Protein AF-0000000080379490 (afdb_homodimer)

Structure (mmCIF, N/CA/C/O backbone):
data_AF-0000000080379490-model_v1
#
loop_
_entity.id
_entity.type
_entity.pdbx_description
1 polymer 'DUF1995 domain-containing protein'
#
loop_
_atom_site.group_PDB
_atom_site.id
_atom_site.type_symbol
_atom_site.label_atom_id
_atom_site.label_alt_id
_atom_site.label_comp_id
_atom_site.label_asym_id
_atom_site.label_entity_id
_atom_site.label_seq_id
_atom_site.pdbx_PDB_ins_code
_atom_site.Cartn_x
_atom_site.Cartn_y
_atom_site.Cartn_z
_atom_site.occupancy
_atom_site.B_iso_or_equiv
_atom_site.auth_seq_id
_atom_site.auth_comp_id
_atom_site.auth_asym_id
_atom_site.auth_atom_id
_atom_site.pdbx_PDB_model_num
ATOM 1 N N . MET A 1 1 ? 10.672 -29.094 -17.359 1 42.31 1 MET A N 1
ATOM 2 C CA . MET A 1 1 ? 10.57 -29.109 -15.906 1 42.31 1 MET A CA 1
ATOM 3 C C . MET A 1 1 ? 9.766 -27.922 -15.398 1 42.31 1 MET A C 1
ATOM 5 O O . MET A 1 1 ? 9.883 -26.812 -15.938 1 42.31 1 MET A O 1
ATOM 9 N N . GLY A 1 2 ? 8.578 -28.203 -14.836 1 62.47 2 GLY A N 1
ATOM 10 C CA . GLY A 1 2 ? 7.551 -27.219 -14.523 1 62.47 2 GLY A CA 1
ATOM 11 C C . GLY A 1 2 ? 8.047 -26.109 -13.617 1 62.47 2 GLY A C 1
ATOM 12 O O . GLY A 1 2 ? 9 -26.297 -12.859 1 62.47 2 GLY A O 1
ATOM 13 N N . THR A 1 3 ? 7.832 -24.875 -13.883 1 82.88 3 THR A N 1
ATOM 14 C CA . THR A 1 3 ? 8.281 -23.703 -13.141 1 82.88 3 THR A CA 1
ATOM 15 C C . THR A 1 3 ? 7.898 -23.828 -11.664 1 82.88 3 THR A C 1
ATOM 17 O O . THR A 1 3 ? 6.746 -24.125 -11.336 1 82.88 3 THR A O 1
ATOM 20 N N . LEU A 1 4 ? 8.953 -23.812 -10.836 1 93.19 4 LEU A N 1
ATOM 21 C CA . LEU A 1 4 ? 8.766 -23.984 -9.398 1 93.19 4 LEU A CA 1
ATOM 22 C C . LEU A 1 4 ? 8.133 -22.75 -8.781 1 93.19 4 LEU A C 1
ATOM 24 O O . LEU A 1 4 ? 7.414 -22.844 -7.781 1 93.19 4 LEU A O 1
ATOM 28 N N . LEU A 1 5 ? 8.398 -21.641 -9.352 1 97.38 5 LEU A N 1
ATOM 29 C CA . LEU A 1 5 ? 7.883 -20.359 -8.891 1 97.38 5 LEU A CA 1
ATOM 30 C C . LEU A 1 5 ? 7.09 -19.672 -9.992 1 97.38 5 LEU A C 1
ATOM 32 O O . LEU A 1 5 ? 7.629 -19.375 -11.055 1 97.38 5 LEU A O 1
ATOM 36 N N . GLN A 1 6 ? 5.75 -19.484 -9.688 1 97.88 6 GLN A N 1
ATOM 37 C CA . GLN A 1 6 ? 4.855 -18.984 -10.734 1 97.88 6 GLN A CA 1
ATOM 38 C C . GLN A 1 6 ? 4.109 -17.734 -10.273 1 97.88 6 GLN A C 1
ATOM 40 O O . GLN A 1 6 ? 3.785 -17.594 -9.086 1 97.88 6 GLN A O 1
ATOM 45 N N . GLU A 1 7 ? 3.822 -16.859 -11.258 1 98 7 GLU A N 1
ATOM 46 C CA . GLU A 1 7 ? 3.029 -15.656 -11.039 1 98 7 GLU A CA 1
ATOM 47 C C . GLU A 1 7 ? 1.723 -15.703 -11.82 1 98 7 GLU A C 1
ATOM 49 O O . GLU A 1 7 ? 1.722 -16.016 -13.016 1 98 7 GLU A O 1
ATOM 54 N N . ILE A 1 8 ? 0.663 -15.484 -11.148 1 96.75 8 ILE A N 1
ATOM 55 C CA . ILE A 1 8 ? -0.643 -15.234 -11.758 1 96.75 8 ILE A CA 1
ATOM 56 C C . ILE A 1 8 ? -1.163 -13.867 -11.328 1 96.75 8 ILE A C 1
ATOM 58 O O . ILE A 1 8 ? -1.336 -13.609 -10.133 1 96.75 8 ILE A O 1
ATOM 62 N N . GLU A 1 9 ? -1.367 -12.969 -12.297 1 95.06 9 GLU A N 1
ATOM 63 C CA . GLU A 1 9 ? -1.812 -11.594 -12.055 1 95.06 9 GLU A CA 1
ATOM 64 C C . GLU A 1 9 ? -3.016 -11.25 -12.922 1 95.06 9 GLU A C 1
ATOM 66 O O . GLU A 1 9 ? -2.967 -11.383 -14.148 1 95.06 9 GLU A O 1
ATOM 71 N N . PHE A 1 10 ? -4.105 -10.867 -12.258 1 89.5 10 PHE A N 1
ATOM 72 C CA . PHE A 1 10 ? -5.32 -10.531 -12.992 1 89.5 10 PHE A CA 1
ATOM 73 C C . PHE A 1 10 ? -6.098 -9.43 -12.273 1 89.5 10 PHE A C 1
ATOM 75 O O . PHE A 1 10 ? -6.004 -9.297 -11.047 1 89.5 10 PHE A O 1
ATOM 82 N N . PRO A 1 11 ? -6.871 -8.648 -13.023 1 85.44 11 PRO A N 1
ATOM 83 C CA . PRO A 1 11 ? -7.711 -7.633 -12.375 1 85.44 11 PRO A CA 1
ATOM 84 C C . PRO A 1 11 ? -8.859 -8.242 -11.578 1 85.44 11 PRO A C 1
ATOM 86 O O . PRO A 1 11 ? -9.484 -9.211 -12.031 1 85.44 11 PRO A O 1
ATOM 89 N N . THR A 1 12 ? -9.094 -7.75 -10.391 1 79.25 12 THR A N 1
ATOM 90 C CA . THR A 1 12 ? -10.102 -8.359 -9.523 1 79.25 12 THR A CA 1
ATOM 91 C C . THR A 1 12 ? -11.422 -7.605 -9.625 1 79.25 12 THR A C 1
ATOM 93 O O . THR A 1 12 ? -12.484 -8.156 -9.312 1 79.25 12 THR A O 1
ATOM 96 N N . SE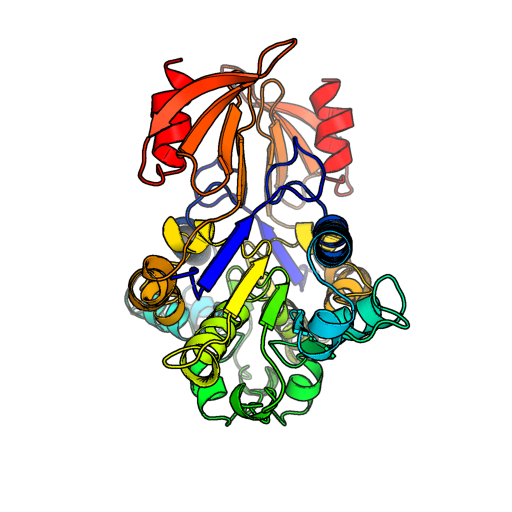R A 1 13 ? -11.453 -6.262 -9.914 1 68.44 13 SER A N 1
ATOM 97 C CA . SER A 1 13 ? -12.688 -5.492 -9.969 1 68.44 13 SER A CA 1
ATOM 98 C C . SER A 1 13 ? -13.266 -5.469 -11.383 1 68.44 13 SER A C 1
ATOM 100 O O . SER A 1 13 ? -13.984 -4.539 -11.75 1 68.44 13 SER A O 1
ATOM 102 N N . GLY A 1 14 ? -12.969 -6.438 -12.148 1 61.41 14 GLY A N 1
ATOM 103 C CA . GLY A 1 14 ? -13.43 -6.488 -13.523 1 61.41 14 GLY A CA 1
ATOM 104 C C . GLY A 1 14 ? -12.297 -6.371 -14.531 1 61.41 14 GLY A C 1
ATOM 105 O O . GLY A 1 14 ? -11.234 -5.828 -14.219 1 61.41 14 GLY A O 1
ATOM 106 N N . LEU A 1 15 ? -12.578 -6.914 -15.609 1 52.5 15 LEU A N 1
ATOM 107 C CA . LEU A 1 15 ? -11.547 -7.047 -16.641 1 52.5 15 LEU A CA 1
ATOM 108 C C . LEU A 1 15 ? -11.008 -5.684 -17.062 1 52.5 15 LEU A C 1
ATOM 110 O O . LEU A 1 15 ? -9.891 -5.574 -17.562 1 52.5 15 LEU A O 1
ATOM 114 N N . ALA A 1 16 ? -11.789 -4.703 -16.703 1 50.06 16 ALA A N 1
ATOM 115 C CA . ALA A 1 16 ? -11.391 -3.373 -17.156 1 50.06 16 ALA A CA 1
ATOM 116 C C . ALA A 1 16 ? -10.789 -2.561 -16.016 1 50.06 16 ALA A C 1
ATOM 118 O O . ALA A 1 16 ? -10.305 -1.446 -16.219 1 50.06 16 ALA A O 1
ATOM 119 N N . SER A 1 17 ? -10.727 -3.277 -14.898 1 53.53 17 SER A N 1
ATOM 120 C CA . SER A 1 17 ? -10.266 -2.516 -13.742 1 53.53 17 SER A CA 1
ATOM 121 C C . SER A 1 17 ? -8.742 -2.439 -13.711 1 53.53 17 SER A C 1
ATOM 123 O O . SER A 1 17 ? -8.062 -3.283 -14.297 1 53.53 17 SER A O 1
ATOM 125 N N . VAL A 1 18 ? -8.227 -1.237 -13.289 1 46.66 18 VAL A N 1
ATOM 126 C CA . VAL A 1 18 ? -6.801 -1.045 -13.055 1 46.66 18 VAL A CA 1
ATOM 127 C C . VAL A 1 18 ? -6.5 -1.184 -11.57 1 46.66 18 VAL A C 1
ATOM 129 O O . VAL A 1 18 ? -7.309 -0.791 -10.727 1 46.66 18 VAL A O 1
ATOM 132 N N . PRO A 1 19 ? -5.457 -1.927 -11.312 1 46.41 19 PRO A N 1
ATOM 133 C CA . PRO A 1 19 ? -5.078 -2.018 -9.898 1 46.41 19 PRO A CA 1
ATOM 134 C C . PRO A 1 19 ? -5.105 -0.665 -9.195 1 46.41 19 PRO A C 1
ATOM 136 O O . PRO A 1 19 ? -4.66 0.339 -9.75 1 46.41 19 PRO A O 1
ATOM 139 N N . GLY A 1 20 ? -5.789 -0.586 -8.031 1 51.28 20 GLY A N 1
ATOM 140 C CA . GLY A 1 20 ? -5.844 0.633 -7.242 1 51.28 20 GLY A CA 1
ATOM 141 C C . GLY A 1 20 ? -7.156 1.379 -7.383 1 51.28 20 GLY A C 1
ATOM 142 O O . GLY A 1 20 ? -7.465 2.262 -6.578 1 51.28 20 GLY A O 1
ATOM 143 N N . ASP A 1 21 ? -7.875 1.078 -8.484 1 52.72 21 ASP A N 1
ATOM 144 C CA . ASP A 1 21 ? -9.148 1.765 -8.688 1 52.72 21 ASP A CA 1
ATOM 145 C C . ASP A 1 21 ? -10.211 1.252 -7.715 1 52.72 21 ASP A C 1
ATOM 147 O O . ASP A 1 21 ? -11.172 1.961 -7.406 1 52.72 21 ASP A O 1
ATOM 151 N N . GLY A 1 22 ? -9.984 0.023 -7.375 1 52.75 22 GLY A N 1
ATOM 152 C CA . GLY A 1 22 ? -11.031 -0.579 -6.574 1 52.75 22 GLY A CA 1
ATOM 153 C C . GLY A 1 22 ? -10.844 -0.368 -5.086 1 52.75 22 GLY A C 1
ATOM 154 O O . GLY A 1 22 ? -9.75 -0.03 -4.633 1 52.75 22 GLY A O 1
ATOM 155 N N . GLU A 1 23 ? -11.914 -0.356 -4.414 1 60.16 23 GLU A N 1
ATOM 156 C CA . GLU A 1 23 ? -11.883 -0.454 -2.959 1 60.16 23 GLU A CA 1
ATOM 157 C C . GLU A 1 23 ? -11.18 -1.735 -2.51 1 60.16 23 GLU A C 1
ATOM 159 O O . GLU A 1 23 ? -11.352 -2.789 -3.129 1 60.16 23 GLU A O 1
ATOM 164 N N . GLY A 1 24 ? -10.164 -1.659 -1.685 1 60.81 24 GLY A N 1
ATOM 165 C CA . GLY A 1 24 ? -9.375 -2.768 -1.164 1 60.81 24 GLY A CA 1
ATOM 166 C C . GLY A 1 24 ? -10.219 -3.984 -0.821 1 60.81 24 GLY A C 1
ATOM 167 O O . GLY A 1 24 ? -9.82 -5.117 -1.107 1 60.81 24 GLY A O 1
ATOM 168 N N . ALA A 1 25 ? -11.398 -3.758 -0.335 1 63.78 25 ALA A N 1
ATOM 169 C CA . ALA A 1 25 ? -12.258 -4.875 0.054 1 63.78 25 ALA A CA 1
ATOM 170 C C . ALA A 1 25 ? -12.672 -5.695 -1.161 1 63.78 25 ALA A C 1
ATOM 172 O O . ALA A 1 25 ? -12.68 -6.93 -1.112 1 63.78 25 ALA A O 1
ATOM 173 N N . THR A 1 26 ? -12.961 -5.031 -2.211 1 75.5 26 THR A N 1
ATOM 174 C CA . THR A 1 26 ? -13.383 -5.695 -3.438 1 75.5 26 THR A CA 1
ATOM 175 C C . THR A 1 26 ? -12.219 -6.461 -4.066 1 75.5 26 THR A C 1
ATOM 177 O O . THR A 1 26 ? -12.398 -7.578 -4.555 1 75.5 26 THR A O 1
ATOM 180 N N . GLU A 1 27 ? -11.078 -5.934 -3.854 1 79.44 27 GLU A N 1
ATOM 181 C CA . GLU A 1 27 ? -9.891 -6.57 -4.418 1 79.44 27 GLU A CA 1
ATOM 182 C C . GLU A 1 27 ? -9.531 -7.84 -3.656 1 79.44 27 GLU A C 1
ATOM 184 O O . GLU A 1 27 ? -9.242 -8.875 -4.262 1 79.44 27 GLU A O 1
ATOM 189 N N . MET A 1 28 ? -9.648 -7.797 -2.344 1 87.31 28 MET A N 1
ATOM 190 C CA . MET A 1 28 ? -9.289 -8.945 -1.52 1 87.31 28 MET A CA 1
ATOM 191 C C . MET A 1 28 ? -10.297 -10.078 -1.691 1 87.31 28 MET A C 1
ATOM 193 O O . MET A 1 28 ? -9.914 -11.219 -1.97 1 87.31 28 MET A O 1
ATOM 197 N N . THR A 1 29 ? -11.578 -9.742 -1.62 1 88.12 29 THR A N 1
ATOM 198 C CA . THR A 1 29 ? -12.633 -10.75 -1.784 1 88.12 29 THR A CA 1
ATOM 199 C C . THR A 1 29 ? -12.609 -11.328 -3.195 1 88.12 29 THR A C 1
ATOM 201 O O . THR A 1 29 ? -12.781 -12.531 -3.377 1 88.12 29 THR A O 1
ATOM 204 N N . GLY A 1 30 ? -12.422 -10.414 -4.141 1 88.81 30 GLY A N 1
ATOM 205 C CA . GLY A 1 30 ? -12.305 -10.875 -5.512 1 88.81 30 GLY A CA 1
ATOM 206 C C . GLY A 1 30 ? -11.156 -11.844 -5.723 1 88.81 30 GLY A C 1
ATOM 207 O O . GLY A 1 30 ? -11.305 -12.859 -6.398 1 88.81 30 GLY A O 1
ATOM 208 N N . SER A 1 31 ? -10.062 -11.539 -5.133 1 91.5 31 SER A N 1
ATOM 209 C CA . SER A 1 31 ? -8.898 -12.406 -5.25 1 91.5 31 SER A CA 1
ATOM 210 C C . SER A 1 31 ? -9.148 -13.766 -4.602 1 91.5 31 SER A C 1
ATOM 212 O O . SER A 1 31 ? -8.828 -14.805 -5.18 1 91.5 31 SER A O 1
ATOM 214 N N . ILE A 1 32 ? -9.742 -13.758 -3.426 1 94.19 32 ILE A N 1
ATOM 215 C CA . ILE A 1 32 ? -10.016 -14.992 -2.703 1 94.19 32 ILE A CA 1
ATOM 216 C C . ILE A 1 32 ? -10.945 -15.883 -3.531 1 94.19 32 ILE A C 1
ATOM 218 O O . ILE A 1 32 ? -10.695 -17.078 -3.691 1 94.19 32 ILE A O 1
ATOM 222 N N . ASN A 1 33 ? -11.945 -15.266 -4.129 1 93.88 33 ASN A N 1
ATOM 223 C CA . ASN A 1 33 ? -12.898 -16.016 -4.938 1 93.88 33 ASN A CA 1
ATOM 224 C C . ASN A 1 33 ? -12.25 -16.578 -6.195 1 93.88 33 ASN A C 1
ATOM 226 O O . ASN A 1 33 ? -12.531 -17.703 -6.598 1 93.88 33 ASN A O 1
ATOM 230 N N . MET A 1 34 ? -11.43 -15.82 -6.73 1 93.31 34 MET A N 1
ATOM 231 C CA . MET A 1 34 ? -10.773 -16.266 -7.953 1 93.31 34 MET A CA 1
ATOM 232 C C . MET A 1 34 ? -9.773 -17.391 -7.656 1 93.31 34 MET A C 1
ATOM 234 O O . MET A 1 34 ? -9.617 -18.312 -8.461 1 93.31 34 MET A O 1
ATOM 238 N N . ILE A 1 35 ? -9.117 -17.312 -6.555 1 95.88 35 ILE A N 1
ATOM 239 C CA . ILE A 1 35 ? -8.195 -18.375 -6.148 1 95.88 35 ILE A CA 1
ATOM 240 C C . ILE A 1 35 ? -8.977 -19.672 -5.934 1 95.88 35 ILE A C 1
ATOM 242 O O . ILE A 1 35 ? -8.547 -20.75 -6.371 1 95.88 35 ILE A O 1
ATOM 246 N N . ARG A 1 36 ? -10.117 -19.547 -5.352 1 96.56 36 ARG A N 1
ATOM 247 C CA . ARG A 1 36 ? -10.969 -20.719 -5.156 1 96.56 36 ARG A CA 1
ATOM 248 C C . ARG A 1 36 ? -11.383 -21.312 -6.496 1 96.56 36 ARG A C 1
ATOM 250 O O . ARG A 1 36 ? -11.344 -22.531 -6.668 1 96.56 36 ARG A O 1
ATOM 257 N N . GLU A 1 37 ? -11.75 -20.453 -7.375 1 94.56 37 GLU A N 1
ATOM 258 C CA . GLU A 1 37 ? -12.148 -20.922 -8.695 1 94.56 37 GLU A CA 1
ATOM 259 C C . GLU A 1 37 ? -10.984 -21.609 -9.406 1 94.56 37 GLU A C 1
ATOM 261 O O . GLU A 1 37 ? -11.172 -22.656 -10.047 1 94.56 37 GLU A O 1
ATOM 266 N N . PHE A 1 38 ? -9.891 -21.062 -9.266 1 95 38 PHE A N 1
ATOM 267 C CA . PHE A 1 38 ? -8.68 -21.688 -9.812 1 95 38 PHE A CA 1
ATOM 268 C C . PHE A 1 38 ? -8.484 -23.078 -9.242 1 95 38 PHE A C 1
ATOM 270 O O . PHE A 1 38 ? -8.242 -24.031 -9.992 1 95 38 PHE A O 1
ATOM 277 N N . CYS A 1 39 ? -8.539 -23.188 -7.945 1 95.56 39 CYS A N 1
ATOM 278 C CA . CYS A 1 39 ? -8.336 -24.469 -7.273 1 95.56 39 CYS A CA 1
ATOM 279 C C . CYS A 1 39 ? -9.367 -25.5 -7.73 1 95.56 39 CYS A C 1
ATOM 281 O O . CYS A 1 39 ? -9.023 -26.641 -7.996 1 95.56 39 CYS A O 1
ATOM 283 N N . ASP A 1 40 ? -10.586 -25.047 -7.91 1 94.94 40 ASP A N 1
ATOM 284 C CA . ASP A 1 40 ? -11.664 -25.953 -8.312 1 94.94 40 ASP A CA 1
ATOM 285 C C . ASP A 1 40 ? -11.438 -26.484 -9.719 1 94.94 40 ASP A C 1
ATOM 287 O O . ASP A 1 40 ? -11.75 -27.656 -10 1 94.94 40 ASP A O 1
ATOM 291 N N . ARG A 1 41 ? -10.867 -25.688 -10.469 1 93.44 41 ARG A N 1
ATOM 292 C CA . ARG A 1 41 ? -10.734 -26.031 -11.875 1 93.44 41 ARG A CA 1
ATOM 293 C C . ARG A 1 41 ? -9.469 -26.844 -12.117 1 93.44 41 ARG A C 1
ATOM 295 O O . ARG A 1 41 ? -9.438 -27.734 -12.977 1 93.44 41 ARG A O 1
ATOM 302 N N . LEU A 1 42 ? -8.469 -26.594 -11.297 1 93 42 LEU A N 1
ATOM 303 C CA . LEU A 1 42 ? -7.176 -27.125 -11.727 1 93 42 LEU A CA 1
ATOM 304 C C . LEU A 1 42 ? -6.641 -28.141 -10.734 1 93 42 LEU A C 1
ATOM 306 O O . LEU A 1 42 ? -5.715 -28.891 -11.047 1 93 42 LEU A O 1
ATOM 310 N N . LEU A 1 43 ? -7.234 -28.219 -9.562 1 94 43 LEU A N 1
ATOM 311 C CA . LEU A 1 43 ? -6.672 -29.109 -8.562 1 94 43 LEU A CA 1
ATOM 312 C C . LEU A 1 43 ? -7.648 -30.234 -8.227 1 94 43 LEU A C 1
ATOM 314 O O . LEU A 1 43 ? -8.844 -30 -8.055 1 94 43 LEU A O 1
ATOM 318 N N . SER A 1 44 ? -7.133 -31.453 -8.156 1 94.19 44 SER A N 1
ATOM 319 C CA . SER A 1 44 ? -7.906 -32.594 -7.691 1 94.19 44 SER A CA 1
ATOM 320 C C . SER A 1 44 ? -8.086 -32.562 -6.176 1 94.19 44 SER A C 1
ATOM 322 O O . SER A 1 44 ? -7.348 -31.891 -5.469 1 94.19 44 SER A O 1
ATOM 324 N N . PRO A 1 45 ? -9.039 -33.312 -5.711 1 91.88 45 PRO A N 1
ATOM 325 C CA . PRO A 1 45 ? -9.211 -33.406 -4.258 1 91.88 45 PRO A CA 1
ATOM 326 C C . PRO A 1 45 ? -7.961 -33.906 -3.545 1 91.88 45 PRO A C 1
ATOM 328 O O . PRO A 1 45 ? -7.652 -33.438 -2.439 1 91.88 45 PRO A O 1
ATOM 331 N N . GLU A 1 46 ? -7.301 -34.812 -4.168 1 93.94 46 GLU A N 1
ATOM 332 C CA . GLU A 1 46 ? -6.066 -35.312 -3.588 1 93.94 46 GLU A CA 1
ATOM 333 C C . GLU A 1 46 ? -5.008 -34.219 -3.477 1 93.94 46 GLU A C 1
ATOM 335 O O . GLU A 1 46 ? -4.312 -34.125 -2.463 1 93.94 46 GLU A O 1
ATOM 340 N N . LYS A 1 47 ? -4.949 -33.406 -4.492 1 96.12 47 LYS A N 1
ATOM 341 C CA . LYS A 1 47 ? -3.979 -32.312 -4.492 1 96.12 47 LYS A CA 1
ATOM 342 C C . LYS A 1 47 ? -4.355 -31.25 -3.475 1 96.12 47 LYS A C 1
ATOM 344 O O . LYS A 1 47 ? -3.482 -30.609 -2.885 1 96.12 47 LYS A O 1
ATOM 349 N N . ALA A 1 48 ? -5.625 -31.125 -3.277 1 96.75 48 ALA A N 1
ATOM 350 C CA . ALA A 1 48 ? -6.098 -30.156 -2.293 1 96.75 48 ALA A CA 1
ATOM 351 C C . ALA A 1 48 ? -5.535 -30.469 -0.909 1 96.75 48 ALA A C 1
ATOM 353 O O . ALA A 1 48 ? -5.152 -29.547 -0.175 1 96.75 48 ALA A O 1
ATOM 354 N N . ARG A 1 49 ? -5.371 -31.688 -0.61 1 96.31 49 ARG A N 1
ATOM 355 C CA . ARG A 1 49 ? -4.922 -32.125 0.71 1 96.31 49 ARG A CA 1
ATOM 356 C C . ARG A 1 49 ? -3.449 -31.781 0.923 1 96.31 49 ARG A C 1
ATOM 358 O O . ARG A 1 49 ? -2.988 -31.672 2.062 1 96.31 49 ARG A O 1
ATOM 365 N N . THR A 1 50 ? -2.742 -31.594 -0.181 1 97.56 50 THR A N 1
ATOM 366 C CA . THR A 1 50 ? -1.314 -31.297 -0.083 1 97.56 50 THR A CA 1
ATOM 367 C C . THR A 1 50 ? -1.018 -29.875 -0.53 1 97.56 50 THR A C 1
ATOM 369 O O . THR A 1 50 ? 0.131 -29.531 -0.827 1 97.56 50 THR A O 1
ATOM 372 N N . THR A 1 51 ? -2.113 -29.062 -0.622 1 98.06 51 THR A N 1
ATOM 373 C CA . THR A 1 51 ? -1.979 -27.656 -1.001 1 98.06 51 THR A CA 1
ATOM 374 C C . THR A 1 51 ? -2.191 -26.75 0.206 1 98.06 51 THR A C 1
ATOM 376 O O . THR A 1 51 ? -3.195 -26.859 0.911 1 98.06 51 THR A O 1
ATOM 379 N N . ARG A 1 52 ? -1.209 -25.906 0.47 1 97.81 52 ARG A N 1
ATOM 380 C CA . ARG A 1 52 ? -1.328 -24.891 1.52 1 97.81 52 ARG A CA 1
ATOM 381 C C . ARG A 1 52 ? -1.44 -23.5 0.924 1 97.81 52 ARG A C 1
ATOM 383 O O . ARG A 1 52 ? -0.629 -23.109 0.081 1 97.81 52 ARG A O 1
ATOM 390 N N . ILE A 1 53 ? -2.471 -22.797 1.382 1 97.88 53 ILE A N 1
ATOM 391 C CA . ILE A 1 53 ? -2.738 -21.453 0.896 1 97.88 53 ILE A CA 1
ATOM 392 C C . ILE A 1 53 ? -2.381 -20.422 1.976 1 97.88 53 ILE A C 1
ATOM 394 O O . ILE A 1 53 ? -2.885 -20.5 3.1 1 97.88 53 ILE A O 1
ATOM 398 N N . PHE A 1 54 ? -1.502 -19.5 1.566 1 95.88 54 PHE A N 1
ATOM 399 C CA . PHE A 1 54 ? -1.081 -18.453 2.482 1 95.88 54 PHE A CA 1
ATOM 400 C C . PHE A 1 54 ? -1.789 -17.141 2.16 1 95.88 54 PHE A C 1
ATOM 402 O O . PHE A 1 54 ? -1.62 -16.578 1.071 1 95.88 54 PHE A O 1
ATOM 409 N N . PHE A 1 55 ? -2.543 -16.672 3.166 1 94.62 55 PHE A N 1
ATOM 410 C CA . PHE A 1 55 ? -3.145 -15.352 3.096 1 94.62 55 PHE A CA 1
ATOM 411 C C . PHE A 1 55 ? -2.27 -14.32 3.803 1 94.62 55 PHE A C 1
ATOM 413 O O . PHE A 1 55 ? -1.345 -14.688 4.535 1 94.62 55 PHE A O 1
ATOM 420 N N . PRO A 1 56 ? -2.512 -13.062 3.545 1 90.25 56 PRO A N 1
ATOM 421 C CA . PRO A 1 56 ? -1.655 -12.031 4.141 1 90.25 56 PRO A CA 1
ATOM 422 C C . PRO A 1 56 ? -1.633 -12.094 5.664 1 90.25 56 PRO A C 1
ATOM 424 O O . PRO A 1 56 ? -0.558 -12.094 6.27 1 90.25 56 PRO A O 1
ATOM 427 N N . GLU A 1 57 ? -2.77 -12.141 6.262 1 86 57 GLU A N 1
ATOM 428 C CA . GLU A 1 57 ? -2.873 -12.141 7.715 1 86 57 GLU A CA 1
ATOM 429 C C . GLU A 1 57 ? -3.953 -13.109 8.195 1 86 57 GLU A C 1
ATOM 431 O O . GLU A 1 57 ? -4.648 -13.719 7.379 1 86 57 GLU A O 1
ATOM 436 N N . ALA A 1 58 ? -4.066 -13.25 9.516 1 87.25 58 ALA A N 1
ATOM 437 C CA . ALA A 1 58 ? -4.953 -14.227 10.148 1 87.25 58 ALA A CA 1
ATOM 438 C C . ALA A 1 58 ? -6.418 -13.914 9.836 1 87.25 58 ALA A C 1
ATOM 440 O O . ALA A 1 58 ? -7.227 -14.828 9.664 1 87.25 58 ALA A O 1
ATOM 441 N N . ASN A 1 59 ? -6.75 -12.672 9.711 1 87.44 59 ASN A N 1
ATOM 442 C CA . ASN A 1 59 ? -8.133 -12.297 9.461 1 87.44 59 ASN A CA 1
ATOM 443 C C . ASN A 1 59 ? -8.617 -12.797 8.102 1 87.44 59 ASN A C 1
ATOM 445 O O . ASN A 1 59 ? -9.773 -13.188 7.953 1 87.44 59 ASN A O 1
ATOM 449 N N . GLU A 1 60 ? -7.75 -12.742 7.18 1 90.94 60 GLU A N 1
ATOM 450 C CA . GLU A 1 60 ? -8.117 -13.242 5.859 1 90.94 60 GLU A CA 1
ATOM 451 C C . GLU A 1 60 ? -8.312 -14.758 5.879 1 90.94 60 GLU A C 1
ATOM 453 O O . GLU A 1 60 ? -9.164 -15.289 5.16 1 90.94 60 GLU A O 1
ATOM 458 N N . VAL A 1 61 ? -7.504 -15.422 6.668 1 93.06 61 VAL A N 1
ATOM 459 C CA . VAL A 1 61 ? -7.652 -16.859 6.816 1 93.06 61 VAL A CA 1
ATOM 460 C C . VAL A 1 61 ? -9.031 -17.188 7.391 1 93.06 61 VAL A C 1
ATOM 462 O O . VAL A 1 61 ? -9.742 -18.047 6.871 1 93.06 61 VAL A O 1
ATOM 465 N N . LYS A 1 62 ? -9.383 -16.469 8.414 1 92 62 LYS A N 1
ATOM 466 C CA . LYS A 1 62 ? -10.68 -16.688 9.055 1 92 62 LYS A CA 1
ATOM 467 C C . LYS A 1 62 ? -11.82 -16.438 8.07 1 92 62 LYS A C 1
ATOM 469 O O . LYS A 1 62 ? -12.773 -17.219 8.008 1 92 62 LYS A O 1
ATOM 474 N N . TYR A 1 63 ? -11.688 -15.461 7.344 1 93.12 63 TYR A N 1
ATOM 475 C CA . TYR A 1 63 ? -12.703 -15.125 6.355 1 93.12 63 TYR A CA 1
ATOM 476 C C . TYR A 1 63 ? -12.836 -16.234 5.312 1 93.12 63 TYR A C 1
ATOM 478 O O . TYR A 1 63 ? -13.945 -16.656 4.988 1 93.12 63 TYR A O 1
ATOM 486 N N . ALA A 1 64 ? -11.695 -16.609 4.762 1 95.75 64 ALA A N 1
ATOM 487 C CA . ALA A 1 64 ? -11.688 -17.656 3.734 1 95.75 64 ALA A CA 1
ATOM 488 C C . ALA A 1 64 ? -12.289 -18.953 4.262 1 95.75 64 ALA A C 1
ATOM 490 O O . ALA A 1 64 ? -13.047 -19.625 3.559 1 95.75 64 ALA A O 1
ATOM 491 N N . GLN A 1 65 ? -11.945 -19.25 5.512 1 96.38 65 GLN A N 1
ATOM 492 C CA . GLN A 1 65 ? -12.438 -20.469 6.137 1 96.38 65 GLN A CA 1
ATOM 493 C C . GLN A 1 65 ? -13.953 -20.406 6.32 1 96.38 65 GLN A C 1
ATOM 495 O O . GLN A 1 65 ? -14.633 -21.438 6.188 1 96.38 65 GLN A O 1
ATOM 500 N N . LYS A 1 66 ? -14.484 -19.281 6.586 1 95.31 66 LYS A N 1
ATOM 501 C CA . LYS A 1 66 ? -15.914 -19.109 6.844 1 95.31 66 LYS A CA 1
ATOM 502 C C . LYS A 1 66 ? -16.703 -19 5.535 1 95.31 66 LYS A C 1
ATOM 504 O O . LYS A 1 66 ? -17.922 -19.109 5.531 1 95.31 66 LYS A O 1
ATOM 509 N N . THR A 1 67 ? -16.031 -18.781 4.488 1 95.38 67 THR A N 1
ATOM 510 C CA . THR A 1 67 ? -16.719 -18.547 3.221 1 95.38 67 THR A CA 1
ATOM 511 C C . THR A 1 67 ? -16.344 -19.625 2.199 1 95.38 67 THR A C 1
ATOM 513 O O . THR A 1 67 ? -16.781 -20.766 2.312 1 95.38 67 THR A O 1
ATOM 516 N N . VAL A 1 68 ? -15.43 -19.281 1.255 1 96.25 68 VAL A N 1
ATOM 517 C CA . VAL A 1 68 ? -15.32 -20.078 0.038 1 96.25 68 VAL A CA 1
ATOM 518 C C . VAL A 1 68 ? -14.43 -21.297 0.292 1 96.25 68 VAL A C 1
ATOM 520 O O . VAL A 1 68 ? -14.461 -22.266 -0.475 1 96.25 68 VAL A O 1
ATOM 523 N N . PHE A 1 69 ? -13.711 -21.281 1.331 1 97.12 69 PHE A N 1
ATOM 524 C CA . PHE A 1 69 ? -12.82 -22.406 1.567 1 97.12 69 PHE A CA 1
ATOM 525 C C . PHE A 1 69 ? -13.328 -23.266 2.715 1 97.12 69 PHE A C 1
ATOM 527 O O . PHE A 1 69 ? -12.648 -24.203 3.145 1 97.12 69 PHE A O 1
ATOM 534 N N . GLY A 1 70 ? -14.492 -22.938 3.227 1 95.25 70 GLY A N 1
ATOM 535 C CA . GLY A 1 70 ? -15.102 -23.781 4.246 1 95.25 70 GLY A CA 1
ATOM 536 C C . GLY A 1 70 ? -15.359 -25.203 3.779 1 95.25 70 GLY A C 1
ATOM 537 O O . GLY A 1 70 ? -15.859 -25.406 2.67 1 95.25 70 GLY A O 1
ATOM 538 N N . GLY A 1 71 ? -14.945 -26.156 4.617 1 93.31 71 GLY A N 1
ATOM 539 C CA . GLY A 1 71 ? -15.258 -27.547 4.309 1 93.31 71 GLY A CA 1
ATOM 540 C C . GLY A 1 71 ? -14.328 -28.156 3.273 1 93.31 71 GLY A C 1
ATOM 541 O O . GLY A 1 71 ? -14.594 -29.234 2.754 1 93.31 71 GLY A O 1
ATOM 542 N N . THR A 1 72 ? -13.367 -27.438 2.893 1 95.19 72 THR A N 1
ATOM 543 C CA . THR A 1 72 ? -12.43 -27.969 1.909 1 95.19 72 THR A CA 1
ATOM 544 C C . THR A 1 72 ? -11.258 -28.656 2.6 1 95.19 72 THR A C 1
ATOM 546 O O . THR A 1 72 ? -11.133 -28.609 3.824 1 95.19 72 THR A O 1
ATOM 549 N N . TYR A 1 73 ? -10.43 -29.312 1.788 1 95.25 73 TYR A N 1
ATOM 550 C CA . TYR A 1 73 ? -9.273 -30.047 2.314 1 95.25 73 TYR A CA 1
ATOM 551 C C . TYR A 1 73 ? -8.023 -29.188 2.268 1 95.25 73 TYR A C 1
ATOM 553 O O . TYR A 1 73 ? -6.957 -29.609 2.73 1 95.25 73 TYR A O 1
ATOM 561 N N . PHE A 1 74 ? -8.141 -27.969 1.772 1 97.75 74 PHE A N 1
ATOM 562 C CA . PHE A 1 74 ? -6.988 -27.078 1.681 1 97.75 74 PHE A CA 1
ATOM 563 C C . PHE A 1 74 ? -6.492 -26.688 3.068 1 97.75 74 PHE A C 1
ATOM 565 O O . PHE A 1 74 ? -7.289 -26.531 3.994 1 97.75 74 PHE A O 1
ATOM 572 N N . LYS A 1 75 ? -5.176 -26.547 3.172 1 96.56 75 LYS A N 1
ATOM 573 C CA . LYS A 1 75 ? -4.586 -25.969 4.375 1 96.56 75 LYS A CA 1
ATOM 574 C C . LYS A 1 75 ? -4.469 -24.453 4.25 1 96.56 75 LYS A C 1
ATOM 576 O O . LYS A 1 75 ? -3.947 -23.953 3.252 1 96.56 75 LYS A O 1
ATOM 581 N N . LEU A 1 76 ? -5.062 -23.797 5.199 1 96.5 76 LEU A N 1
ATOM 582 C CA . LEU A 1 76 ? -5.027 -22.344 5.164 1 96.5 76 LEU A CA 1
ATOM 583 C C . LEU A 1 76 ? -4.078 -21.797 6.227 1 96.5 76 LEU A C 1
ATOM 585 O O . LEU A 1 76 ? -4.062 -22.281 7.359 1 96.5 76 LEU A O 1
ATOM 589 N N . ASP A 1 77 ? -3.258 -20.828 5.785 1 93.94 77 ASP A N 1
ATOM 590 C CA . ASP A 1 77 ? -2.287 -20.203 6.672 1 93.94 77 ASP A CA 1
ATOM 591 C C . ASP A 1 77 ? -2.066 -18.734 6.293 1 93.94 77 ASP A C 1
ATOM 593 O O . ASP A 1 77 ? -2.762 -18.203 5.426 1 93.94 77 ASP A O 1
ATOM 597 N N . TYR A 1 78 ? -1.23 -18.047 7.059 1 91.5 78 TYR A N 1
ATOM 598 C CA . TYR A 1 78 ? -1.023 -16.625 6.793 1 91.5 78 TYR A CA 1
ATOM 599 C C . TYR A 1 78 ? 0.462 -16.281 6.746 1 91.5 78 TYR A C 1
ATOM 601 O O . TYR A 1 78 ? 1.288 -17.016 7.297 1 91.5 78 TYR A O 1
ATOM 609 N N . LEU A 1 79 ? 0.788 -15.211 6.07 1 89.38 79 LEU A N 1
ATOM 610 C CA . LEU A 1 79 ? 2.174 -14.805 5.867 1 89.38 79 LEU A CA 1
ATOM 611 C C . LEU A 1 79 ? 2.699 -14.039 7.078 1 89.38 79 LEU A C 1
ATOM 613 O O . LEU A 1 79 ? 3.779 -14.352 7.59 1 89.38 79 LEU A O 1
ATOM 617 N N . THR A 1 80 ? 1.888 -12.977 7.418 1 79.38 80 THR A N 1
ATOM 618 C CA . THR A 1 80 ? 2.389 -12.094 8.469 1 79.38 80 THR A CA 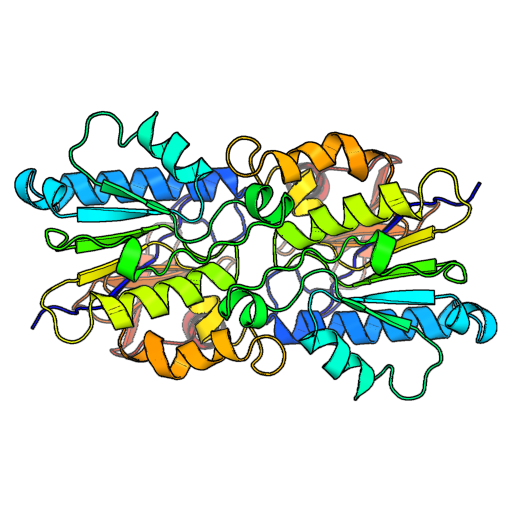1
ATOM 619 C C . THR A 1 80 ? 1.425 -12.055 9.648 1 79.38 80 THR A C 1
ATOM 621 O O . THR A 1 80 ? 0.208 -12.148 9.469 1 79.38 80 THR A O 1
ATOM 624 N N . LYS A 1 81 ? 1.896 -12.367 10.844 1 62.38 81 LYS A N 1
ATOM 625 C CA . LYS A 1 81 ? 1.053 -12.328 12.039 1 62.38 81 LYS A CA 1
ATOM 626 C C . LYS A 1 81 ? 0.433 -10.945 12.227 1 62.38 81 LYS A C 1
ATOM 628 O O . LYS A 1 81 ? 1.057 -9.93 11.906 1 62.38 81 LYS A O 1
ATOM 633 N N . PRO A 1 82 ? -0.933 -11.055 12.602 1 52.88 82 PRO A N 1
ATOM 634 C CA . PRO A 1 82 ? -1.611 -9.781 12.867 1 52.88 82 PRO A CA 1
ATOM 635 C C . PRO A 1 82 ? -0.843 -8.898 13.844 1 52.88 82 PRO A C 1
ATOM 637 O O . PRO A 1 82 ? -0.116 -9.406 14.703 1 52.88 82 PRO A O 1
ATOM 640 N N . SER A 1 83 ? -0.901 -7.613 13.57 1 47.75 83 SER A N 1
ATOM 641 C CA . SER A 1 83 ? -0.295 -6.547 14.359 1 47.75 83 SER A CA 1
ATOM 642 C C . SER A 1 83 ? -0.611 -6.707 15.844 1 47.75 83 SER A C 1
ATOM 644 O O . SER A 1 83 ? 0.174 -6.297 16.703 1 47.75 83 SER A O 1
ATOM 646 N N . LEU A 1 84 ? -1.847 -7.207 16.156 1 41.94 84 LEU A N 1
ATOM 647 C CA . LEU A 1 84 ? -2.215 -7.211 17.578 1 41.94 84 LEU A CA 1
ATOM 648 C C . LEU A 1 84 ? -1.156 -7.922 18.406 1 41.94 84 LEU A C 1
ATOM 650 O O . LEU A 1 84 ? -0.83 -7.48 19.516 1 41.94 84 LEU A O 1
ATOM 654 N N . PHE A 1 85 ? -0.913 -8.992 17.969 1 40.88 85 PHE A N 1
ATOM 655 C CA . PHE A 1 85 ? 0.083 -9.711 18.75 1 40.88 85 PHE A CA 1
ATOM 656 C C . PHE A 1 85 ? 1.429 -9 18.703 1 40.88 85 PHE A C 1
ATOM 658 O O . PHE A 1 85 ? 2.229 -9.109 19.625 1 40.88 85 PHE A O 1
ATOM 665 N N . GLU A 1 86 ? 1.62 -8.352 17.672 1 42.12 86 GLU A N 1
ATOM 666 C CA . GLU A 1 86 ? 2.684 -7.352 17.609 1 42.12 86 GLU A CA 1
ATOM 667 C C . GLU A 1 86 ? 2.441 -6.227 18.609 1 42.12 86 GLU A C 1
ATOM 669 O O . GLU A 1 86 ? 3.391 -5.645 19.141 1 42.12 86 GLU A O 1
ATOM 674 N N . ASP A 1 87 ? 1.215 -5.918 18.75 1 37.78 87 ASP A N 1
ATOM 675 C CA . ASP A 1 87 ? 0.765 -4.941 19.734 1 37.78 87 ASP A CA 1
ATOM 676 C C . ASP A 1 87 ? 1.224 -5.324 21.141 1 37.78 87 ASP A C 1
ATOM 678 O O . ASP A 1 87 ? 1.445 -4.457 21.984 1 37.78 87 ASP A O 1
ATOM 682 N N . PHE A 1 88 ? 1.021 -6.586 21.484 1 36.66 88 PHE A N 1
ATOM 683 C CA . PHE A 1 88 ? 1.407 -6.984 22.828 1 36.66 88 PHE A CA 1
ATOM 684 C C . PHE A 1 88 ? 2.898 -7.293 22.906 1 36.66 88 PHE A C 1
ATOM 686 O O . PHE A 1 88 ? 3.365 -7.91 23.859 1 36.66 88 PHE A O 1
ATOM 693 N N . GLY A 1 89 ? 3.617 -6.93 22.047 1 34.88 89 GLY A N 1
ATOM 694 C CA . GLY A 1 89 ? 5.066 -7.043 22.141 1 34.88 89 GLY A CA 1
ATOM 695 C C . GLY A 1 89 ? 5.582 -8.414 21.75 1 34.88 89 GLY A C 1
ATOM 696 O O . GLY A 1 89 ? 6.762 -8.711 21.938 1 34.88 89 GLY A O 1
ATOM 697 N N . PHE A 1 90 ? 4.801 -9.359 21.719 1 33.44 90 PHE A N 1
ATOM 698 C CA . PHE A 1 90 ? 5.336 -10.703 21.516 1 33.44 90 PHE A CA 1
ATOM 699 C C . PHE A 1 90 ? 5.461 -11.023 20.031 1 33.44 90 PHE A C 1
ATOM 701 O O . PHE A 1 90 ? 4.48 -10.938 19.297 1 33.44 90 PHE A O 1
ATOM 708 N N . PHE A 1 91 ? 6.375 -10.547 19.297 1 40.47 91 PHE A N 1
ATOM 709 C CA . PHE A 1 91 ? 6.621 -10.836 17.891 1 40.47 91 PHE A CA 1
ATOM 710 C C . PHE A 1 91 ? 7.25 -12.219 17.734 1 40.47 91 PHE A C 1
ATOM 712 O O . PHE A 1 91 ? 8.422 -12.414 18.062 1 40.47 91 PHE A O 1
ATOM 719 N N . GLU A 1 92 ? 6.73 -13.328 18.172 1 41.47 92 GLU A N 1
ATOM 720 C CA . GLU A 1 92 ? 7.438 -14.547 17.797 1 41.47 92 GLU A CA 1
ATOM 721 C C . GLU A 1 92 ? 7.426 -14.742 16.281 1 41.47 92 GLU A C 1
ATOM 723 O O . GLU A 1 92 ? 6.367 -14.734 15.656 1 41.47 92 GLU A O 1
ATOM 728 N N . ARG A 1 93 ? 8.562 -14.336 15.562 1 46.88 93 ARG A N 1
ATOM 729 C CA . ARG A 1 93 ? 8.734 -14.672 14.156 1 46.88 93 ARG A CA 1
ATOM 730 C C . ARG A 1 93 ? 8.305 -16.109 13.883 1 46.88 93 ARG A C 1
ATOM 732 O O . ARG A 1 93 ? 8.742 -17.031 14.578 1 46.88 93 ARG A O 1
ATOM 739 N N . VAL A 1 94 ? 7.258 -16.312 13.328 1 53 94 VAL A N 1
ATOM 740 C CA . VAL A 1 94 ? 6.988 -17.672 12.859 1 53 94 VAL A CA 1
ATOM 741 C C . VAL A 1 94 ? 7.785 -17.953 11.586 1 53 94 VAL A C 1
ATOM 743 O O . VAL A 1 94 ? 7.629 -17.25 10.586 1 53 94 VAL A O 1
ATOM 746 N N . LYS A 1 95 ? 9.016 -18.625 11.727 1 64.12 95 LYS A N 1
ATOM 747 C CA . LYS A 1 95 ? 9.727 -19.109 10.547 1 64.12 95 LYS A CA 1
ATOM 748 C C . LYS A 1 95 ? 8.797 -19.891 9.625 1 64.12 95 LYS A C 1
ATOM 750 O O . LYS A 1 95 ? 7.996 -20.703 10.094 1 64.12 95 LYS A O 1
ATOM 755 N N . MET A 1 96 ? 8.852 -19.469 8.359 1 74.5 96 MET A N 1
ATOM 756 C CA . MET A 1 96 ? 8.008 -20.156 7.387 1 74.5 96 MET A CA 1
ATOM 757 C C . MET A 1 96 ? 8.25 -21.656 7.414 1 74.5 96 MET A C 1
ATOM 759 O O . MET A 1 96 ? 7.32 -22.438 7.234 1 74.5 96 MET A O 1
ATOM 763 N N . ALA A 1 97 ? 9.508 -21.938 7.711 1 72.38 97 ALA A N 1
ATOM 764 C CA . ALA A 1 97 ? 9.844 -23.359 7.805 1 72.38 97 ALA A CA 1
ATOM 765 C C . ALA A 1 97 ? 9.008 -24.047 8.883 1 72.38 97 ALA A C 1
ATOM 767 O O . ALA A 1 97 ? 8.727 -25.25 8.789 1 72.38 97 ALA A O 1
ATOM 768 N N . ASP A 1 98 ? 8.594 -23.188 9.828 1 77.81 98 ASP A N 1
ATOM 769 C CA . ASP A 1 98 ? 7.805 -23.75 10.914 1 77.81 98 ASP A CA 1
ATOM 770 C C . ASP A 1 98 ? 6.336 -23.875 10.523 1 77.81 98 ASP A C 1
ATOM 772 O O . ASP A 1 98 ? 5.59 -24.641 11.133 1 77.81 98 ASP A O 1
ATOM 776 N N . ARG A 1 99 ? 6 -23.203 9.523 1 81 99 ARG A N 1
ATOM 777 C CA . ARG A 1 99 ? 4.609 -23.219 9.086 1 81 99 ARG A CA 1
ATOM 778 C C . ARG A 1 99 ? 4.371 -24.312 8.047 1 81 99 ARG A C 1
ATOM 780 O O . ARG A 1 99 ? 3.293 -24.906 7.996 1 81 99 ARG A O 1
ATOM 787 N N . VAL A 1 100 ? 5.332 -24.562 7.32 1 91 100 VAL A N 1
ATOM 788 C CA . VAL A 1 100 ? 5.258 -25.547 6.246 1 91 100 VAL A CA 1
ATOM 789 C C . VAL A 1 100 ? 5.332 -26.953 6.832 1 91 100 VAL A C 1
ATOM 791 O O . VAL A 1 100 ? 6.09 -27.203 7.77 1 91 100 VAL A O 1
ATOM 794 N N . LYS A 1 101 ? 4.559 -27.859 6.281 1 91.88 101 LYS A N 1
ATOM 795 C CA . LYS A 1 101 ? 4.555 -29.25 6.691 1 91.88 101 LYS A CA 1
ATOM 796 C C . LYS A 1 101 ? 5.195 -30.141 5.625 1 91.88 101 LYS A C 1
ATOM 798 O O . LYS A 1 101 ? 5.23 -29.781 4.445 1 91.88 101 LYS A O 1
ATOM 803 N N . THR A 1 102 ? 5.582 -31.344 6.016 1 92.5 102 THR A N 1
ATOM 804 C CA . THR A 1 102 ? 6.277 -32.281 5.129 1 92.5 102 THR A CA 1
ATOM 805 C C . THR A 1 102 ? 5.363 -32.719 3.988 1 92.5 102 THR A C 1
ATOM 807 O O . THR A 1 102 ? 5.836 -32.969 2.879 1 92.5 102 THR A O 1
ATOM 810 N N . GLU A 1 103 ? 4.082 -32.719 4.215 1 94.5 103 GLU A N 1
ATOM 811 C CA . GLU A 1 103 ? 3.141 -33.25 3.227 1 94.5 103 GLU A CA 1
ATOM 812 C C . GLU A 1 103 ? 2.7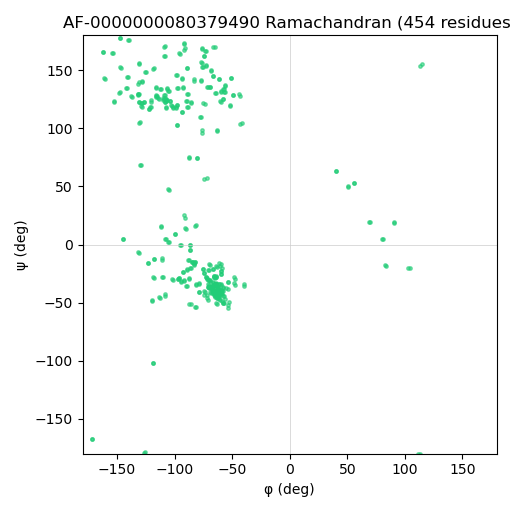93 -32.188 2.188 1 94.5 103 GLU A C 1
ATOM 814 O O . GLU A 1 103 ? 2.203 -32.469 1.15 1 94.5 103 GLU A O 1
ATOM 819 N N . ASP A 1 104 ? 3.109 -30.938 2.471 1 96.75 104 ASP A N 1
ATOM 820 C CA . ASP A 1 104 ? 2.768 -29.859 1.55 1 96.75 104 ASP A CA 1
ATOM 821 C C . ASP A 1 104 ? 3.518 -30.016 0.227 1 96.75 104 ASP A C 1
ATOM 823 O O . ASP A 1 104 ? 4.746 -30.141 0.213 1 96.75 104 ASP A O 1
ATOM 827 N N . GLU A 1 105 ? 2.766 -29.922 -0.89 1 96.75 105 GLU A N 1
ATOM 828 C CA . GLU A 1 105 ? 3.381 -30.062 -2.205 1 96.75 105 GLU A CA 1
ATOM 829 C C . GLU A 1 105 ? 3.211 -28.781 -3.035 1 96.75 105 GLU A C 1
ATOM 831 O O . GLU A 1 105 ? 4.008 -28.516 -3.934 1 96.75 105 GLU A O 1
ATOM 836 N N . LEU A 1 106 ? 2.16 -28.094 -2.738 1 97.69 106 LEU A N 1
ATOM 837 C CA . LEU A 1 106 ? 1.847 -26.875 -3.477 1 97.69 106 LEU A CA 1
ATOM 838 C C . LEU A 1 106 ? 1.526 -25.734 -2.523 1 97.69 106 LEU A C 1
ATOM 840 O O . LEU A 1 106 ? 0.731 -25.891 -1.596 1 97.69 106 LEU A O 1
ATOM 844 N N . PHE A 1 107 ? 2.227 -24.625 -2.773 1 97.81 107 PHE A N 1
ATOM 845 C CA . PHE A 1 107 ? 1.962 -23.406 -2.018 1 97.81 107 PHE A CA 1
ATOM 846 C C . PHE A 1 107 ? 1.297 -22.359 -2.898 1 97.81 107 PHE A C 1
ATOM 848 O O . PHE A 1 107 ? 1.798 -22.047 -3.98 1 97.81 107 PHE A O 1
ATOM 855 N N . LEU A 1 108 ? 0.168 -21.875 -2.455 1 98.25 108 LEU A N 1
ATOM 856 C CA . LEU A 1 108 ? -0.482 -20.734 -3.072 1 98.25 108 LEU A CA 1
ATOM 857 C C . LEU A 1 108 ? -0.404 -19.516 -2.162 1 98.25 108 LEU A C 1
ATOM 859 O O . LEU A 1 108 ? -0.766 -19.578 -0.985 1 98.25 108 LEU A O 1
ATOM 863 N N . VAL A 1 109 ? 0.119 -18.406 -2.719 1 97.94 109 VAL A N 1
ATOM 864 C CA . VAL A 1 109 ? 0.191 -17.172 -1.961 1 97.94 109 VAL A CA 1
ATOM 865 C C . VAL A 1 109 ? -0.832 -16.172 -2.504 1 97.94 109 VAL A C 1
ATOM 867 O O . VAL A 1 109 ? -0.791 -15.812 -3.682 1 97.94 109 VAL A O 1
ATOM 870 N N . ALA A 1 110 ? -1.673 -15.773 -1.568 1 97 110 ALA A N 1
ATOM 871 C CA . ALA A 1 110 ? -2.775 -14.906 -1.977 1 97 110 ALA A CA 1
ATOM 872 C C . ALA A 1 110 ? -2.412 -13.438 -1.799 1 97 110 ALA A C 1
ATOM 874 O O . ALA A 1 110 ? -2.246 -12.961 -0.672 1 97 110 ALA A O 1
ATOM 875 N N . TYR A 1 111 ? -2.291 -12.664 -2.754 1 94.12 111 TYR A N 1
ATOM 876 C CA . TYR A 1 111 ? -2.199 -11.227 -2.957 1 94.12 111 TYR A CA 1
ATOM 877 C C . TYR A 1 111 ? -1.335 -10.578 -1.881 1 94.12 111 TYR A C 1
ATOM 879 O O . TYR A 1 111 ? -1.783 -9.664 -1.181 1 94.12 111 TYR A O 1
ATOM 887 N N . PRO A 1 112 ? -0.075 -10.938 -1.841 1 93.75 112 PRO A N 1
ATOM 888 C CA . PRO A 1 112 ? 0.858 -10.422 -0.834 1 93.75 112 PRO A CA 1
ATOM 889 C C . PRO A 1 112 ? 1.389 -9.031 -1.174 1 93.75 112 PRO A C 1
ATOM 891 O O . PRO A 1 112 ? 2.59 -8.867 -1.396 1 93.75 112 PRO A O 1
ATOM 894 N N . TYR A 1 113 ? 0.494 -7.984 -0.987 1 89.12 113 TYR A N 1
ATOM 895 C CA . TYR A 1 113 ? 1.035 -6.699 -1.418 1 89.12 113 TYR A CA 1
ATOM 896 C C . TYR A 1 113 ? 0.551 -5.57 -0.513 1 89.12 113 TYR A C 1
ATOM 898 O O . TYR A 1 113 ? 0.942 -4.414 -0.688 1 89.12 113 TYR A O 1
ATOM 906 N N . PHE A 1 114 ? -0.141 -5.82 0.509 1 81.12 114 PHE A N 1
ATOM 907 C CA . PHE A 1 114 ? -0.681 -4.766 1.358 1 81.12 114 PHE A CA 1
ATOM 908 C C . PHE A 1 114 ? 0.34 -4.336 2.406 1 81.12 114 PHE A C 1
ATOM 910 O O . PHE A 1 114 ? 0.204 -3.271 3.012 1 81.12 114 PHE A O 1
ATOM 917 N N . ASN A 1 115 ? 1.25 -5.168 2.633 1 81 115 ASN A N 1
ATOM 918 C CA . ASN A 1 115 ? 2.391 -4.922 3.508 1 81 115 ASN A CA 1
ATOM 919 C C . ASN A 1 115 ? 3.705 -5.316 2.842 1 81 115 ASN A C 1
ATOM 921 O O . ASN A 1 115 ? 3.842 -6.438 2.344 1 81 115 ASN A O 1
ATOM 925 N N . VAL A 1 116 ? 4.629 -4.418 2.871 1 80.5 116 VAL A N 1
ATOM 926 C CA . VAL A 1 116 ? 5.887 -4.641 2.17 1 80.5 116 VAL A CA 1
ATOM 927 C C . VAL A 1 116 ? 6.566 -5.895 2.717 1 80.5 116 VAL A C 1
ATOM 929 O O . VAL A 1 116 ? 7.32 -6.559 2.002 1 80.5 116 VAL A O 1
ATOM 932 N N . ASN A 1 117 ? 6.246 -6.297 3.914 1 82.81 117 ASN A N 1
ATOM 933 C CA . ASN A 1 117 ? 6.875 -7.457 4.535 1 82.81 117 ASN A CA 1
ATOM 934 C C . ASN A 1 117 ? 6.34 -8.766 3.951 1 82.81 117 ASN A C 1
ATOM 936 O O . ASN A 1 117 ? 6.996 -9.805 4.047 1 82.81 117 ASN A O 1
ATOM 940 N N . GLU A 1 118 ? 5.215 -8.703 3.369 1 88.31 118 GLU A N 1
ATOM 941 C CA . GLU A 1 118 ? 4.574 -9.922 2.887 1 88.31 118 GLU A CA 1
ATOM 942 C C . GLU A 1 118 ? 5.414 -10.594 1.804 1 88.31 118 GLU A C 1
ATOM 944 O O . GLU A 1 118 ? 5.66 -11.797 1.862 1 88.31 118 GLU A O 1
ATOM 949 N N . MET A 1 119 ? 5.953 -9.797 0.927 1 92.12 119 MET A N 1
ATOM 950 C CA . MET A 1 119 ? 6.723 -10.375 -0.171 1 92.12 119 MET A CA 1
ATOM 951 C C . MET A 1 119 ? 8.078 -10.875 0.318 1 92.12 119 MET A C 1
ATOM 953 O O . MET A 1 119 ? 8.656 -11.797 -0.264 1 92.12 119 MET A O 1
ATOM 957 N N . LEU A 1 120 ? 8.562 -10.305 1.407 1 89.38 120 LEU A N 1
ATOM 958 C CA . LEU A 1 120 ? 9.805 -10.797 1.987 1 89.38 120 LEU A CA 1
ATOM 959 C C . LEU A 1 120 ? 9.617 -12.18 2.592 1 89.38 120 LEU A C 1
ATOM 961 O O . LEU A 1 120 ? 10.492 -13.039 2.465 1 89.38 120 LEU A O 1
ATOM 965 N N . VAL A 1 121 ? 8.484 -12.344 3.146 1 90.25 121 VAL A N 1
ATOM 966 C CA . VAL A 1 121 ? 8.164 -13.641 3.732 1 90.25 121 VAL A CA 1
ATOM 967 C C . VAL A 1 121 ? 7.957 -14.672 2.625 1 90.25 121 VAL A C 1
ATOM 969 O O . VAL A 1 121 ? 8.312 -15.844 2.779 1 90.25 121 VAL A O 1
ATOM 972 N N . VAL A 1 122 ? 7.426 -14.258 1.528 1 94.19 122 VAL A N 1
ATOM 973 C CA . VAL A 1 122 ? 7.25 -15.141 0.383 1 94.19 122 VAL A CA 1
ATOM 974 C C . VAL A 1 122 ? 8.609 -15.625 -0.114 1 94.19 122 VAL A C 1
ATOM 976 O O . VAL A 1 122 ? 8.781 -16.797 -0.431 1 94.19 122 VAL A O 1
ATOM 979 N N . GLU A 1 123 ? 9.523 -14.688 -0.186 1 95 123 GLU A N 1
ATOM 980 C CA . GLU A 1 123 ? 10.867 -15.086 -0.59 1 95 123 GLU A CA 1
ATOM 981 C C . GLU A 1 123 ? 11.461 -16.109 0.377 1 95 123 GLU A C 1
ATOM 983 O O . GLU A 1 123 ? 12.102 -17.062 -0.045 1 95 123 GLU A O 1
ATOM 988 N N . GLU A 1 124 ? 11.234 -15.922 1.623 1 91.5 124 GLU A N 1
ATOM 989 C CA . GLU A 1 124 ? 11.695 -16.875 2.627 1 91.5 124 GLU A CA 1
ATOM 990 C C . GLU A 1 124 ? 11.062 -18.25 2.414 1 91.5 124 GLU A C 1
ATOM 992 O O . GLU A 1 124 ? 11.75 -19.266 2.482 1 91.5 124 GLU A O 1
ATOM 997 N N . LEU A 1 125 ? 9.82 -18.234 2.174 1 94.25 125 LEU A N 1
ATOM 998 C CA . LEU A 1 125 ? 9.109 -19.469 1.897 1 94.25 125 LEU A CA 1
ATOM 999 C C . LEU A 1 125 ? 9.711 -20.188 0.698 1 94.25 125 LEU A C 1
ATOM 1001 O O . LEU A 1 125 ? 9.953 -21.406 0.75 1 94.25 125 LEU A O 1
ATOM 1005 N N . TYR A 1 126 ? 10 -19.484 -0.322 1 96.06 126 TYR A N 1
ATOM 1006 C CA . TYR A 1 126 ? 10.578 -20.047 -1.53 1 96.06 126 TYR A CA 1
ATOM 1007 C C . TYR A 1 126 ? 11.945 -20.672 -1.241 1 96.06 126 TYR A C 1
ATOM 1009 O O . TYR A 1 126 ? 12.203 -21.812 -1.605 1 96.06 126 TYR A O 1
ATOM 1017 N N . LYS A 1 127 ? 12.711 -19.938 -0.511 1 93.38 127 LYS A N 1
ATOM 1018 C CA . LYS A 1 127 ? 14.078 -20.375 -0.232 1 93.38 127 LYS A CA 1
ATOM 1019 C C . LYS A 1 127 ? 14.086 -21.578 0.696 1 93.38 127 LYS A C 1
ATOM 1021 O O . LYS A 1 127 ? 14.859 -22.516 0.494 1 93.38 127 LYS A O 1
ATOM 1026 N N . GLU A 1 128 ? 13.219 -21.562 1.578 1 91.81 128 GLU A N 1
ATOM 1027 C CA . GLU A 1 128 ? 13.297 -22.562 2.643 1 91.81 128 GLU A CA 1
ATOM 1028 C C . GLU A 1 128 ? 12.469 -23.797 2.305 1 91.81 128 GLU A C 1
ATOM 1030 O O . GLU A 1 128 ? 12.789 -24.906 2.746 1 91.81 128 GLU A O 1
ATOM 1035 N N . ALA A 1 129 ? 11.492 -23.594 1.447 1 94.06 129 ALA A N 1
ATOM 1036 C CA . ALA A 1 129 ? 10.555 -24.703 1.33 1 94.06 129 ALA A CA 1
ATOM 1037 C C . ALA A 1 129 ? 10.453 -25.188 -0.115 1 94.06 129 ALA A C 1
ATOM 1039 O O . ALA A 1 129 ? 9.93 -26.266 -0.377 1 94.06 129 ALA A O 1
ATOM 1040 N N . VAL A 1 130 ? 10.891 -24.438 -1.009 1 95.69 130 VAL A N 1
ATOM 1041 C CA . VAL A 1 130 ? 10.648 -24.781 -2.404 1 95.69 130 VAL A CA 1
ATOM 1042 C C . VAL A 1 130 ? 11.969 -25.141 -3.082 1 95.69 130 VAL A C 1
ATOM 1044 O O . VAL A 1 130 ? 12.062 -26.156 -3.781 1 95.69 130 VAL A O 1
ATOM 1047 N N . VAL A 1 131 ? 12.953 -24.297 -2.826 1 94.88 131 VAL A N 1
ATOM 1048 C CA . VAL A 1 131 ? 14.242 -24.531 -3.465 1 94.88 131 VAL A CA 1
ATOM 1049 C C . VAL A 1 131 ? 14.758 -25.922 -3.123 1 94.88 131 VAL A C 1
ATOM 1051 O O . VAL A 1 131 ? 14.672 -26.359 -1.972 1 94.88 131 VAL A O 1
ATOM 1054 N N . ASN A 1 132 ? 15.234 -26.641 -4.176 1 93.94 132 ASN A N 1
ATOM 1055 C CA . ASN A 1 132 ? 15.812 -27.969 -4.062 1 93.94 132 ASN A CA 1
ATOM 1056 C C . ASN A 1 132 ? 14.766 -29.016 -3.695 1 93.94 132 ASN A C 1
ATOM 1058 O O . ASN A 1 132 ? 15.078 -30.031 -3.066 1 93.94 132 ASN A O 1
ATOM 1062 N N . THR A 1 133 ? 13.555 -28.703 -3.918 1 94.56 133 THR A N 1
ATOM 1063 C CA . THR A 1 133 ? 12.461 -29.656 -3.779 1 94.56 133 THR A CA 1
ATOM 1064 C C . THR A 1 133 ? 11.633 -29.719 -5.062 1 94.56 133 THR A C 1
ATOM 1066 O O . THR A 1 133 ? 12 -29.109 -6.074 1 94.56 133 THR A O 1
ATOM 1069 N N . ASP A 1 134 ? 10.578 -30.562 -4.98 1 94.81 134 ASP A N 1
ATOM 1070 C CA . ASP A 1 134 ? 9.648 -30.641 -6.105 1 94.81 134 ASP A CA 1
ATOM 1071 C C . ASP A 1 134 ? 8.398 -29.812 -5.84 1 94.81 134 ASP A C 1
ATOM 1073 O O . ASP A 1 134 ? 7.441 -29.859 -6.617 1 94.81 134 ASP A O 1
ATOM 1077 N N . ARG A 1 135 ? 8.453 -29.062 -4.789 1 96.31 135 ARG A N 1
ATOM 1078 C CA . ARG A 1 135 ? 7.297 -28.25 -4.422 1 96.31 135 ARG A CA 1
ATOM 1079 C C . ARG A 1 135 ? 7.18 -27.031 -5.32 1 96.31 135 ARG A C 1
ATOM 1081 O O . ARG A 1 135 ? 8.18 -26.547 -5.848 1 96.31 135 ARG A O 1
ATOM 1088 N N . LYS A 1 136 ? 5.969 -26.609 -5.449 1 97.06 136 LYS A N 1
ATOM 1089 C CA . LYS A 1 136 ? 5.711 -25.422 -6.277 1 97.06 136 LYS A CA 1
ATOM 1090 C C . LYS A 1 136 ? 5.109 -24.297 -5.449 1 97.06 136 LYS A C 1
ATOM 1092 O O . LYS A 1 136 ? 4.43 -24.547 -4.453 1 97.06 136 LYS A O 1
ATOM 1097 N N . LEU A 1 137 ? 5.383 -23.109 -5.898 1 98.06 137 LEU A N 1
ATOM 1098 C CA . LEU A 1 137 ? 4.852 -21.906 -5.277 1 98.06 137 LEU A CA 1
ATOM 1099 C C . LEU A 1 137 ? 4.242 -20.984 -6.328 1 98.06 137 LEU A C 1
ATOM 1101 O O . LEU A 1 137 ? 4.906 -20.609 -7.301 1 98.06 137 LEU A O 1
ATOM 1105 N N . ILE A 1 138 ? 2.949 -20.672 -6.125 1 98.12 138 ILE A N 1
ATOM 1106 C CA . ILE A 1 138 ? 2.24 -19.781 -7.035 1 98.12 138 ILE A CA 1
ATOM 1107 C C . ILE A 1 138 ? 1.823 -18.516 -6.289 1 98.12 138 ILE A C 1
ATOM 1109 O O . ILE A 1 138 ? 1.174 -18.578 -5.246 1 98.12 138 ILE A O 1
ATOM 1113 N N . ILE A 1 139 ? 2.166 -17.375 -6.824 1 98.19 139 ILE A N 1
ATOM 1114 C CA . ILE A 1 139 ? 1.765 -16.078 -6.266 1 98.19 139 ILE A CA 1
ATOM 1115 C C . ILE A 1 139 ? 0.601 -15.508 -7.07 1 98.19 139 ILE A C 1
ATOM 1117 O O . ILE A 1 139 ? 0.726 -15.273 -8.273 1 98.19 139 ILE A O 1
ATOM 1121 N N . PHE A 1 140 ? -0.502 -15.352 -6.371 1 97.31 140 PHE A N 1
ATOM 1122 C CA . PHE A 1 140 ? -1.674 -14.75 -7 1 97.31 140 PHE A CA 1
ATOM 1123 C C . PHE A 1 140 ? -1.765 -13.266 -6.664 1 97.31 140 PHE A C 1
ATOM 1125 O O . PHE A 1 140 ? -1.835 -12.891 -5.492 1 97.31 140 PHE A O 1
ATOM 1132 N N . ASN A 1 141 ? -1.737 -12.398 -7.656 1 93.88 141 ASN A N 1
ATOM 1133 C CA . ASN A 1 141 ? -2.006 -10.977 -7.523 1 93.88 141 ASN A CA 1
ATOM 1134 C C . ASN A 1 141 ? -1.099 -10.328 -6.48 1 93.88 141 ASN A C 1
ATOM 1136 O O . ASN A 1 141 ? -1.575 -9.633 -5.582 1 93.88 141 ASN A O 1
ATOM 1140 N N . GLY A 1 142 ? 0.155 -10.57 -6.699 1 94.94 142 GLY A N 1
ATOM 1141 C CA . GLY A 1 142 ? 1.146 -10.039 -5.777 1 94.94 142 GLY A CA 1
ATOM 1142 C C . GLY A 1 142 ? 1.576 -8.625 -6.121 1 94.94 142 GLY A C 1
ATOM 1143 O O . GLY A 1 142 ? 2.416 -8.039 -5.434 1 94.94 142 GLY A O 1
ATOM 1144 N N . GLU A 1 143 ? 1.067 -8.062 -7.129 1 90.94 143 GLU A N 1
ATOM 1145 C CA . GLU A 1 143 ? 1.449 -6.738 -7.609 1 90.94 143 GLU A CA 1
ATOM 1146 C C . GLU A 1 143 ? 2.963 -6.621 -7.762 1 90.94 143 GLU A C 1
ATOM 1148 O O . GLU A 1 143 ? 3.566 -5.656 -7.289 1 90.94 143 GLU A O 1
ATOM 1153 N N . LEU A 1 144 ? 3.512 -7.539 -8.398 1 94.5 144 LEU A N 1
ATOM 1154 C CA . LEU A 1 144 ? 4.965 -7.633 -8.508 1 94.5 144 LEU A CA 1
ATOM 1155 C C . LEU A 1 144 ? 5.52 -6.512 -9.383 1 94.5 144 LEU A C 1
ATOM 1157 O O . LEU A 1 144 ? 6.711 -6.203 -9.312 1 94.5 144 LEU A O 1
ATOM 1161 N N . ASP A 1 145 ? 4.68 -5.895 -10.148 1 90.38 145 ASP A N 1
ATOM 1162 C CA . ASP A 1 145 ? 5.105 -4.785 -11 1 90.38 145 ASP A CA 1
ATOM 1163 C C . ASP A 1 145 ? 5.59 -3.605 -10.156 1 90.38 145 ASP A C 1
ATOM 1165 O O . ASP A 1 145 ? 6.441 -2.828 -10.602 1 90.38 145 ASP A O 1
ATOM 1169 N N . ARG A 1 146 ? 5.078 -3.5 -9.008 1 87.44 146 ARG A N 1
ATOM 1170 C CA . ARG A 1 146 ? 5.555 -2.455 -8.109 1 87.44 146 ARG A CA 1
ATOM 1171 C C . ARG A 1 146 ? 7.031 -2.65 -7.777 1 87.44 146 ARG A C 1
ATOM 1173 O O . ARG A 1 146 ? 7.777 -1.679 -7.652 1 87.44 146 ARG A O 1
ATOM 1180 N N . ILE A 1 147 ? 7.34 -3.83 -7.656 1 91 147 ILE A N 1
ATOM 1181 C CA . ILE A 1 147 ? 8.727 -4.145 -7.34 1 91 147 ILE A CA 1
ATOM 1182 C C . ILE A 1 147 ? 9.578 -4.047 -8.609 1 91 147 ILE A C 1
ATOM 1184 O O . ILE A 1 147 ? 10.625 -3.396 -8.609 1 91 147 ILE A O 1
ATOM 1188 N N . ARG A 1 148 ? 9.062 -4.539 -9.75 1 89.94 148 ARG A N 1
ATOM 1189 C CA . ARG A 1 148 ? 9.781 -4.57 -11.023 1 89.94 148 ARG A CA 1
ATOM 1190 C C . ARG A 1 148 ? 10.062 -3.158 -11.531 1 89.94 148 ARG A C 1
ATOM 1192 O O . ARG A 1 148 ? 11.102 -2.908 -12.141 1 89.94 148 ARG A O 1
ATOM 1199 N N . SER A 1 149 ? 9.203 -2.344 -11.273 1 84.62 149 SER A N 1
ATOM 1200 C CA . SER A 1 149 ? 9.273 -1.013 -11.867 1 84.62 149 SER A CA 1
ATOM 1201 C C . SER A 1 149 ? 10.125 -0.072 -11.016 1 84.62 149 SER A C 1
ATOM 1203 O O . SER A 1 149 ? 10.422 1.047 -11.438 1 84.62 149 SER A O 1
ATOM 1205 N N . GLY A 1 150 ? 10.43 -0.463 -9.797 1 83.38 150 GLY A N 1
ATOM 1206 C CA . GLY A 1 150 ? 11.203 0.403 -8.914 1 83.38 150 GLY A CA 1
ATOM 1207 C C . GLY A 1 150 ? 10.336 1.313 -8.07 1 83.38 150 GLY A C 1
ATOM 1208 O O . GLY A 1 150 ? 10.812 2.322 -7.543 1 83.38 150 GLY A O 1
ATOM 1209 N N . TYR A 1 151 ? 9.102 0.955 -7.961 1 83 151 TYR A N 1
ATOM 1210 C CA . TYR A 1 151 ? 8.203 1.687 -7.07 1 83 151 TYR A CA 1
ATOM 1211 C C . TYR A 1 151 ? 8.781 1.766 -5.66 1 83 151 TYR A C 1
ATOM 1213 O O . TYR A 1 151 ? 8.617 2.775 -4.973 1 83 151 TYR A O 1
ATOM 1221 N N . TYR A 1 152 ? 9.391 0.714 -5.227 1 84.44 152 TYR A N 1
ATOM 1222 C CA . TYR A 1 152 ? 10.086 0.667 -3.945 1 84.44 152 TYR A CA 1
ATOM 1223 C C . TYR A 1 152 ? 11.586 0.893 -4.125 1 84.44 152 TYR A C 1
ATOM 1225 O O . TYR A 1 152 ? 12.32 -0.036 -4.461 1 84.44 152 TYR A O 1
ATOM 1233 N N . PRO A 1 153 ? 12.016 2.111 -3.799 1 82.19 153 PRO A N 1
ATOM 1234 C CA . PRO A 1 153 ? 13.422 2.42 -4.043 1 82.19 153 PRO A CA 1
ATOM 1235 C C . PRO A 1 153 ? 14.367 1.645 -3.123 1 82.19 153 PRO A C 1
ATOM 1237 O O . PRO A 1 153 ? 14.062 1.456 -1.941 1 82.19 153 PRO A O 1
ATOM 1240 N N . LYS A 1 154 ? 15.516 1.41 -3.684 1 86.62 154 LYS A N 1
ATOM 1241 C CA . LYS A 1 154 ? 16.516 0.606 -2.982 1 86.62 154 LYS A CA 1
ATOM 1242 C C . LYS A 1 154 ? 16.938 1.272 -1.678 1 86.62 154 LYS A C 1
ATOM 1244 O O . LYS A 1 154 ? 17.156 0.594 -0.671 1 86.62 154 LYS A O 1
ATOM 1249 N N . PHE A 1 155 ? 16.969 2.5 -1.667 1 83.38 155 PHE A N 1
ATOM 1250 C CA . PHE A 1 155 ? 17.453 3.199 -0.485 1 83.38 155 PHE A CA 1
ATOM 1251 C C . PHE A 1 155 ? 16.469 3.072 0.667 1 83.38 155 PHE A C 1
ATOM 1253 O O . PHE A 1 155 ? 16.859 2.945 1.826 1 83.38 155 PHE A O 1
ATOM 1260 N N . PHE A 1 156 ? 15.203 3.09 0.368 1 83.44 156 PHE A N 1
ATOM 1261 C CA . PHE A 1 156 ? 14.18 3.027 1.408 1 83.44 156 PHE A CA 1
ATOM 1262 C C . PHE A 1 156 ? 13.805 1.583 1.71 1 83.44 156 PHE A C 1
ATOM 1264 O O . PHE A 1 156 ? 13.516 1.238 2.857 1 83.44 156 PHE A O 1
ATOM 1271 N N . TYR A 1 157 ? 13.812 0.813 0.646 1 86.12 157 TYR A N 1
ATOM 1272 C CA . TYR A 1 157 ? 13.375 -0.572 0.772 1 86.12 157 TYR A CA 1
ATOM 1273 C C . TYR A 1 157 ? 14.398 -1.524 0.164 1 86.12 157 TYR A C 1
ATOM 1275 O O . TYR A 1 157 ? 14.102 -2.229 -0.804 1 86.12 157 TYR A O 1
ATOM 1283 N N . PRO A 1 158 ? 15.555 -1.637 0.78 1 88.75 158 PRO A N 1
ATOM 1284 C CA . PRO A 1 158 ? 16.641 -2.42 0.178 1 88.75 158 PRO A CA 1
ATOM 1285 C C . PRO A 1 158 ? 16.281 -3.9 0.04 1 88.75 158 PRO A C 1
ATOM 1287 O O . PRO A 1 158 ? 16.625 -4.527 -0.968 1 88.75 158 PRO A O 1
ATOM 1290 N N . LYS A 1 159 ? 15.625 -4.43 1.004 1 88.31 159 LYS A N 1
ATOM 1291 C CA . LYS A 1 159 ? 15.289 -5.852 0.956 1 88.31 159 LYS A CA 1
ATOM 1292 C C . LYS A 1 159 ? 14.273 -6.145 -0.142 1 88.31 159 LYS A C 1
ATOM 1294 O O . LYS A 1 159 ? 14.383 -7.148 -0.849 1 88.31 159 LYS A O 1
ATOM 1299 N N . LEU A 1 160 ? 13.336 -5.289 -0.244 1 90.25 160 LEU A N 1
ATOM 1300 C CA . LEU A 1 160 ? 12.328 -5.457 -1.286 1 90.25 160 LEU A CA 1
ATOM 1301 C C . LEU A 1 160 ? 12.945 -5.289 -2.67 1 90.25 160 LEU A C 1
ATOM 1303 O O . LEU A 1 160 ? 12.648 -6.062 -3.584 1 90.25 160 LEU A O 1
ATOM 1307 N N . ALA A 1 161 ? 13.805 -4.305 -2.734 1 90.56 161 ALA A N 1
ATOM 1308 C CA . ALA A 1 161 ? 14.484 -4.055 -4.004 1 90.56 161 ALA A CA 1
ATOM 1309 C C . ALA A 1 161 ? 15.367 -5.234 -4.395 1 90.56 161 ALA A C 1
ATOM 1311 O O . ALA A 1 161 ? 15.516 -5.543 -5.578 1 90.56 161 ALA A O 1
ATOM 1312 N N . ALA A 1 162 ? 15.93 -5.875 -3.443 1 94.12 162 ALA A N 1
ATOM 1313 C CA . ALA A 1 162 ? 16.812 -7.008 -3.684 1 94.12 162 ALA A CA 1
ATOM 1314 C C . ALA A 1 162 ? 16.078 -8.164 -4.336 1 94.12 162 ALA A C 1
ATOM 1316 O O . ALA A 1 162 ? 16.688 -9.016 -4.988 1 94.12 162 ALA A O 1
ATOM 1317 N N . LEU A 1 163 ? 14.742 -8.148 -4.223 1 95.81 163 LEU A N 1
ATOM 1318 C CA . LEU A 1 163 ? 13.945 -9.227 -4.809 1 95.81 163 LEU A CA 1
ATOM 1319 C C . LEU A 1 163 ? 14.055 -9.219 -6.328 1 95.81 163 LEU A C 1
ATOM 1321 O O . LEU A 1 163 ? 13.852 -10.25 -6.973 1 95.81 163 LEU A O 1
ATOM 1325 N N . THR A 1 164 ? 14.312 -8.07 -6.93 1 94.88 164 THR A N 1
ATOM 1326 C CA . THR A 1 164 ? 14.477 -7.961 -8.375 1 94.88 164 THR A CA 1
ATOM 1327 C C . THR A 1 164 ? 15.625 -8.844 -8.859 1 94.88 164 THR A C 1
ATOM 1329 O O . THR A 1 164 ? 15.656 -9.25 -10.016 1 94.88 164 THR A O 1
ATOM 1332 N N . GLU A 1 165 ? 16.469 -9.172 -7.902 1 95.19 165 GLU A N 1
ATOM 1333 C CA . GLU A 1 165 ? 17.641 -9.969 -8.258 1 95.19 165 GLU A CA 1
ATOM 1334 C C . GLU A 1 165 ? 17.531 -11.383 -7.699 1 95.19 165 GLU A C 1
ATOM 1336 O O . GLU A 1 165 ? 18.047 -12.328 -8.289 1 95.19 165 GLU A O 1
ATOM 1341 N N . THR A 1 166 ? 16.844 -11.492 -6.645 1 95.5 166 THR A N 1
ATOM 1342 C CA . THR A 1 166 ? 16.938 -12.758 -5.922 1 95.5 166 THR A CA 1
ATOM 1343 C C . THR A 1 166 ? 15.727 -13.633 -6.191 1 95.5 166 THR A C 1
ATOM 1345 O O . THR A 1 166 ? 15.812 -14.859 -6.141 1 95.5 166 THR A O 1
ATOM 1348 N N . LEU A 1 167 ? 14.594 -13.039 -6.449 1 96.81 167 LEU A N 1
ATOM 1349 C CA . LEU A 1 167 ? 13.359 -13.812 -6.539 1 96.81 167 LEU A CA 1
ATOM 1350 C C . LEU A 1 167 ? 12.734 -13.68 -7.922 1 96.81 167 LEU A C 1
ATOM 1352 O O . LEU A 1 167 ? 12.438 -14.68 -8.578 1 96.81 167 LEU A O 1
ATOM 1356 N N . LEU A 1 168 ? 12.609 -12.492 -8.414 1 96.19 168 LEU A N 1
ATOM 1357 C CA . LEU A 1 168 ? 11.805 -12.195 -9.586 1 96.19 168 LEU A CA 1
ATOM 1358 C C . LEU A 1 168 ? 12.375 -12.875 -10.828 1 96.19 168 LEU A C 1
ATOM 1360 O O . LEU A 1 168 ? 11.625 -13.375 -11.672 1 96.19 168 LEU A O 1
ATOM 1364 N N . PRO A 1 169 ? 13.719 -12.977 -10.891 1 95.06 169 PRO A N 1
ATOM 1365 C CA . PRO A 1 169 ? 14.266 -13.648 -12.07 1 95.06 169 PRO A CA 1
ATOM 1366 C C . PRO A 1 169 ? 13.914 -15.141 -12.117 1 95.06 169 PRO A C 1
ATOM 1368 O O . PRO A 1 169 ? 13.984 -15.758 -13.188 1 95.06 169 PRO A O 1
ATOM 1371 N N . LYS A 1 170 ? 13.586 -15.703 -11.008 1 95.56 170 LYS A N 1
ATOM 1372 C CA . LYS A 1 170 ? 13.25 -17.125 -10.938 1 95.56 170 LYS A CA 1
ATOM 1373 C C . LYS A 1 170 ? 11.773 -17.344 -11.234 1 95.56 170 LYS A C 1
ATOM 1375 O O . LYS A 1 170 ? 11.336 -18.5 -11.391 1 95.56 170 LYS A O 1
ATOM 1380 N N . MET A 1 171 ? 11.047 -16.328 -11.406 1 95.75 171 MET A N 1
ATOM 1381 C CA . MET A 1 171 ? 9.594 -16.375 -11.516 1 95.75 171 MET A CA 1
ATOM 1382 C C . MET A 1 171 ? 9.164 -16.562 -12.961 1 95.75 171 MET A C 1
ATOM 1384 O O . MET A 1 171 ? 9.672 -15.906 -13.867 1 95.75 171 MET A O 1
ATOM 1388 N N . GLU A 1 172 ? 8.305 -17.531 -13.172 1 96.5 172 GLU A N 1
ATOM 1389 C CA . GLU A 1 172 ? 7.621 -17.641 -14.453 1 96.5 172 GLU A CA 1
ATOM 1390 C C . GLU A 1 172 ? 6.223 -17.047 -14.391 1 96.5 172 GLU A C 1
ATOM 1392 O O . GLU A 1 172 ? 5.383 -17.484 -13.602 1 96.5 172 GLU A O 1
ATOM 1397 N N . THR A 1 173 ? 6.008 -16 -15.188 1 96.81 173 THR A N 1
ATOM 1398 C CA . THR A 1 173 ? 4.664 -15.453 -15.273 1 96.81 173 THR A CA 1
ATOM 1399 C C . THR A 1 173 ? 3.768 -16.328 -16.141 1 96.81 173 THR A C 1
ATOM 1401 O O . THR A 1 173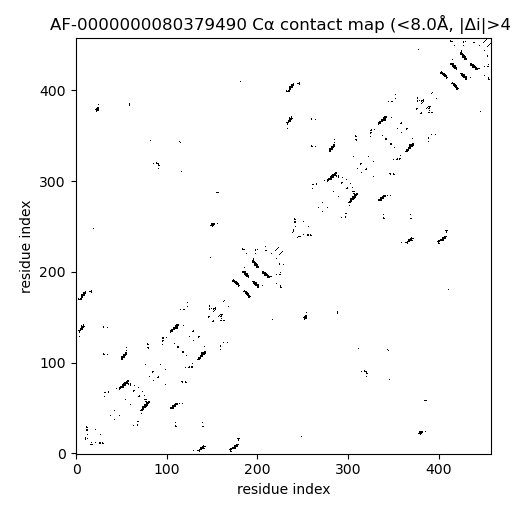 ? 3.898 -16.328 -17.375 1 96.81 173 THR A O 1
ATOM 1404 N N . VAL A 1 174 ? 2.854 -16.984 -15.516 1 96.44 174 VAL A N 1
ATOM 1405 C CA . VAL A 1 174 ? 2.084 -18 -16.234 1 96.44 174 VAL A CA 1
ATOM 1406 C C . VAL A 1 174 ? 0.787 -17.375 -16.766 1 96.44 174 VAL A C 1
ATOM 1408 O O . VAL A 1 174 ? 0.263 -17.812 -17.797 1 96.44 174 VAL A O 1
ATOM 1411 N N . TYR A 1 175 ? 0.295 -16.469 -16.078 1 96.38 175 TYR A N 1
ATOM 1412 C CA . TYR A 1 175 ? -0.911 -15.75 -16.484 1 96.38 175 TYR A CA 1
ATOM 1413 C C . TYR A 1 175 ? -0.861 -14.305 -16 1 96.38 175 TYR A C 1
ATOM 1415 O O . TYR A 1 175 ? -0.555 -14.031 -14.844 1 96.38 175 TYR A O 1
ATOM 1423 N N . TYR A 1 176 ? -1.145 -13.359 -16.922 1 96.12 176 TYR A N 1
ATOM 1424 C CA . TYR A 1 176 ? -0.948 -11.945 -16.609 1 96.12 176 TYR A CA 1
ATOM 1425 C C . TYR A 1 176 ? -1.894 -11.07 -17.422 1 96.12 176 TYR A C 1
ATOM 1427 O O . TYR A 1 176 ? -1.963 -11.188 -18.656 1 96.12 176 TYR A O 1
ATOM 1435 N N . ILE A 1 177 ? -2.666 -10.297 -16.703 1 93.31 177 ILE A N 1
ATOM 1436 C CA . ILE A 1 177 ? -3.504 -9.281 -17.328 1 93.31 177 ILE A CA 1
ATOM 1437 C C . ILE A 1 177 ? -3.275 -7.93 -16.672 1 93.31 177 ILE A C 1
ATOM 1439 O O . ILE A 1 177 ? -3.467 -7.789 -15.453 1 93.31 177 ILE A O 1
ATOM 1443 N N . HIS A 1 178 ? -2.838 -7.035 -17.406 1 91.69 178 HIS A N 1
ATOM 1444 C CA . HIS A 1 178 ? -2.713 -5.656 -16.953 1 91.69 178 HIS A CA 1
ATOM 1445 C C . HIS A 1 178 ? -3.414 -4.695 -17.906 1 91.69 178 HIS A C 1
ATOM 1447 O O . HIS A 1 178 ? -3.066 -4.621 -19.094 1 91.69 178 HIS A O 1
ATOM 1453 N N . ASN A 1 179 ? -4.355 -3.934 -17.344 1 87.88 179 ASN A N 1
ATOM 1454 C CA . ASN A 1 179 ? -5.145 -3.016 -18.156 1 87.88 179 ASN A CA 1
ATOM 1455 C C . ASN A 1 179 ? -4.539 -1.615 -18.172 1 87.88 179 ASN A C 1
ATOM 1457 O O . ASN A 1 179 ? -4.012 -1.155 -17.156 1 87.88 179 ASN A O 1
ATOM 1461 N N . PHE A 1 180 ? -4.633 -1.03 -19.266 1 83.5 180 PHE A N 1
ATOM 1462 C CA . PHE A 1 180 ? -4.289 0.377 -19.438 1 83.5 180 PHE A CA 1
ATOM 1463 C C . PHE A 1 180 ? -5.527 1.196 -19.781 1 83.5 180 PHE A C 1
ATOM 1465 O O . PHE A 1 180 ? -6.254 0.871 -20.734 1 83.5 180 PHE A O 1
ATOM 1472 N N . LYS A 1 181 ? -5.75 2.217 -19.016 1 73.19 181 LYS A N 1
ATOM 1473 C CA . LYS A 1 181 ? -6.938 3.045 -19.203 1 73.19 181 LYS A CA 1
ATOM 1474 C C . LYS A 1 181 ? -6.645 4.215 -20.141 1 73.19 181 LYS A C 1
ATOM 1476 O O . LYS A 1 181 ? -5.48 4.512 -20.422 1 73.19 181 LYS A O 1
ATOM 1481 N N . GLY A 1 182 ? -7.773 4.871 -20.578 1 70.75 182 GLY A N 1
ATOM 1482 C CA . GLY A 1 182 ? -7.637 6.055 -21.406 1 70.75 182 GLY A CA 1
ATOM 1483 C C . GLY A 1 182 ? -8.141 5.852 -22.828 1 70.75 182 GLY A C 1
ATOM 1484 O O . GLY A 1 182 ? -8.656 4.785 -23.156 1 70.75 182 GLY A O 1
ATOM 1485 N N . GLN A 1 183 ? -8.039 6.883 -23.609 1 70 183 GLN A N 1
ATOM 1486 C CA . GLN A 1 183 ? -8.523 6.859 -24.984 1 70 183 GLN A CA 1
ATOM 1487 C C . GLN A 1 183 ? -7.805 5.793 -25.812 1 70 183 GLN A C 1
ATOM 1489 O O . GLN A 1 183 ? -8.422 5.117 -26.625 1 70 183 GLN A O 1
ATOM 1494 N N . LYS A 1 184 ? -6.578 5.656 -25.609 1 76.88 184 LYS A N 1
ATOM 1495 C CA . LYS A 1 184 ? -5.785 4.625 -26.281 1 76.88 184 LYS A CA 1
ATOM 1496 C C . LYS A 1 184 ? -5.457 3.48 -25.328 1 76.88 184 LYS A C 1
ATOM 1498 O O . LYS A 1 184 ? -4.32 3.012 -25.266 1 76.88 184 LYS A O 1
ATOM 1503 N N . GLY A 1 185 ? -6.441 3.086 -24.672 1 81.19 185 GLY A N 1
ATOM 1504 C CA . GLY A 1 185 ? -6.258 2.041 -23.672 1 81.19 185 GLY A CA 1
ATOM 1505 C C . GLY A 1 185 ? -6.031 0.671 -24.281 1 81.19 185 GLY A C 1
ATOM 1506 O O . GLY A 1 185 ? -6.176 0.492 -25.5 1 81.19 185 GLY A O 1
ATOM 1507 N N . GLY A 1 186 ? -5.562 -0.29 -23.422 1 90.12 186 GLY A N 1
ATOM 1508 C CA . GLY A 1 186 ? -5.266 -1.645 -23.859 1 90.12 186 GLY A CA 1
ATOM 1509 C C . GLY A 1 186 ? -4.957 -2.588 -22.719 1 90.12 186 GLY A C 1
ATOM 1510 O O . GLY A 1 186 ? -5.359 -2.34 -21.578 1 90.12 186 GLY A O 1
ATOM 1511 N N . VAL A 1 187 ? -4.438 -3.717 -23.203 1 92.19 187 VAL A N 1
ATOM 1512 C CA . VAL A 1 187 ? -4.164 -4.754 -22.219 1 92.19 187 VAL A CA 1
ATOM 1513 C C . VAL A 1 187 ? -2.811 -5.402 -22.5 1 92.19 187 VAL A C 1
ATOM 1515 O O . VAL A 1 187 ? -2.49 -5.691 -23.656 1 92.19 187 VAL A O 1
ATOM 1518 N N . LEU A 1 188 ? -1.974 -5.461 -21.547 1 94.94 188 LEU A N 1
ATOM 1519 C CA . LEU A 1 188 ? -0.849 -6.391 -21.594 1 94.94 188 LEU A CA 1
ATOM 1520 C C . LEU A 1 188 ? -1.258 -7.766 -21.078 1 94.94 188 LEU A C 1
ATOM 1522 O O . LEU A 1 188 ? -1.742 -7.895 -19.953 1 94.94 188 LEU A O 1
ATOM 1526 N N . PHE A 1 189 ? -1.076 -8.781 -21.984 1 95.88 189 PHE A N 1
ATOM 1527 C CA . PHE A 1 189 ? -1.641 -10.094 -21.703 1 95.88 189 PHE A CA 1
ATOM 1528 C C . PHE A 1 189 ? -0.599 -11.188 -21.906 1 95.88 189 PHE A C 1
ATOM 1530 O O . PHE A 1 189 ? 0.194 -11.125 -22.859 1 95.88 189 PHE A O 1
ATOM 1537 N N . ARG A 1 190 ? -0.62 -12.148 -21 1 97.31 190 ARG A N 1
ATOM 1538 C CA . ARG A 1 190 ? 0.211 -13.344 -21.156 1 97.31 190 ARG A CA 1
ATOM 1539 C C . ARG A 1 190 ? -0.52 -14.586 -20.672 1 97.31 190 ARG A C 1
ATOM 1541 O O . ARG A 1 190 ? -1.161 -14.57 -19.625 1 97.31 190 ARG A O 1
ATOM 1548 N N . CYS A 1 191 ? -0.43 -15.602 -21.453 1 95.88 191 CYS A N 1
ATOM 1549 C CA . CYS A 1 191 ? -0.777 -16.969 -21.062 1 95.88 191 CYS A CA 1
ATOM 1550 C C . CYS A 1 191 ? 0.333 -17.938 -21.438 1 95.88 191 CYS A C 1
ATOM 1552 O O . CYS A 1 191 ? 0.518 -18.25 -22.609 1 95.88 191 CYS A O 1
ATOM 1554 N N . TYR A 1 192 ? 1.031 -18.328 -20.453 1 95.31 192 TYR A N 1
ATOM 1555 C CA . TYR A 1 192 ? 2.17 -19.203 -20.672 1 95.31 192 TYR A CA 1
ATOM 1556 C C . TYR A 1 192 ? 1.726 -20.531 -21.297 1 95.31 192 TYR A C 1
ATOM 1558 O O . TYR A 1 192 ? 0.691 -21.078 -20.922 1 95.31 192 TYR A O 1
ATOM 1566 N N . PRO A 1 193 ? 2.438 -21.094 -22.172 1 95.44 193 PRO A N 1
ATOM 1567 C CA . PRO A 1 193 ? 3.783 -20.703 -22.594 1 95.44 193 PRO A CA 1
ATOM 1568 C C . PRO A 1 193 ? 3.768 -19.734 -23.766 1 95.44 193 PRO A C 1
ATOM 1570 O O . PRO A 1 193 ? 4.801 -19.5 -24.406 1 95.44 193 PRO A O 1
ATOM 1573 N N . GLY A 1 194 ? 2.625 -19.125 -24.109 1 95.81 194 GLY A N 1
ATOM 1574 C CA . GLY A 1 194 ? 2.539 -18.156 -25.188 1 95.81 194 GLY A CA 1
ATOM 1575 C C . GLY A 1 194 ? 3.324 -16.891 -24.922 1 95.81 194 GLY A C 1
ATOM 1576 O O . GLY A 1 194 ? 3.783 -16.672 -23.797 1 95.81 194 GLY A O 1
ATOM 1577 N N . PRO A 1 195 ? 3.449 -16.094 -25.922 1 97.75 195 PRO A N 1
ATOM 1578 C CA . PRO A 1 195 ? 4.207 -14.852 -25.781 1 97.75 195 PRO A CA 1
ATOM 1579 C C . PRO A 1 195 ? 3.434 -13.766 -25.031 1 97.75 195 PRO A C 1
ATOM 1581 O O . PRO A 1 195 ? 2.236 -13.922 -24.766 1 97.75 195 PRO A O 1
ATOM 1584 N N . TRP A 1 196 ? 4.133 -12.742 -24.672 1 97.94 196 TRP A N 1
ATOM 1585 C CA . TRP A 1 196 ? 3.49 -11.516 -24.203 1 97.94 196 TRP A CA 1
ATOM 1586 C C . TRP A 1 196 ? 2.793 -10.789 -25.344 1 97.94 196 TRP A C 1
ATOM 1588 O O . TRP A 1 196 ? 3.342 -10.672 -26.438 1 97.94 196 TRP A O 1
ATOM 1598 N N . GLN A 1 197 ? 1.573 -10.352 -25.031 1 97.88 197 GLN A N 1
ATOM 1599 C CA . GLN A 1 197 ? 0.778 -9.68 -26.047 1 97.88 197 GLN A CA 1
ATOM 1600 C C . GLN A 1 197 ? 0.259 -8.336 -25.547 1 97.88 197 GLN A C 1
ATOM 1602 O O . GLN A 1 197 ? -0.122 -8.203 -24.391 1 97.88 197 GLN A O 1
ATOM 1607 N N . VAL A 1 198 ? 0.293 -7.387 -26.453 1 96.88 198 VAL A N 1
ATOM 1608 C CA . VAL A 1 198 ? -0.39 -6.121 -26.203 1 96.88 198 VAL A CA 1
ATOM 1609 C C . VAL A 1 198 ? -1.645 -6.035 -27.078 1 96.88 198 VAL A C 1
ATOM 1611 O O . VAL A 1 198 ? -1.565 -6.109 -28.297 1 96.88 198 VAL A O 1
ATOM 1614 N N . LEU A 1 199 ? -2.781 -5.949 -26.328 1 95.25 199 LEU A N 1
ATOM 1615 C CA . LEU A 1 199 ? -4.066 -5.879 -27.016 1 95.25 199 LEU A CA 1
ATOM 1616 C C . LEU A 1 199 ? -4.641 -4.469 -26.953 1 95.25 199 LEU A C 1
ATOM 1618 O O . LEU A 1 199 ? -4.652 -3.842 -25.891 1 95.25 199 LEU A O 1
ATOM 1622 N N . ARG A 1 200 ? -5.082 -3.965 -28.047 1 92.44 200 ARG A N 1
ATOM 1623 C CA . ARG A 1 200 ? -5.805 -2.699 -28.094 1 92.44 200 ARG A CA 1
ATOM 1624 C C . ARG A 1 200 ? -7.309 -2.924 -28 1 92.44 200 ARG A C 1
ATOM 1626 O O . ARG A 1 200 ? -7.852 -3.828 -28.641 1 92.44 200 ARG A O 1
ATOM 1633 N N . ARG A 1 201 ? -7.852 -2.08 -27.141 1 85.19 201 ARG A N 1
ATOM 1634 C CA . ARG A 1 201 ? -9.297 -2.168 -27 1 85.19 201 ARG A CA 1
ATOM 1635 C C . ARG A 1 201 ? -10.008 -1.273 -28 1 85.19 201 ARG A C 1
ATOM 1637 O O . ARG A 1 201 ? -9.742 -0.073 -28.078 1 85.19 201 ARG A O 1
ATOM 1644 N N . THR A 1 202 ? -10.75 -1.899 -28.812 1 78.62 202 THR A N 1
ATOM 1645 C CA . THR A 1 202 ? -11.617 -1.172 -29.719 1 78.62 202 THR A CA 1
ATOM 1646 C C . THR A 1 202 ? -13.078 -1.321 -29.312 1 78.62 202 THR A C 1
ATOM 1648 O O . THR A 1 202 ? -13.383 -1.989 -28.328 1 78.62 202 THR A O 1
ATOM 1651 N N . ARG A 1 203 ? -13.922 -0.498 -30 1 73.06 203 ARG A N 1
ATOM 1652 C CA . ARG A 1 203 ? -15.336 -0.467 -29.656 1 73.06 203 ARG A CA 1
ATOM 1653 C C . ARG A 1 203 ? -15.914 -1.877 -29.562 1 73.06 203 ARG A C 1
ATOM 1655 O O . ARG A 1 203 ? -16.734 -2.168 -28.688 1 73.06 203 ARG A O 1
ATOM 1662 N N . ASN A 1 204 ? -15.367 -2.668 -30.234 1 73.12 204 ASN A N 1
ATOM 1663 C CA . ASN A 1 204 ? -16.078 -3.943 -30.281 1 73.12 204 ASN A CA 1
ATOM 1664 C C . ASN A 1 204 ? -15.125 -5.117 -30.031 1 73.12 204 ASN A C 1
ATOM 1666 O O . ASN A 1 204 ? -15.57 -6.266 -29.953 1 73.12 204 ASN A O 1
ATOM 1670 N N . ARG A 1 205 ? -13.891 -4.816 -29.953 1 78.5 205 ARG A N 1
ATOM 1671 C CA . ARG A 1 205 ? -13.008 -5.977 -29.844 1 78.5 205 ARG A CA 1
ATOM 1672 C C . ARG A 1 205 ? -11.633 -5.566 -29.328 1 78.5 205 ARG A C 1
ATOM 1674 O O . ARG A 1 205 ? -11.359 -4.379 -29.156 1 78.5 205 ARG A O 1
ATOM 1681 N N . CYS A 1 206 ? -10.875 -6.684 -28.906 1 86.12 206 CYS A N 1
ATOM 1682 C CA . CYS A 1 206 ? -9.469 -6.523 -28.594 1 86.12 206 CYS A CA 1
ATOM 1683 C C . CYS A 1 206 ? -8.586 -7.059 -29.703 1 86.12 206 CYS A C 1
ATOM 1685 O O . CYS A 1 206 ? -8.789 -8.18 -30.172 1 86.12 206 CYS A O 1
ATOM 1687 N N . ILE A 1 207 ? -7.699 -6.172 -30.219 1 91.94 207 ILE A N 1
ATOM 1688 C CA . ILE A 1 207 ? -6.797 -6.555 -31.312 1 91.94 207 ILE A CA 1
ATOM 1689 C C . ILE A 1 207 ? -5.359 -6.566 -30.797 1 91.94 207 ILE A C 1
ATOM 1691 O O . ILE A 1 207 ? -4.918 -5.625 -30.141 1 91.94 207 ILE A O 1
ATOM 1695 N N . CYS A 1 208 ? -4.668 -7.68 -31.172 1 95.06 208 CYS A N 1
ATOM 1696 C CA . CYS A 1 208 ? -3.264 -7.762 -30.781 1 95.06 208 CYS A CA 1
ATOM 1697 C C . CYS A 1 208 ? -2.41 -6.844 -31.656 1 95.06 208 CYS A C 1
ATOM 1699 O O . CYS A 1 208 ? -2.332 -7.023 -32.875 1 95.06 208 CYS A O 1
ATOM 1701 N N . VAL A 1 209 ? -1.713 -5.934 -31.078 1 95.75 209 VAL A N 1
ATOM 1702 C CA . VAL A 1 209 ? -0.969 -4.949 -31.859 1 95.75 209 VAL A CA 1
ATOM 1703 C C . VAL A 1 209 ? 0.531 -5.195 -31.703 1 95.75 209 VAL A C 1
ATOM 1705 O O . VAL A 1 209 ? 1.338 -4.621 -32.438 1 95.75 209 VAL A O 1
ATOM 1708 N N . HIS A 1 210 ? 0.93 -6.02 -30.781 1 96.94 210 HIS A N 1
ATOM 1709 C CA . HIS A 1 210 ? 2.338 -6.305 -30.531 1 96.94 210 HIS A CA 1
ATOM 1710 C C . HIS A 1 210 ? 2.51 -7.609 -29.75 1 96.94 210 HIS A C 1
ATOM 1712 O O . HIS A 1 210 ? 1.674 -7.949 -28.906 1 96.94 210 HIS A O 1
ATOM 1718 N N . GLN A 1 211 ? 3.512 -8.367 -30.031 1 97.5 211 GLN A N 1
ATOM 1719 C CA . GLN A 1 211 ? 3.871 -9.555 -29.25 1 97.5 211 GLN A CA 1
ATOM 1720 C C . GLN A 1 211 ? 5.387 -9.688 -29.125 1 97.5 211 GLN A C 1
ATOM 1722 O O . GLN A 1 211 ? 6.129 -9.305 -30.031 1 97.5 211 GLN A O 1
ATOM 1727 N N . GLN A 1 212 ? 5.812 -10.172 -27.969 1 97.75 212 GLN A N 1
ATOM 1728 C CA . GLN A 1 212 ? 7.23 -10.445 -27.75 1 97.75 212 GLN A CA 1
ATOM 1729 C C . GLN A 1 212 ? 7.434 -11.539 -26.703 1 97.75 212 GLN A C 1
ATOM 1731 O O . GLN A 1 212 ? 6.52 -11.852 -25.938 1 97.75 212 GLN A O 1
ATOM 1736 N N . GLU A 1 213 ? 8.648 -12.086 -26.656 1 96.19 213 GLU A N 1
ATOM 1737 C CA . GLU A 1 213 ? 8.93 -13.211 -25.766 1 96.19 213 GLU A CA 1
ATOM 1738 C C . GLU A 1 213 ? 9.203 -12.734 -24.328 1 96.19 213 GLU A C 1
ATOM 1740 O O . GLU A 1 213 ? 8.805 -13.383 -23.375 1 96.19 213 GLU A O 1
ATOM 1745 N N . THR A 1 214 ? 9.82 -11.602 -24.219 1 95.62 214 THR A N 1
ATOM 1746 C CA . THR A 1 214 ? 10.18 -11.078 -22.906 1 95.62 214 THR A CA 1
ATOM 1747 C C . THR A 1 214 ? 9.156 -10.055 -22.422 1 95.62 214 THR A C 1
ATOM 1749 O O . THR A 1 214 ? 8.547 -9.352 -23.25 1 95.62 214 THR A O 1
ATOM 1752 N N . MET A 1 215 ? 8.961 -10.055 -21.172 1 95.19 215 MET A N 1
ATOM 1753 C CA . MET A 1 215 ? 7.992 -9.117 -20.609 1 95.19 215 MET A CA 1
ATOM 1754 C C . MET A 1 215 ? 8.398 -7.676 -20.906 1 95.19 215 MET A C 1
ATOM 1756 O O . MET A 1 215 ? 9.484 -7.238 -20.531 1 95.19 215 MET A O 1
ATOM 1760 N N . PRO A 1 216 ? 7.492 -6.945 -21.547 1 94.88 216 PRO A N 1
ATOM 1761 C CA . PRO A 1 216 ? 7.77 -5.516 -21.703 1 94.88 216 PRO A CA 1
ATOM 1762 C C . PRO A 1 216 ? 7.52 -4.734 -20.406 1 94.88 216 PRO A C 1
ATOM 1764 O O . PRO A 1 216 ? 6.758 -5.184 -19.547 1 94.88 216 PRO A O 1
ATOM 1767 N N . SER A 1 217 ? 8.18 -3.586 -20.328 1 90 217 SER A N 1
ATOM 1768 C CA . SER A 1 217 ? 7.832 -2.715 -19.203 1 90 217 SER A CA 1
ATOM 1769 C C . SER A 1 217 ? 6.469 -2.068 -19.406 1 90 217 SER A C 1
ATOM 1771 O O . SER A 1 217 ? 6.043 -1.847 -20.547 1 90 217 SER A O 1
ATOM 1773 N N . LEU A 1 218 ? 5.895 -1.753 -18.359 1 88.12 218 LEU A N 1
ATOM 1774 C CA . LEU A 1 218 ? 4.59 -1.102 -18.453 1 88.12 218 LEU A CA 1
ATOM 1775 C C . LEU A 1 218 ? 4.711 0.261 -19.125 1 88.12 218 LEU A C 1
ATOM 1777 O O . LEU A 1 218 ? 3.816 0.675 -19.859 1 88.12 218 LEU A O 1
ATOM 1781 N N . LYS A 1 219 ? 5.797 0.892 -18.859 1 84.25 219 LYS A N 1
ATOM 1782 C CA . LYS A 1 219 ? 6.055 2.189 -19.469 1 84.25 219 LYS A CA 1
ATOM 1783 C C . LYS A 1 219 ? 6.172 2.062 -20.984 1 84.25 219 LYS A C 1
ATOM 1785 O O . LYS A 1 219 ? 5.598 2.861 -21.734 1 84.25 219 LYS A O 1
ATOM 1790 N N . GLU A 1 220 ? 6.883 1.113 -21.438 1 90.25 220 GLU A N 1
ATOM 1791 C CA . GLU A 1 220 ? 7.031 0.853 -22.875 1 90.25 220 GLU A CA 1
ATOM 1792 C C . GLU A 1 220 ? 5.684 0.56 -23.516 1 90.25 220 GLU A C 1
ATOM 1794 O O . GLU A 1 220 ? 5.398 1.054 -24.609 1 90.25 220 GLU A O 1
ATOM 1799 N N . VAL A 1 221 ? 4.887 -0.197 -22.812 1 92.19 221 VAL A N 1
ATOM 1800 C CA . VAL A 1 221 ? 3.582 -0.566 -23.344 1 92.19 221 VAL A CA 1
ATOM 1801 C C . VAL A 1 221 ? 2.705 0.676 -23.484 1 92.19 221 VAL A C 1
ATOM 1803 O O . VAL A 1 221 ? 2.117 0.923 -24.531 1 92.19 221 VAL A O 1
ATOM 1806 N N . ALA A 1 222 ? 2.703 1.452 -22.516 1 86.19 222 ALA A N 1
ATOM 1807 C CA . ALA A 1 222 ? 1.824 2.617 -22.469 1 86.19 222 ALA A CA 1
ATOM 1808 C C . ALA A 1 222 ? 2.291 3.697 -23.438 1 86.19 222 ALA A C 1
ATOM 1810 O O . ALA A 1 222 ? 1.484 4.262 -24.188 1 86.19 222 ALA A O 1
ATOM 1811 N N . LEU A 1 223 ? 3.584 3.961 -23.484 1 86.19 223 LEU A N 1
ATOM 1812 C CA . LEU A 1 223 ? 4.086 5.152 -24.172 1 86.19 223 LEU A CA 1
ATOM 1813 C C . LEU A 1 223 ? 4.52 4.824 -25.594 1 86.19 223 LEU A C 1
ATOM 1815 O O . LEU A 1 223 ? 4.484 5.688 -26.469 1 86.19 223 LEU A O 1
ATOM 1819 N N . ASN A 1 224 ? 4.926 3.631 -25.797 1 89.94 224 ASN A N 1
ATOM 1820 C CA . ASN A 1 224 ? 5.492 3.312 -27.109 1 89.94 224 ASN A CA 1
ATOM 1821 C C . ASN A 1 224 ? 4.559 2.422 -27.922 1 89.94 224 ASN A C 1
ATOM 1823 O O . ASN A 1 224 ? 4.32 2.682 -29.094 1 89.94 224 ASN A O 1
ATOM 1827 N N . ILE A 1 225 ? 4.004 1.465 -27.281 1 92.25 225 ILE A N 1
ATOM 1828 C CA . ILE A 1 225 ? 3.27 0.463 -28.047 1 92.25 225 ILE A CA 1
ATOM 1829 C C . ILE A 1 225 ? 1.829 0.924 -28.25 1 92.25 225 ILE A C 1
ATOM 1831 O O . ILE A 1 225 ? 1.371 1.062 -29.375 1 92.25 225 ILE A O 1
ATOM 1835 N N . LEU A 1 226 ? 1.165 1.297 -27.203 1 89.31 226 LEU A N 1
ATOM 1836 C CA . LEU A 1 226 ? -0.241 1.676 -27.297 1 89.31 226 LEU A CA 1
ATOM 1837 C C . LEU A 1 226 ? -0.387 3.088 -27.844 1 89.31 226 LEU A C 1
ATOM 1839 O O . LEU A 1 226 ? -1.367 3.391 -28.531 1 89.31 226 LEU A O 1
ATOM 1843 N N . ALA A 1 227 ? 0.538 3.943 -27.547 1 81.56 227 ALA A N 1
ATOM 1844 C CA . ALA A 1 227 ? 0.478 5.312 -28.047 1 81.56 227 ALA A CA 1
ATOM 1845 C C . ALA A 1 227 ? 0.651 5.352 -29.562 1 81.56 227 ALA A C 1
ATOM 1847 O O . ALA A 1 227 ? 0.107 6.23 -30.234 1 81.56 227 ALA A O 1
ATOM 1848 N N . SER A 1 228 ? 1.431 4.488 -30.031 1 75.81 228 SER A N 1
ATOM 1849 C CA . SER A 1 228 ? 1.763 4.473 -31.453 1 75.81 228 SER A CA 1
ATOM 1850 C C . SER A 1 228 ? 0.779 3.615 -32.219 1 75.81 228 SER A C 1
ATOM 1852 O O . SER A 1 228 ? 0.689 3.73 -33.469 1 75.81 228 SER A O 1
ATOM 1854 N N . ALA A 1 229 ? 0.148 2.779 -31.625 1 65.56 229 ALA A N 1
ATOM 1855 C CA . ALA A 1 229 ? -0.706 1.848 -32.344 1 65.56 229 ALA A CA 1
ATOM 1856 C C . ALA A 1 229 ? -2.021 2.508 -32.75 1 65.56 229 ALA A C 1
ATOM 1858 O O . ALA A 1 229 ? -2.529 3.377 -32.031 1 65.56 229 ALA A O 1
ATOM 1859 N N . MET B 1 1 ? -9.641 27.922 18.812 1 42.03 1 MET B N 1
ATOM 1860 C CA . MET B 1 1 ? -8.633 27.016 19.328 1 42.03 1 MET B CA 1
ATOM 1861 C C . MET B 1 1 ? -8.094 26.109 18.234 1 42.03 1 MET B C 1
ATOM 1863 O O . MET B 1 1 ? -8.836 25.672 17.359 1 42.03 1 MET B O 1
ATOM 1867 N N . GLY B 1 2 ? -6.789 26.281 17.891 1 62.56 2 GLY B N 1
ATOM 1868 C CA . GLY B 1 2 ? -6.145 25.719 16.703 1 62.56 2 GLY B CA 1
ATOM 1869 C C . GLY B 1 2 ? -6.254 24.203 16.641 1 62.56 2 GLY B C 1
ATOM 1870 O O . GLY B 1 2 ? -6.398 23.547 17.672 1 62.56 2 GLY B O 1
ATOM 1871 N N . THR B 1 3 ? -6.637 23.609 15.57 1 83.25 3 THR B N 1
ATOM 1872 C CA . THR B 1 3 ? -6.828 22.172 15.375 1 83.25 3 THR B CA 1
ATOM 1873 C C . THR B 1 3 ? -5.59 21.406 15.805 1 83.25 3 THR B C 1
ATOM 1875 O O . THR B 1 3 ? -4.469 21.75 15.422 1 83.25 3 THR B O 1
ATOM 1878 N N . LEU B 1 4 ? -5.812 20.531 16.797 1 93.31 4 LEU B N 1
ATOM 1879 C CA . LEU B 1 4 ? -4.715 19.75 17.375 1 93.31 4 LEU B CA 1
ATOM 1880 C C . LEU B 1 4 ? -4.246 18.672 16.406 1 93.31 4 LEU B C 1
ATOM 1882 O O . LEU B 1 4 ? -3.076 18.281 16.422 1 93.31 4 LEU B O 1
ATOM 1886 N N . LEU B 1 5 ? -5.125 18.234 15.609 1 97.44 5 LEU B N 1
ATOM 1887 C CA . LEU B 1 5 ? -4.844 17.203 14.617 1 97.44 5 LEU B CA 1
ATOM 1888 C C . LEU B 1 5 ? -5.164 17.688 13.211 1 97.44 5 LEU B C 1
ATOM 1890 O O . LEU B 1 5 ? -6.309 18.047 12.914 1 97.44 5 LEU B O 1
ATOM 1894 N N . GLN B 1 6 ? -4.07 17.766 12.359 1 97.88 6 GLN B N 1
ATOM 1895 C CA . GLN B 1 6 ? -4.219 18.391 11.047 1 97.88 6 GLN B CA 1
ATOM 1896 C C . GLN B 1 6 ? -3.764 17.438 9.938 1 97.88 6 GLN B C 1
ATOM 1898 O O . GLN B 1 6 ? -2.826 16.672 10.125 1 97.88 6 GLN B O 1
ATOM 1903 N N . GLU B 1 7 ? -4.434 17.594 8.781 1 97.94 7 GLU B N 1
ATOM 1904 C CA . GLU B 1 7 ? -4.082 16.859 7.57 1 97.94 7 GLU B CA 1
ATOM 1905 C C . GLU B 1 7 ? -3.617 17.812 6.469 1 97.94 7 GLU B C 1
ATOM 1907 O O . GLU B 1 7 ? -4.27 18.812 6.191 1 97.94 7 GLU B O 1
ATOM 1912 N N . ILE B 1 8 ? -2.492 17.516 5.926 1 96.69 8 ILE B N 1
ATOM 1913 C CA . ILE B 1 8 ? -2 18.141 4.703 1 96.69 8 ILE B CA 1
ATOM 1914 C C . ILE B 1 8 ? -1.764 17.078 3.637 1 96.69 8 ILE B C 1
ATOM 1916 O O . ILE B 1 8 ? -0.979 16.156 3.842 1 96.69 8 ILE B O 1
ATOM 1920 N N . GLU B 1 9 ? -2.49 17.172 2.51 1 94.94 9 GLU B N 1
ATOM 1921 C CA . GLU B 1 9 ? -2.424 16.203 1.417 1 94.94 9 GLU B CA 1
ATOM 1922 C C . GLU B 1 9 ? -2.205 16.906 0.077 1 94.94 9 GLU B C 1
ATOM 1924 O O . GLU B 1 9 ? -2.967 17.797 -0.295 1 94.94 9 GLU B O 1
ATOM 1929 N N . PHE B 1 10 ? -1.111 16.531 -0.588 1 89.12 10 PHE B N 1
ATOM 1930 C CA . PHE B 1 10 ? -0.79 17.156 -1.872 1 89.12 10 PHE B CA 1
ATOM 1931 C C . PHE B 1 10 ? -0.108 16.141 -2.795 1 89.12 10 PHE B C 1
ATOM 1933 O O . PHE B 1 10 ? 0.554 15.219 -2.33 1 89.12 10 PHE B O 1
ATOM 1940 N N . PRO B 1 11 ? -0.262 16.328 -4.109 1 85.12 11 PRO B N 1
ATOM 1941 C CA . PRO B 1 11 ? 0.45 15.453 -5.043 1 85.12 11 PRO B CA 1
ATOM 1942 C C . PRO B 1 11 ? 1.96 15.68 -5.031 1 85.12 11 PRO B C 1
ATOM 1944 O O . PRO B 1 11 ? 2.414 16.828 -4.961 1 85.12 11 PRO B O 1
ATOM 1947 N N . THR B 1 12 ? 2.723 14.625 -5.023 1 78.81 12 THR B N 1
ATOM 1948 C CA . THR B 1 12 ? 4.168 14.758 -4.898 1 78.81 12 THR B CA 1
ATOM 1949 C C . THR B 1 12 ? 4.836 14.703 -6.27 1 78.81 12 THR B C 1
ATOM 1951 O O . THR B 1 12 ? 5.961 15.188 -6.438 1 78.81 12 THR B O 1
ATOM 1954 N N . SER B 1 13 ? 4.266 13.984 -7.289 1 68.38 13 SER B N 1
ATOM 1955 C CA . SER B 1 13 ? 4.895 13.859 -8.602 1 68.38 13 SER B CA 1
ATOM 1956 C C . SER B 1 13 ? 4.434 14.969 -9.539 1 68.38 13 SER B C 1
ATOM 1958 O O . SER B 1 13 ? 4.492 14.812 -10.766 1 68.38 13 SER B O 1
ATOM 1960 N N . GLY B 1 14 ? 3.992 16.016 -9 1 61.47 14 GLY B N 1
ATOM 1961 C CA . GLY B 1 14 ? 3.479 17.125 -9.805 1 61.47 14 GLY B CA 1
ATOM 1962 C C . GLY B 1 14 ? 1.997 17.375 -9.602 1 61.47 14 GLY B C 1
ATOM 1963 O O . GLY B 1 14 ? 1.263 16.469 -9.188 1 61.47 14 GLY B O 1
ATOM 1964 N N . LEU B 1 15 ? 1.691 18.547 -9.875 1 52.97 15 LEU B N 1
ATOM 1965 C CA . LEU B 1 15 ? 0.345 19.016 -9.562 1 52.97 15 LEU B CA 1
ATOM 1966 C C . LEU B 1 15 ? -0.7 18.203 -10.32 1 52.97 15 LEU B C 1
ATOM 1968 O O . LEU B 1 15 ? -1.859 18.141 -9.906 1 52.97 15 LEU B O 1
ATOM 1972 N N . ALA B 1 16 ? -0.193 17.516 -11.297 1 51 16 ALA B N 1
ATOM 1973 C CA . ALA B 1 16 ? -1.148 16.797 -12.125 1 51 16 ALA B CA 1
ATOM 1974 C C . ALA B 1 16 ? -1.105 15.297 -11.828 1 51 16 ALA B C 1
ATOM 1976 O O . ALA B 1 16 ? -1.908 14.523 -12.359 1 51 16 ALA B O 1
ATOM 1977 N N . SER B 1 17 ? -0.244 15.023 -10.852 1 54.34 17 SER B N 1
ATOM 1978 C CA . SER B 1 17 ? -0.085 13.594 -10.594 1 54.34 17 SER B CA 1
ATOM 1979 C C . SER B 1 17 ? -1.191 13.078 -9.68 1 54.34 17 SER B C 1
ATOM 1981 O O . SER B 1 17 ? -1.796 13.844 -8.93 1 54.34 17 SER B O 1
ATOM 1983 N N . VAL B 1 18 ? -1.677 11.836 -10.008 1 47.5 18 VAL B N 1
ATOM 1984 C CA . VAL B 1 18 ? -2.623 11.133 -9.148 1 47.5 18 VAL B CA 1
ATOM 1985 C C . VAL B 1 18 ? -1.876 10.148 -8.258 1 47.5 18 VAL B C 1
ATOM 1987 O O . VAL B 1 18 ? -0.873 9.562 -8.672 1 47.5 18 VAL B O 1
ATOM 1990 N N . PRO B 1 19 ? -2.254 10.18 -6.996 1 46.84 19 PRO B N 1
ATOM 1991 C CA . PRO B 1 19 ? -1.629 9.188 -6.117 1 46.84 19 PRO B CA 1
ATOM 1992 C C . PRO B 1 19 ? -1.553 7.801 -6.75 1 46.84 19 PRO B C 1
ATOM 1994 O O . PRO B 1 19 ? -2.518 7.348 -7.371 1 46.84 19 PRO B O 1
ATOM 1997 N N . GLY B 1 20 ? -0.356 7.184 -6.766 1 51.5 20 GLY B N 1
ATOM 1998 C CA . GLY B 1 20 ? -0.177 5.84 -7.289 1 51.5 20 GLY B CA 1
ATOM 1999 C C . GLY B 1 20 ? 0.478 5.812 -8.656 1 51.5 20 GLY B C 1
ATOM 2000 O O . GLY B 1 20 ? 0.945 4.766 -9.109 1 51.5 20 GLY B O 1
ATOM 2001 N N . ASP B 1 21 ? 0.406 6.957 -9.344 1 52.88 21 ASP B N 1
ATOM 2002 C CA . ASP B 1 21 ? 1 7 -10.68 1 52.88 21 ASP B CA 1
ATOM 2003 C C . ASP B 1 21 ? 2.525 7.02 -10.594 1 52.88 21 ASP B C 1
ATOM 2005 O O . ASP B 1 21 ? 3.205 6.625 -11.547 1 52.88 21 ASP B O 1
ATOM 2009 N 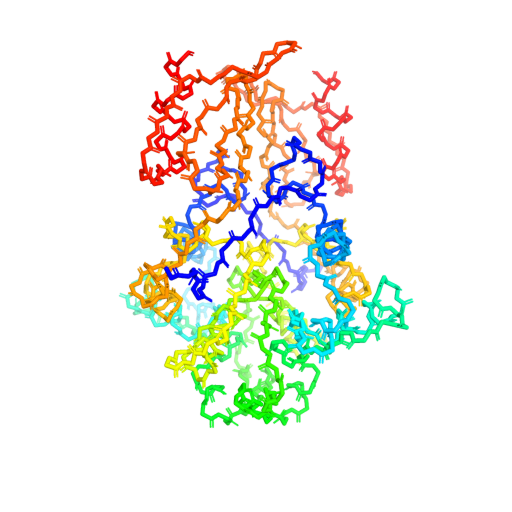N . GLY B 1 22 ? 2.939 7.555 -9.5 1 53.22 22 GLY B N 1
ATOM 2010 C CA . GLY B 1 22 ? 4.379 7.75 -9.43 1 53.22 22 GLY B CA 1
ATOM 2011 C C . GLY B 1 22 ? 5.117 6.555 -8.859 1 53.22 22 GLY B C 1
ATOM 2012 O O . GLY B 1 22 ? 4.512 5.691 -8.219 1 53.22 22 GLY B O 1
ATOM 2013 N N . GLU B 1 23 ? 6.301 6.434 -9.281 1 6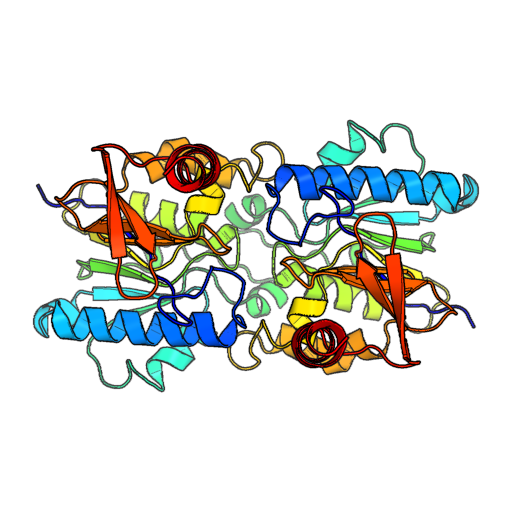0.5 23 GLU B N 1
ATOM 2014 C CA . GLU B 1 23 ? 7.219 5.52 -8.602 1 60.5 23 GLU B CA 1
ATOM 2015 C C . GLU B 1 23 ? 7.379 5.887 -7.133 1 60.5 23 GLU B C 1
ATOM 2017 O O . GLU B 1 23 ? 7.426 7.07 -6.781 1 60.5 23 GLU B O 1
ATOM 2022 N N . GLY B 1 24 ? 7.145 4.969 -6.234 1 62.06 24 GLY B N 1
ATOM 2023 C CA . GLY B 1 24 ? 7.227 5.141 -4.789 1 62.06 24 GLY B CA 1
ATOM 2024 C C . GLY B 1 24 ? 8.406 5.992 -4.355 1 62.06 24 GLY B C 1
ATOM 2025 O O . GLY B 1 24 ? 8.273 6.832 -3.459 1 62.06 24 GLY B O 1
ATOM 2026 N N . ALA B 1 25 ? 9.484 5.887 -5.062 1 64.69 25 ALA B N 1
ATOM 2027 C CA . ALA B 1 25 ? 10.68 6.641 -4.691 1 64.69 25 ALA B CA 1
ATOM 2028 C C . ALA B 1 25 ? 10.469 8.141 -4.891 1 64.69 25 ALA B C 1
ATOM 2030 O O . ALA B 1 25 ? 10.867 8.945 -4.047 1 64.69 25 ALA B O 1
ATOM 2031 N N . THR B 1 26 ? 9.828 8.477 -5.941 1 76.12 26 THR B N 1
ATOM 2032 C CA . THR B 1 26 ? 9.57 9.875 -6.254 1 76.12 26 THR B CA 1
ATOM 2033 C C . THR B 1 26 ? 8.562 10.469 -5.273 1 76.12 26 THR B C 1
ATOM 2035 O O . THR B 1 26 ? 8.711 11.609 -4.84 1 76.12 26 THR B O 1
ATOM 2038 N N . GLU B 1 27 ? 7.715 9.617 -4.824 1 79.31 27 GLU B N 1
ATOM 2039 C CA . GLU B 1 27 ? 6.691 10.078 -3.889 1 79.31 27 GLU B CA 1
ATOM 2040 C C . GLU B 1 27 ? 7.281 10.328 -2.504 1 79.31 27 GLU B C 1
ATOM 2042 O O . GLU B 1 27 ? 6.988 11.344 -1.874 1 79.31 27 GLU B O 1
ATOM 2047 N N . MET B 1 28 ? 8.18 9.453 -2.09 1 87.06 28 MET B N 1
ATOM 2048 C CA . MET B 1 28 ? 8.766 9.586 -0.759 1 87.06 28 MET B CA 1
ATOM 2049 C C . MET B 1 28 ? 9.727 10.773 -0.699 1 87.06 28 MET B C 1
ATOM 2051 O O . MET B 1 28 ? 9.609 11.617 0.189 1 87.06 28 MET B O 1
ATOM 2055 N N . THR B 1 29 ? 10.594 10.883 -1.697 1 88.06 29 THR B N 1
ATOM 2056 C CA . THR B 1 29 ? 11.547 11.984 -1.749 1 88.06 29 THR B CA 1
ATOM 2057 C C . THR B 1 29 ? 10.82 13.312 -1.917 1 88.06 29 THR B C 1
ATOM 2059 O O . THR B 1 29 ? 11.195 14.312 -1.292 1 88.06 29 THR B O 1
ATOM 2062 N N . GLY B 1 30 ? 9.828 13.258 -2.795 1 88.5 30 GLY B N 1
ATOM 2063 C CA . GLY B 1 30 ? 9.023 14.461 -2.969 1 88.5 30 GLY B CA 1
ATOM 2064 C C . GLY B 1 30 ? 8.344 14.914 -1.689 1 88.5 30 GLY B C 1
ATOM 2065 O O . GLY B 1 30 ? 8.336 16.109 -1.38 1 88.5 30 GLY B O 1
ATOM 2066 N N . SER B 1 31 ? 7.84 13.992 -0.965 1 91.19 31 SER B N 1
ATOM 2067 C CA . SER B 1 31 ? 7.18 14.312 0.297 1 91.19 31 SER B CA 1
ATOM 2068 C C . SER B 1 31 ? 8.172 14.883 1.306 1 91.19 31 SER B C 1
ATOM 2070 O O . SER B 1 31 ? 7.883 15.883 1.97 1 91.19 31 SER B O 1
ATOM 2072 N N . ILE B 1 32 ? 9.336 14.281 1.402 1 94.12 32 ILE B N 1
ATOM 2073 C CA . ILE B 1 32 ? 10.352 14.727 2.35 1 94.12 32 ILE B CA 1
ATOM 2074 C C . ILE B 1 32 ? 10.766 16.156 2.025 1 94.12 32 ILE B C 1
ATOM 2076 O O . ILE B 1 32 ? 10.836 17 2.918 1 94.12 32 ILE B O 1
ATOM 2080 N N . ASN B 1 33 ? 10.938 16.438 0.754 1 93.81 33 ASN B N 1
ATOM 2081 C CA . ASN B 1 33 ? 11.344 17.766 0.33 1 93.81 33 ASN B CA 1
ATOM 2082 C C . ASN B 1 33 ? 10.25 18.797 0.604 1 93.81 33 ASN B C 1
ATOM 2084 O O . ASN B 1 33 ? 10.539 19.922 1.015 1 93.81 33 ASN B O 1
ATOM 2088 N N . MET B 1 34 ? 9.102 18.391 0.391 1 93.12 34 MET B N 1
ATOM 2089 C CA . MET B 1 34 ? 7.996 19.312 0.606 1 93.12 34 MET B CA 1
ATOM 2090 C C . MET B 1 34 ? 7.793 19.594 2.094 1 93.12 34 MET B C 1
ATOM 2092 O O . MET B 1 34 ? 7.445 20.703 2.484 1 93.12 34 MET B O 1
ATOM 2096 N N . ILE B 1 35 ? 7.988 18.609 2.904 1 95.75 35 ILE B N 1
ATOM 2097 C CA . ILE B 1 35 ? 7.895 18.781 4.348 1 95.75 35 ILE B CA 1
ATOM 2098 C C . ILE B 1 35 ? 8.977 19.766 4.816 1 95.75 35 ILE B C 1
ATOM 2100 O O . ILE B 1 35 ? 8.711 20.656 5.617 1 95.75 35 ILE B O 1
ATOM 2104 N N . ARG B 1 36 ? 10.117 19.625 4.25 1 96.56 36 ARG B N 1
ATOM 2105 C CA . ARG B 1 36 ? 11.203 20.547 4.582 1 96.56 36 ARG B CA 1
ATOM 2106 C C . ARG B 1 36 ? 10.844 21.984 4.184 1 96.56 36 ARG B C 1
ATOM 2108 O O . ARG B 1 36 ? 11.07 22.922 4.949 1 96.56 36 ARG B O 1
ATOM 2115 N N . GLU B 1 37 ? 10.305 22.078 3.021 1 94.44 37 GLU B N 1
ATOM 2116 C CA . GLU B 1 37 ? 9.898 23.406 2.555 1 94.44 37 GLU B CA 1
ATOM 2117 C C . GLU B 1 37 ? 8.82 24 3.455 1 94.44 37 GLU B C 1
ATOM 2119 O O . GLU B 1 37 ? 8.867 25.188 3.779 1 94.44 37 GLU B O 1
ATOM 2124 N N . PHE B 1 38 ? 7.949 23.203 3.82 1 95 38 PHE B N 1
ATOM 2125 C CA . PHE B 1 38 ? 6.918 23.625 4.762 1 95 38 PHE B CA 1
ATOM 2126 C C . PHE B 1 38 ? 7.539 24.141 6.051 1 95 38 PHE B C 1
ATOM 2128 O O . PHE B 1 38 ? 7.176 25.219 6.535 1 95 38 PHE B O 1
ATOM 2135 N N . CYS B 1 39 ? 8.43 23.359 6.605 1 95.62 39 CYS B N 1
ATOM 2136 C CA . CYS B 1 39 ? 9.078 23.734 7.859 1 95.62 39 CYS B CA 1
ATOM 2137 C C . CYS B 1 39 ? 9.844 25.047 7.715 1 95.62 39 CYS B C 1
ATOM 2139 O O . CYS B 1 39 ? 9.773 25.906 8.586 1 95.62 39 CYS B O 1
ATOM 2141 N N . ASP B 1 40 ? 10.477 25.234 6.594 1 95 40 ASP B N 1
ATOM 2142 C CA . ASP B 1 40 ? 11.273 26.438 6.352 1 95 40 ASP B CA 1
ATOM 2143 C C . ASP B 1 40 ? 10.391 27.672 6.285 1 95 40 ASP B C 1
ATOM 2145 O O . ASP B 1 40 ? 10.781 28.75 6.75 1 95 40 ASP B O 1
ATOM 2149 N N . ARG B 1 41 ? 9.266 27.453 5.801 1 93.44 41 ARG B N 1
ATOM 2150 C CA . ARG B 1 41 ? 8.398 28.594 5.555 1 93.44 41 ARG B CA 1
ATOM 2151 C C . ARG B 1 41 ? 7.574 28.922 6.793 1 93.44 41 ARG B C 1
ATOM 2153 O O . ARG B 1 41 ? 7.277 30.094 7.047 1 93.44 41 ARG B O 1
ATOM 2160 N N . LEU B 1 42 ? 7.297 27.906 7.586 1 92.94 42 LEU B N 1
ATOM 2161 C CA . LEU B 1 42 ? 6.25 28.172 8.562 1 92.94 42 LEU B CA 1
ATOM 2162 C C . LEU B 1 42 ? 6.789 28.047 9.984 1 92.94 42 LEU B C 1
ATOM 2164 O O . LEU B 1 42 ? 6.148 28.5 10.938 1 92.94 42 LEU B O 1
ATOM 2168 N N . LEU B 1 43 ? 7.973 27.5 10.125 1 94.06 43 LEU B N 1
ATOM 2169 C CA . LEU B 1 43 ? 8.461 27.266 11.477 1 94.06 43 LEU B CA 1
ATOM 2170 C C . LEU B 1 43 ? 9.711 28.094 11.758 1 94.06 43 LEU B C 1
ATOM 2172 O O . LEU B 1 43 ? 10.617 28.172 10.922 1 94.06 43 LEU B O 1
ATOM 2176 N N . SER B 1 44 ? 9.75 28.734 12.922 1 94.06 44 SER B N 1
ATOM 2177 C CA . SER B 1 44 ? 10.938 29.438 13.391 1 94.06 44 SER B CA 1
ATOM 2178 C C . SER B 1 44 ? 12.008 28.469 13.867 1 94.06 44 SER B C 1
ATOM 2180 O O . SER B 1 44 ? 11.711 27.297 14.156 1 94.06 44 SER B O 1
ATOM 2182 N N . PRO B 1 45 ? 13.195 28.938 13.961 1 91.94 45 PRO B N 1
ATOM 2183 C CA . PRO B 1 45 ? 14.258 28.078 14.508 1 91.94 45 PRO B CA 1
ATOM 2184 C C . PRO B 1 45 ? 13.945 27.578 15.914 1 91.94 45 PRO B C 1
ATOM 2186 O O . PRO B 1 45 ? 14.281 26.438 16.25 1 91.94 45 PRO B O 1
ATOM 2189 N N . GLU B 1 46 ? 13.336 28.406 16.672 1 93.94 46 GLU B N 1
ATOM 2190 C CA . GLU B 1 46 ? 12.953 28.016 18.016 1 93.94 46 GLU B CA 1
ATOM 2191 C C . GLU B 1 46 ? 11.93 26.875 17.984 1 93.94 46 GLU B C 1
ATOM 2193 O O . GLU B 1 46 ? 12.031 25.922 18.766 1 93.94 46 GLU B O 1
ATOM 2198 N N . LYS B 1 47 ? 11.031 26.984 17.078 1 96.12 47 LYS B N 1
ATOM 2199 C CA . LYS B 1 47 ? 10 25.953 16.953 1 96.12 47 LYS B CA 1
ATOM 2200 C C . LYS B 1 47 ? 10.594 24.656 16.406 1 96.12 47 LYS B C 1
ATOM 2202 O O . LYS B 1 47 ? 10.141 23.562 16.766 1 96.12 47 LYS B O 1
ATOM 2207 N N . ALA B 1 48 ? 11.594 24.828 15.617 1 96.75 48 ALA B N 1
ATOM 2208 C CA . ALA B 1 48 ? 12.266 23.641 15.07 1 96.75 48 ALA B CA 1
ATOM 2209 C C . ALA B 1 48 ? 12.812 22.766 16.188 1 96.75 48 ALA B C 1
ATOM 2211 O O . ALA B 1 48 ? 12.727 21.531 16.125 1 96.75 48 ALA B O 1
ATOM 2212 N N . ARG B 1 49 ? 13.25 23.359 17.234 1 96.25 49 ARG B N 1
ATOM 2213 C CA . ARG B 1 49 ? 13.867 22.641 18.344 1 96.25 49 ARG B CA 1
ATOM 2214 C C . ARG B 1 49 ? 12.836 21.828 19.109 1 96.25 49 ARG B C 1
ATOM 2216 O O . ARG B 1 49 ? 13.188 20.859 19.797 1 96.25 49 ARG B O 1
ATOM 2223 N N . THR B 1 50 ? 11.586 22.219 18.984 1 97.56 50 THR B N 1
ATOM 2224 C CA . THR B 1 50 ? 10.531 21.531 19.719 1 97.56 50 THR B CA 1
ATOM 2225 C C . THR B 1 50 ? 9.609 20.766 18.766 1 97.56 50 THR B C 1
ATOM 2227 O O . THR B 1 50 ? 8.492 20.406 19.141 1 97.56 50 THR B O 1
ATOM 2230 N N . THR B 1 51 ? 10.117 20.594 17.516 1 98.06 51 THR B N 1
ATOM 2231 C CA . THR B 1 51 ? 9.367 19.844 16.5 1 98.06 51 THR B CA 1
ATOM 2232 C C . THR B 1 51 ? 10.008 18.484 16.25 1 98.06 51 THR B C 1
ATOM 2234 O O . THR B 1 51 ? 11.203 18.391 15.992 1 98.06 51 THR B O 1
ATOM 2237 N N . ARG B 1 52 ? 9.211 17.438 16.422 1 97.81 52 ARG B N 1
ATOM 2238 C CA . ARG B 1 52 ? 9.648 16.094 16.094 1 97.81 52 ARG B CA 1
ATOM 2239 C C . ARG B 1 52 ? 8.945 15.562 14.852 1 97.81 52 ARG B C 1
ATOM 2241 O O . ARG B 1 52 ? 7.715 15.617 14.758 1 97.81 52 ARG B O 1
ATOM 2248 N N . ILE B 1 53 ? 9.766 15.086 13.93 1 97.81 53 ILE B N 1
ATOM 2249 C CA . ILE B 1 53 ? 9.25 14.57 12.664 1 97.81 53 ILE B CA 1
ATOM 2250 C C . ILE B 1 53 ? 9.367 13.047 12.648 1 97.81 53 ILE B C 1
ATOM 2252 O O . ILE B 1 53 ? 10.461 12.5 12.836 1 97.81 53 ILE B O 1
ATOM 2256 N N . PHE B 1 54 ? 8.203 12.43 12.406 1 95.88 54 PHE B N 1
ATOM 2257 C CA . PHE B 1 54 ? 8.164 10.969 12.344 1 95.88 54 PHE B CA 1
ATOM 2258 C C . PHE B 1 54 ? 8.086 10.5 10.891 1 95.88 54 PHE B C 1
ATOM 2260 O O . PHE B 1 54 ? 7.113 10.797 10.195 1 95.88 54 PHE B O 1
ATOM 2267 N N . PHE B 1 55 ? 9.117 9.734 10.531 1 94.5 55 PHE B N 1
ATOM 2268 C CA . PHE B 1 55 ? 9.109 9.055 9.242 1 94.5 55 PHE B CA 1
ATOM 2269 C C . PHE B 1 55 ? 8.617 7.625 9.383 1 94.5 55 PHE B C 1
ATOM 2271 O O . PHE B 1 55 ? 8.523 7.105 10.5 1 94.5 55 PHE B O 1
ATOM 2278 N N . PRO B 1 56 ? 8.266 7.004 8.281 1 90.12 56 PRO B N 1
ATOM 2279 C CA . PRO B 1 56 ? 7.711 5.652 8.375 1 90.12 56 PRO B CA 1
ATOM 2280 C C . PRO B 1 56 ? 8.672 4.668 9.039 1 90.12 56 PRO B C 1
ATOM 2282 O O . PRO B 1 56 ? 8.273 3.945 9.961 1 90.12 56 PRO B O 1
ATOM 2285 N N . GLU B 1 57 ? 9.875 4.645 8.617 1 85.69 57 GLU B N 1
ATOM 2286 C CA . GLU B 1 57 ? 10.859 3.701 9.141 1 85.69 57 GLU B CA 1
ATOM 2287 C C . GLU B 1 57 ? 12.227 4.363 9.305 1 85.69 57 GLU B C 1
ATOM 2289 O O . GLU B 1 57 ? 12.406 5.531 8.945 1 85.69 57 GLU B O 1
ATOM 2294 N N . ALA B 1 58 ? 13.172 3.617 9.859 1 87.19 58 ALA B N 1
ATOM 2295 C CA . ALA B 1 58 ? 14.492 4.121 10.211 1 87.19 58 ALA B CA 1
ATOM 2296 C C . ALA B 1 58 ? 15.266 4.551 8.969 1 87.19 58 ALA B C 1
ATOM 2298 O O . ALA B 1 58 ? 16.016 5.527 9 1 87.19 58 ALA B O 1
ATOM 2299 N N . ASN B 1 59 ? 15.062 3.873 7.883 1 87 59 ASN B N 1
ATOM 2300 C CA . ASN B 1 59 ? 15.797 4.191 6.664 1 87 59 ASN B CA 1
ATOM 2301 C C . ASN B 1 59 ? 15.438 5.582 6.141 1 87 59 ASN B C 1
ATOM 2303 O O . ASN B 1 59 ? 16.297 6.289 5.609 1 87 59 ASN B O 1
ATOM 2307 N N . GLU B 1 60 ? 14.219 5.902 6.266 1 90.69 60 GLU B N 1
ATOM 2308 C CA . GLU B 1 60 ? 13.805 7.234 5.836 1 90.69 60 GLU B CA 1
ATOM 2309 C C . GLU B 1 60 ? 14.406 8.312 6.73 1 90.69 60 GLU B C 1
ATOM 2311 O O . GLU B 1 60 ? 14.727 9.406 6.262 1 90.69 60 GLU B O 1
ATOM 2316 N N . VAL B 1 61 ? 14.508 8.008 7.996 1 92.88 61 VAL B N 1
ATOM 2317 C CA . VAL B 1 61 ? 15.133 8.938 8.93 1 92.88 61 VAL B CA 1
ATOM 2318 C C . VAL B 1 61 ? 16.578 9.188 8.516 1 92.88 61 VAL B C 1
ATOM 2320 O O . VAL B 1 61 ? 17.031 10.328 8.438 1 92.88 61 VAL B O 1
ATOM 2323 N N . LYS B 1 62 ? 17.266 8.109 8.242 1 92 62 LYS B N 1
ATOM 2324 C CA . LYS B 1 62 ? 18.656 8.211 7.832 1 92 62 LYS B CA 1
ATOM 2325 C C . LYS B 1 62 ? 18.797 9.031 6.555 1 92 62 LYS B C 1
ATOM 2327 O O . LYS B 1 62 ? 19.672 9.891 6.457 1 92 62 LYS B O 1
ATOM 2332 N N . TYR B 1 63 ? 17.922 8.789 5.699 1 92.56 63 TYR B N 1
ATOM 2333 C CA . TYR B 1 63 ? 17.938 9.516 4.438 1 92.56 63 TYR B CA 1
ATOM 2334 C C . TYR B 1 63 ? 17.703 11.008 4.668 1 92.56 63 TYR B C 1
ATOM 2336 O O . TYR B 1 63 ? 18.438 11.844 4.133 1 92.56 63 TYR B O 1
ATOM 2344 N N . ALA B 1 64 ? 16.688 11.328 5.398 1 95.62 64 ALA B N 1
ATOM 2345 C CA . ALA B 1 64 ? 16.344 12.719 5.676 1 95.62 64 ALA B CA 1
ATOM 2346 C C . ALA B 1 64 ? 17.5 13.438 6.379 1 95.62 64 ALA B C 1
ATOM 2348 O O . ALA B 1 64 ? 17.797 14.594 6.066 1 95.62 64 ALA B O 1
ATOM 2349 N N . GLN B 1 65 ? 18.125 12.711 7.289 1 96.38 65 GLN B N 1
ATOM 2350 C CA . GLN B 1 65 ? 19.234 13.273 8.047 1 96.38 65 GLN B CA 1
ATOM 2351 C C . GLN B 1 65 ? 20.422 13.562 7.141 1 96.38 65 GLN B C 1
ATOM 2353 O O . GLN B 1 65 ? 21.141 14.555 7.34 1 96.38 65 GLN B O 1
ATOM 2358 N N . LYS B 1 66 ? 20.641 12.766 6.172 1 95.31 66 LYS B N 1
ATOM 2359 C CA . LYS B 1 66 ? 21.781 12.898 5.27 1 95.31 66 LYS B CA 1
ATOM 2360 C C . LYS B 1 66 ? 21.5 13.93 4.18 1 95.31 66 LYS B C 1
ATOM 2362 O O . LYS B 1 66 ? 22.406 14.359 3.475 1 95.31 66 LYS B O 1
ATOM 2367 N N . THR B 1 67 ? 20.297 14.289 4.016 1 95.25 67 THR B N 1
ATOM 2368 C CA . THR B 1 67 ? 19.938 15.18 2.92 1 95.25 67 THR B CA 1
ATOM 2369 C C . THR B 1 67 ? 19.344 16.484 3.455 1 95.25 67 THR B C 1
ATOM 2371 O O . THR B 1 67 ? 20.078 17.312 4.004 1 95.25 67 THR B O 1
ATOM 2374 N N . VAL B 1 68 ? 17.984 16.625 3.414 1 96.19 68 VAL B N 1
ATOM 2375 C CA . VAL B 1 68 ? 17.391 17.953 3.52 1 96.19 68 VAL B CA 1
ATOM 2376 C C . VAL B 1 68 ? 17.266 18.344 4.988 1 96.19 68 VAL B C 1
ATOM 2378 O O . VAL B 1 68 ? 17.094 19.531 5.309 1 96.19 68 VAL B O 1
ATOM 2381 N N . PHE B 1 69 ? 17.391 17.406 5.855 1 97.06 69 PHE B N 1
ATOM 2382 C CA . PHE B 1 69 ? 17.219 17.766 7.262 1 97.06 69 PHE B CA 1
ATOM 2383 C C . PHE B 1 69 ? 18.562 17.75 7.984 1 97.06 69 PHE B C 1
ATOM 2385 O O . PHE B 1 69 ? 18.609 17.891 9.203 1 97.06 69 PHE B O 1
ATOM 2392 N N . GLY B 1 70 ? 19.625 17.531 7.238 1 95.12 70 GLY B N 1
ATOM 2393 C CA . GLY B 1 70 ? 20.953 17.609 7.828 1 95.12 70 GLY B CA 1
ATOM 2394 C C . GLY B 1 70 ? 21.266 18.969 8.422 1 95.12 70 GLY B C 1
ATOM 2395 O O . GLY B 1 70 ? 21 20 7.801 1 95.12 70 GLY B O 1
ATOM 2396 N N . GLY B 1 71 ? 21.766 18.938 9.672 1 93.19 71 GLY B N 1
ATOM 2397 C CA . GLY B 1 71 ? 22.219 20.188 10.273 1 93.19 71 GLY B CA 1
ATOM 2398 C C . GLY B 1 71 ? 21.078 21.016 10.844 1 93.19 71 GLY B C 1
ATOM 2399 O O . GLY B 1 71 ? 21.266 22.172 11.211 1 93.19 71 GLY B O 1
ATOM 2400 N N . THR B 1 72 ? 19.938 20.484 10.805 1 95.12 72 THR B N 1
ATOM 2401 C CA . THR B 1 72 ? 18.812 21.234 11.352 1 95.12 72 THR B CA 1
ATOM 2402 C C . THR B 1 72 ? 18.609 20.891 12.828 1 95.12 72 THR B C 1
ATOM 2404 O O . THR B 1 72 ? 19.266 20 13.359 1 95.12 72 THR B O 1
ATOM 2407 N N . TYR B 1 73 ? 17.688 21.625 13.469 1 95.12 73 TYR B N 1
ATOM 2408 C CA . TYR B 1 73 ? 17.406 21.422 14.883 1 95.12 73 TYR B CA 1
ATOM 2409 C C . TYR B 1 73 ? 16.219 20.5 15.078 1 95.12 73 TYR B C 1
ATOM 2411 O O . TYR B 1 73 ? 15.867 20.156 16.203 1 95.12 73 TYR B O 1
ATOM 2419 N N . PHE B 1 74 ? 15.633 20.031 13.984 1 97.75 74 PHE B N 1
ATOM 2420 C CA . PHE B 1 74 ? 14.484 19.141 14.078 1 97.75 74 PHE B CA 1
ATOM 2421 C C . PHE B 1 74 ? 14.875 17.812 14.688 1 97.75 74 PHE B C 1
ATOM 2423 O O . PHE B 1 74 ? 15.984 17.312 14.453 1 97.75 74 PHE B O 1
ATOM 2430 N N . LYS B 1 75 ? 13.938 17.266 15.453 1 96.5 75 LYS B N 1
ATOM 2431 C CA . LYS B 1 75 ? 14.094 15.883 15.922 1 96.5 75 LYS B CA 1
ATOM 2432 C C . LYS B 1 75 ? 13.477 14.898 14.938 1 96.5 75 LYS B C 1
ATOM 2434 O O . LYS B 1 75 ? 12.328 15.055 14.523 1 96.5 75 LYS B O 1
ATOM 2439 N N . LEU B 1 76 ? 14.312 13.992 14.508 1 96.5 76 LEU B N 1
ATOM 2440 C CA . LEU B 1 76 ? 13.836 13.008 13.547 1 96.5 76 LEU B CA 1
ATOM 2441 C C . LEU B 1 76 ? 13.656 11.641 14.211 1 96.5 76 LEU B C 1
ATOM 2443 O O . LEU B 1 76 ? 14.5 11.219 15 1 96.5 76 LEU B O 1
ATOM 2447 N N . ASP B 1 77 ? 12.508 11.039 13.906 1 93.88 77 ASP B N 1
ATOM 2448 C CA . ASP B 1 77 ? 12.172 9.719 14.445 1 93.88 77 ASP B CA 1
ATOM 2449 C C . ASP B 1 77 ? 11.336 8.914 13.453 1 93.88 77 ASP B C 1
ATOM 2451 O O . ASP B 1 77 ? 11.125 9.344 12.32 1 93.88 77 ASP B O 1
ATOM 2455 N N . TYR B 1 78 ? 11.016 7.68 13.828 1 91.5 78 TYR B N 1
ATOM 2456 C CA . TYR B 1 78 ? 10.281 6.824 12.906 1 91.5 78 TYR B CA 1
ATOM 2457 C C . TYR B 1 78 ? 9.078 6.188 13.594 1 91.5 78 TYR B C 1
ATOM 2459 O O . TYR B 1 78 ? 9.047 6.07 14.82 1 91.5 78 TYR B O 1
ATOM 2467 N N . LEU B 1 79 ? 8.094 5.824 12.797 1 89.25 79 LEU B N 1
ATOM 2468 C CA . LEU B 1 79 ? 6.844 5.266 13.305 1 89.25 79 LEU B CA 1
ATOM 2469 C C . LEU B 1 79 ? 7 3.781 13.617 1 89.25 79 LEU B C 1
ATOM 2471 O O . LEU B 1 79 ? 6.637 3.328 14.703 1 89.25 79 LEU B O 1
ATOM 2475 N N . THR B 1 80 ? 7.48 3.07 12.531 1 78.94 80 THR B N 1
ATOM 2476 C CA . THR B 1 80 ? 7.516 1.62 12.68 1 78.94 80 THR B CA 1
ATOM 2477 C C . THR B 1 80 ? 8.938 1.096 12.516 1 78.94 80 THR B C 1
ATOM 2479 O O . THR B 1 80 ? 9.727 1.643 11.734 1 78.94 80 THR B O 1
ATOM 2482 N N . LYS B 1 81 ? 9.477 0.397 13.508 1 61.88 81 LYS B N 1
ATOM 2483 C CA . LYS B 1 81 ? 10.82 -0.17 13.414 1 61.88 81 LYS B CA 1
ATOM 2484 C C . LYS B 1 81 ? 10.945 -1.082 12.195 1 61.88 81 LYS B C 1
ATOM 2486 O O . LYS B 1 81 ? 9.992 -1.765 11.828 1 61.88 81 LYS B O 1
ATOM 2491 N N . PRO B 1 82 ? 12.172 -0.83 11.523 1 52.56 82 PRO B N 1
ATOM 2492 C CA . PRO B 1 82 ? 12.414 -1.716 10.383 1 52.56 82 PRO B CA 1
ATOM 2493 C C . PRO B 1 82 ? 12.242 -3.191 10.734 1 52.56 82 PRO B C 1
ATOM 2495 O O . PRO B 1 82 ? 12.453 -3.582 11.891 1 52.56 82 PRO B O 1
ATOM 2498 N N . SER B 1 83 ? 11.703 -3.914 9.773 1 47.34 83 SER B N 1
ATOM 2499 C CA . SER B 1 83 ? 11.477 -5.355 9.836 1 47.34 83 SER B CA 1
ATOM 2500 C C . SER B 1 83 ? 12.727 -6.09 10.305 1 47.34 83 SER B C 1
ATOM 2502 O O . SER B 1 83 ? 12.641 -7.199 10.828 1 47.34 83 SER B O 1
ATOM 2504 N N . LEU B 1 84 ? 13.906 -5.59 9.961 1 41.19 84 LEU B N 1
ATOM 2505 C CA . LEU B 1 84 ? 15.078 -6.406 10.273 1 41.19 84 LEU B CA 1
ATOM 2506 C C . LEU B 1 84 ? 15.094 -6.785 11.75 1 41.19 84 LEU B C 1
ATOM 2508 O O . LEU B 1 84 ? 15.422 -7.922 12.102 1 41.19 84 LEU B O 1
ATOM 2512 N N . PHE B 1 85 ? 15.016 -5.84 12.438 1 40.59 85 PHE B N 1
ATOM 2513 C CA . PHE B 1 85 ? 15.047 -6.18 13.852 1 40.59 85 PHE B CA 1
ATOM 2514 C C . PHE B 1 85 ? 13.836 -7.02 14.234 1 40.59 85 PHE B C 1
ATOM 2516 O O . PHE B 1 85 ? 13.891 -7.805 15.188 1 40.59 85 PHE B O 1
ATOM 2523 N N . GLU B 1 86 ? 12.836 -6.836 13.531 1 41.66 86 GLU B N 1
ATOM 2524 C CA . GLU B 1 86 ? 11.742 -7.801 13.508 1 41.66 86 GLU B CA 1
ATOM 2525 C C . GLU B 1 86 ? 12.211 -9.148 12.961 1 41.66 86 GLU B C 1
ATOM 2527 O O . GLU B 1 86 ? 11.672 -10.195 13.336 1 41.66 86 GLU B O 1
ATOM 2532 N N . ASP B 1 87 ? 13.055 -9.094 12.039 1 37.22 87 ASP B N 1
ATOM 2533 C CA . ASP B 1 87 ? 13.727 -10.258 11.477 1 37.22 87 ASP B CA 1
ATOM 2534 C C . ASP B 1 87 ? 14.383 -11.094 12.57 1 37.22 87 ASP B C 1
ATOM 2536 O O . ASP B 1 87 ? 14.5 -12.312 12.445 1 37.22 87 ASP B O 1
ATOM 2540 N N . PHE B 1 88 ? 15.141 -10.43 13.445 1 35.88 88 PHE B N 1
ATOM 2541 C CA . PHE B 1 88 ? 15.797 -11.195 14.5 1 35.88 88 PHE B CA 1
ATOM 2542 C C . PHE B 1 88 ? 14.828 -11.469 15.648 1 35.88 88 PHE B C 1
ATOM 2544 O O . PHE B 1 88 ? 15.25 -11.828 16.75 1 35.88 88 PHE B O 1
ATOM 2551 N N . GLY B 1 89 ? 13.656 -11.352 15.492 1 34.59 89 GLY B N 1
ATOM 2552 C CA . GLY B 1 89 ? 12.68 -11.773 16.484 1 34.59 89 GLY B CA 1
ATOM 2553 C C . GLY B 1 89 ? 12.438 -10.742 17.562 1 34.59 89 GLY B C 1
ATOM 2554 O O . GLY B 1 89 ? 11.758 -11.023 18.562 1 34.59 89 GLY B O 1
ATOM 2555 N N . PHE B 1 90 ? 13.25 -9.844 17.75 1 32.94 90 PHE B N 1
ATOM 2556 C CA . PHE B 1 90 ? 13.109 -8.969 18.906 1 32.94 90 PHE B CA 1
ATOM 2557 C C . PHE B 1 90 ? 12.203 -7.789 18.594 1 32.94 90 PHE B C 1
ATOM 2559 O O . PHE B 1 90 ? 12.453 -7.035 17.641 1 32.94 90 PHE B O 1
ATOM 2566 N N . PHE B 1 91 ? 10.938 -7.914 18.5 1 40.38 91 PHE B N 1
ATOM 2567 C CA . PHE B 1 91 ? 9.977 -6.832 18.297 1 40.38 91 PHE B CA 1
ATOM 2568 C C . PHE B 1 91 ? 9.836 -5.98 19.547 1 40.38 91 PHE B C 1
ATOM 2570 O O . PHE B 1 91 ? 9.273 -6.426 20.547 1 40.38 91 PHE B O 1
ATOM 2577 N N . GLU B 1 92 ? 10.82 -5.355 20.141 1 41.28 92 GLU B N 1
ATOM 2578 C CA . GLU B 1 92 ? 10.445 -4.48 21.25 1 41.28 92 GLU B CA 1
ATOM 2579 C C . GLU B 1 92 ? 9.555 -3.34 20.766 1 41.28 92 GLU B C 1
ATOM 2581 O O . GLU B 1 92 ? 9.914 -2.609 19.844 1 41.28 92 GLU B O 1
ATOM 2586 N N . ARG B 1 93 ? 8.172 -3.467 20.938 1 46.81 93 ARG B N 1
ATOM 2587 C CA . ARG B 1 93 ? 7.258 -2.35 20.703 1 46.81 93 ARG B CA 1
ATOM 2588 C C . ARG B 1 93 ? 7.812 -1.059 21.297 1 46.81 93 ARG B C 1
ATOM 2590 O O . ARG B 1 93 ? 8.18 -1.019 22.469 1 46.81 93 ARG B O 1
ATOM 2597 N N . VAL B 1 94 ? 8.297 -0.231 20.578 1 53.12 94 VAL B N 1
ATOM 2598 C CA . VAL B 1 94 ? 8.594 1.083 21.141 1 53.12 94 VAL B CA 1
ATOM 2599 C C . VAL B 1 94 ? 7.305 1.888 21.281 1 53.12 94 VAL B C 1
ATOM 2601 O O . VAL B 1 94 ? 6.602 2.121 20.297 1 53.12 94 VAL B O 1
ATOM 2604 N N . LYS B 1 95 ? 6.68 1.926 22.547 1 64.31 95 LYS B N 1
ATOM 2605 C CA . LYS B 1 95 ? 5.57 2.834 22.828 1 64.31 95 LYS B CA 1
ATOM 2606 C C . LYS B 1 95 ? 5.906 4.258 22.391 1 64.31 95 LYS B C 1
ATOM 2608 O O . LYS B 1 95 ? 7.016 4.738 22.625 1 64.31 95 LYS B O 1
ATOM 2613 N N . MET B 1 96 ? 4.953 4.793 21.609 1 74.81 96 MET B N 1
ATOM 2614 C CA . MET B 1 96 ? 5.16 6.16 21.125 1 74.81 96 MET B CA 1
ATOM 2615 C C . MET B 1 96 ? 5.441 7.102 22.297 1 74.81 96 MET B C 1
ATOM 2617 O O . MET B 1 96 ? 6.234 8.031 22.172 1 74.81 96 MET B O 1
ATOM 2621 N N . ALA B 1 97 ? 4.805 6.746 23.406 1 72.75 97 ALA B N 1
ATOM 2622 C CA . ALA B 1 97 ? 5.039 7.559 24.609 1 72.75 97 ALA B CA 1
ATOM 2623 C C . ALA B 1 97 ? 6.52 7.555 24.984 1 72.75 97 ALA B C 1
ATOM 2625 O O . ALA B 1 97 ? 7.016 8.516 25.578 1 72.75 97 ALA B O 1
ATOM 2626 N N . ASP B 1 98 ? 7.148 6.445 24.531 1 78 98 ASP B N 1
ATOM 2627 C CA . ASP B 1 98 ? 8.562 6.328 24.859 1 78 98 ASP B CA 1
ATOM 2628 C C . ASP B 1 98 ? 9.43 7.117 23.875 1 78 98 ASP B C 1
ATOM 2630 O O . ASP B 1 98 ? 10.578 7.453 24.188 1 78 98 ASP B O 1
ATOM 2634 N N . ARG B 1 99 ? 8.852 7.422 22.797 1 81.25 99 ARG B N 1
ATOM 2635 C CA . ARG B 1 99 ? 9.602 8.133 21.766 1 81.25 99 ARG B CA 1
ATOM 2636 C C . ARG B 1 99 ? 9.438 9.641 21.922 1 81.25 99 ARG B C 1
ATOM 2638 O O . ARG B 1 99 ? 10.367 10.406 21.625 1 81.25 99 ARG B O 1
ATOM 2645 N N . VAL B 1 100 ? 8.367 10.023 22.391 1 91 100 VAL B N 1
ATOM 2646 C CA . VAL B 1 100 ? 8.047 11.438 22.562 1 91 100 VAL B CA 1
ATOM 2647 C C . VAL B 1 100 ? 8.773 11.992 23.797 1 91 100 VAL B C 1
ATOM 2649 O O . VAL B 1 100 ? 8.891 11.312 24.812 1 91 100 VAL B O 1
ATOM 2652 N N . LYS B 1 101 ? 9.242 13.203 23.688 1 91.75 101 LYS B N 1
ATOM 2653 C CA . LYS B 1 101 ? 9.922 13.891 24.781 1 91.75 101 LYS B CA 1
ATOM 2654 C C . LYS B 1 101 ? 9.055 15.016 25.344 1 91.75 101 LYS B C 1
ATOM 2656 O O . LYS B 1 101 ? 8.188 15.547 24.641 1 91.75 101 LYS B O 1
ATOM 2661 N N . THR B 1 102 ? 9.375 15.469 26.547 1 92.44 102 THR B N 1
ATOM 2662 C CA . THR B 1 102 ? 8.602 16.484 27.25 1 92.44 102 THR B CA 1
ATOM 2663 C C . THR B 1 102 ? 8.672 17.828 26.5 1 92.44 102 THR B C 1
ATOM 2665 O O . THR B 1 102 ? 7.723 18.609 26.516 1 92.44 102 THR B O 1
ATOM 2668 N N . GLU B 1 103 ? 9.742 18.047 25.781 1 94.31 103 GLU B N 1
ATOM 2669 C CA . GLU B 1 103 ? 9.961 19.344 25.141 1 94.31 103 GLU B CA 1
ATOM 2670 C C . GLU B 1 103 ? 9.242 19.406 23.797 1 94.31 103 GLU B C 1
ATOM 2672 O O . GLU B 1 103 ? 9.109 20.484 23.203 1 94.31 103 GLU B O 1
ATOM 2677 N N . ASP B 1 104 ? 8.82 18.281 23.281 1 96.69 104 ASP B N 1
ATOM 2678 C CA . ASP B 1 104 ? 8.172 18.25 21.984 1 96.69 104 ASP B CA 1
ATOM 2679 C C . ASP B 1 104 ? 6.848 19.016 22.016 1 96.69 104 ASP B C 1
ATOM 2681 O O . ASP B 1 104 ? 5.988 18.75 22.844 1 96.69 104 ASP B O 1
ATOM 2685 N N . GLU B 1 105 ? 6.676 19.922 21.016 1 96.69 105 GLU B N 1
ATOM 2686 C CA . GLU B 1 105 ? 5.449 20.719 20.953 1 96.69 105 GLU B CA 1
ATOM 2687 C C . GLU B 1 105 ? 4.68 20.438 19.672 1 96.69 105 GLU B C 1
ATOM 2689 O O . GLU B 1 105 ? 3.461 20.609 19.625 1 96.69 105 GLU B O 1
ATOM 2694 N N . LEU B 1 106 ? 5.422 20.078 18.672 1 97.69 106 LEU B N 1
ATOM 2695 C CA . LEU B 1 106 ? 4.828 19.828 17.375 1 97.69 106 LEU B CA 1
ATOM 2696 C C . LEU B 1 106 ? 5.316 18.5 16.797 1 97.69 106 LEU B C 1
ATOM 2698 O O . LEU B 1 106 ? 6.52 18.234 16.781 1 97.69 106 LEU B O 1
ATOM 2702 N N . PHE B 1 107 ? 4.328 17.719 16.391 1 97.81 107 PHE B N 1
ATOM 2703 C CA . PHE B 1 107 ? 4.629 16.453 15.727 1 97.81 107 PHE B CA 1
ATOM 2704 C C . PHE B 1 107 ? 4.246 16.516 14.25 1 97.81 107 PHE B C 1
ATOM 2706 O O . PHE B 1 107 ? 3.117 16.875 13.914 1 97.81 107 PHE B O 1
ATOM 2713 N N . LEU B 1 108 ? 5.195 16.25 13.414 1 98.25 108 LEU B N 1
ATOM 2714 C CA . LEU B 1 108 ? 4.938 16.062 11.992 1 98.25 108 LEU B CA 1
ATOM 2715 C C . LEU B 1 108 ? 5.09 14.594 11.594 1 98.25 108 LEU B C 1
ATOM 2717 O O . LEU B 1 108 ? 6.105 13.969 11.898 1 98.25 108 LEU B O 1
ATOM 2721 N N . VAL B 1 109 ? 4.031 14.055 10.953 1 97.88 109 VAL B N 1
ATOM 2722 C CA . VAL B 1 109 ? 4.086 12.68 10.477 1 97.88 109 VAL B CA 1
ATOM 2723 C C . VAL B 1 109 ? 4.191 12.664 8.953 1 97.88 109 VAL B C 1
ATOM 2725 O O . VAL B 1 109 ? 3.318 13.195 8.258 1 97.88 109 VAL B O 1
ATOM 2728 N N . ALA B 1 110 ? 5.266 12.023 8.539 1 96.94 110 ALA B N 1
ATOM 2729 C CA . ALA B 1 110 ? 5.547 12.031 7.105 1 96.94 110 ALA B CA 1
ATOM 2730 C C . ALA B 1 110 ? 4.961 10.797 6.422 1 96.94 110 ALA B C 1
ATOM 2732 O O . ALA B 1 110 ? 5.402 9.672 6.672 1 96.94 110 ALA B O 1
ATOM 2733 N N . TYR B 1 111 ? 4.051 10.875 5.602 1 93.88 111 TYR B N 1
ATOM 2734 C CA . TYR B 1 111 ? 3.434 10 4.613 1 93.88 111 TYR B CA 1
ATOM 2735 C C . TYR B 1 111 ? 3.289 8.578 5.156 1 93.88 111 TYR B C 1
ATOM 2737 O O . TYR B 1 111 ? 3.787 7.625 4.555 1 93.88 111 TYR B O 1
ATOM 2745 N N . PRO B 1 112 ? 2.5 8.414 6.195 1 93.62 112 PRO B N 1
ATOM 2746 C CA . PRO B 1 112 ? 2.305 7.117 6.848 1 93.62 112 PRO B CA 1
ATOM 2747 C C . PRO B 1 112 ? 1.298 6.234 6.109 1 93.62 112 PRO B C 1
ATOM 2749 O O . PRO B 1 112 ? 0.245 5.902 6.66 1 93.62 112 PRO B O 1
ATOM 2752 N N . TYR B 1 113 ? 1.761 5.656 4.926 1 89 113 TYR B N 1
ATOM 2753 C CA . TYR B 1 113 ? 0.719 4.906 4.234 1 89 113 TYR B CA 1
ATOM 2754 C C . TYR B 1 113 ? 1.298 3.676 3.547 1 89 113 TYR B C 1
ATOM 2756 O O . TYR B 1 113 ? 0.563 2.891 2.945 1 89 113 TYR B O 1
ATOM 2764 N N . PHE B 1 114 ? 2.504 3.369 3.701 1 81 114 PHE B N 1
ATOM 2765 C CA . PHE B 1 114 ? 3.107 2.238 3.006 1 81 114 PHE B CA 1
ATOM 2766 C C . PHE B 1 114 ? 2.895 0.947 3.785 1 81 114 PHE B C 1
ATOM 2768 O O . PHE B 1 114 ? 3.047 -0.147 3.238 1 81 114 PHE B O 1
ATOM 2775 N N . ASN B 1 115 ? 2.633 1.097 5.004 1 80.88 115 ASN B N 1
ATOM 2776 C CA . ASN B 1 115 ? 2.277 0.007 5.906 1 80.88 115 ASN B CA 1
ATOM 2777 C C . ASN B 1 115 ? 1.029 0.339 6.719 1 80.88 115 ASN B C 1
ATOM 2779 O O . ASN B 1 115 ? 0.957 1.396 7.352 1 80.88 115 ASN B O 1
ATOM 2783 N N . VAL B 1 116 ? 0.117 -0.571 6.707 1 80.75 116 VAL B N 1
ATOM 2784 C CA . VAL B 1 116 ? -1.164 -0.322 7.359 1 80.75 116 VAL B CA 1
ATOM 2785 C C . VAL B 1 116 ? -0.94 -0.029 8.844 1 80.75 116 VAL B C 1
ATOM 2787 O O . VAL B 1 116 ? -1.73 0.681 9.469 1 80.75 116 VAL B O 1
ATOM 2790 N N . ASN B 1 117 ? 0.148 -0.46 9.398 1 82.81 117 ASN B N 1
ATOM 2791 C CA . ASN B 1 117 ? 0.426 -0.271 10.82 1 82.81 117 ASN B CA 1
ATOM 2792 C C . ASN B 1 117 ? 0.833 1.168 11.125 1 82.81 117 ASN B C 1
ATOM 2794 O O . ASN B 1 117 ? 0.724 1.62 12.266 1 82.81 117 ASN B O 1
ATOM 2798 N N . GLU B 1 118 ? 1.274 1.843 10.141 1 88.31 118 GLU B N 1
ATOM 2799 C CA . GLU B 1 118 ? 1.797 3.188 10.359 1 88.31 118 GLU B CA 1
ATOM 2800 C C . GLU B 1 118 ? 0.713 4.121 10.891 1 88.31 118 GLU B C 1
ATOM 2802 O O . GLU B 1 118 ? 0.928 4.836 11.875 1 88.31 118 GLU B O 1
ATOM 2807 N N . MET B 1 119 ? -0.457 4.008 10.352 1 92.19 119 MET B N 1
ATOM 2808 C CA . MET B 1 119 ? -1.527 4.906 10.773 1 92.19 119 MET B CA 1
ATOM 2809 C C . MET B 1 119 ? -2.051 4.52 12.148 1 92.19 119 MET B C 1
ATOM 2811 O O . MET B 1 119 ? -2.561 5.363 12.883 1 92.19 119 MET B O 1
ATOM 2815 N N . LEU B 1 120 ? -1.883 3.262 12.508 1 89.44 120 LEU B N 1
ATOM 2816 C CA . LEU B 1 120 ? -2.275 2.84 13.852 1 89.44 120 LEU B CA 1
ATOM 2817 C C . LEU B 1 120 ? -1.352 3.441 14.898 1 89.44 120 LEU B C 1
ATOM 2819 O O . LEU B 1 120 ? -1.807 3.854 15.969 1 89.44 120 LEU B O 1
ATOM 2823 N N . VAL B 1 121 ? -0.143 3.52 14.531 1 90.19 121 VAL B N 1
ATOM 2824 C CA . VAL B 1 121 ? 0.841 4.109 15.43 1 90.19 121 VAL B CA 1
ATOM 2825 C C . VAL B 1 121 ? 0.604 5.613 15.539 1 90.19 121 VAL B C 1
ATOM 2827 O O . VAL B 1 121 ? 0.787 6.203 16.609 1 90.19 121 VAL B O 1
ATOM 2830 N N . VAL B 1 122 ? 0.179 6.219 14.477 1 94.19 122 VAL B N 1
ATOM 2831 C CA . VAL B 1 122 ? -0.148 7.641 14.492 1 94.19 122 VAL B CA 1
ATOM 2832 C C . VAL B 1 122 ? -1.299 7.895 15.469 1 94.19 122 VAL B C 1
ATOM 2834 O O . VAL B 1 122 ? -1.273 8.859 16.234 1 94.19 122 VAL B O 1
ATOM 2837 N N . GLU B 1 123 ? -2.275 7.031 15.383 1 95 123 GLU B N 1
ATOM 2838 C CA . GLU B 1 123 ? -3.383 7.168 16.328 1 95 123 GLU B CA 1
ATOM 2839 C C . GLU B 1 123 ? -2.898 7.047 17.766 1 95 123 GLU B C 1
ATOM 2841 O O . GLU B 1 123 ? -3.344 7.797 18.641 1 95 123 GLU B O 1
ATOM 2846 N N . GLU B 1 124 ? -2.012 6.156 18.016 1 91.5 124 GLU B N 1
ATOM 2847 C CA . GLU B 1 124 ? -1.435 6.004 19.344 1 91.5 124 GLU B CA 1
ATOM 2848 C C . GLU B 1 124 ? -0.703 7.273 19.781 1 91.5 124 GLU B C 1
ATOM 2850 O O . GLU B 1 124 ? -0.852 7.723 20.906 1 91.5 124 GLU B O 1
ATOM 2855 N N . LEU B 1 125 ? 0.05 7.773 18.891 1 94.44 125 LEU B N 1
ATOM 2856 C CA . LEU B 1 125 ? 0.757 9.023 19.156 1 94.44 125 LEU B CA 1
ATOM 2857 C C . LEU B 1 125 ? -0.22 10.133 19.516 1 94.44 125 LEU B C 1
ATOM 2859 O O . LEU B 1 125 ? -0.005 10.852 20.5 1 94.44 125 LEU B O 1
ATOM 2863 N N . TYR B 1 126 ? -1.278 10.266 18.828 1 96.12 126 TYR B N 1
ATOM 2864 C CA . TYR B 1 126 ? -2.287 11.289 19.094 1 96.12 126 TYR B CA 1
ATOM 2865 C C . TYR B 1 126 ? -2.908 11.109 20.469 1 96.12 126 TYR B C 1
ATOM 2867 O O . TYR B 1 126 ? -2.984 12.062 21.25 1 96.12 126 TYR B O 1
ATOM 2875 N N . LYS B 1 127 ? -3.223 9.891 20.75 1 93.44 127 LYS B N 1
ATOM 2876 C CA . LYS B 1 127 ? -3.904 9.594 22.016 1 93.44 127 LYS B CA 1
ATOM 2877 C C . LYS B 1 127 ? -2.973 9.805 23.203 1 93.44 127 LYS B C 1
ATOM 2879 O O . LYS B 1 127 ? -3.381 10.352 24.234 1 93.44 127 LYS B O 1
ATOM 2884 N N . GLU B 1 128 ? -1.798 9.469 23 1 91.94 128 GLU B N 1
ATOM 2885 C CA . GLU B 1 128 ? -0.896 9.414 24.141 1 91.94 128 GLU B CA 1
ATOM 2886 C C . GLU B 1 128 ? -0.146 10.734 24.312 1 91.94 128 GLU B C 1
ATOM 2888 O O . GLU B 1 128 ? 0.229 11.102 25.438 1 91.94 128 GLU B O 1
ATOM 2893 N N . ALA B 1 129 ? -0.038 11.453 23.219 1 94.19 129 ALA B N 1
ATOM 2894 C CA . ALA B 1 129 ? 0.899 12.57 23.312 1 94.19 129 ALA B CA 1
ATOM 2895 C C . ALA B 1 129 ? 0.214 13.891 22.984 1 94.19 129 ALA B C 1
ATOM 2897 O O . ALA B 1 129 ? 0.747 14.961 23.281 1 94.19 129 ALA B O 1
ATOM 2898 N N . VAL B 1 130 ? -0.893 13.82 22.406 1 95.69 130 VAL B N 1
ATOM 2899 C CA . VAL B 1 130 ? -1.487 15.062 21.922 1 95.69 130 VAL B CA 1
ATOM 2900 C C . VAL B 1 130 ? -2.76 15.367 22.703 1 95.69 130 VAL B C 1
ATOM 2902 O O . VAL B 1 130 ? -2.963 16.5 23.156 1 95.69 130 VAL B O 1
ATOM 2905 N N . VAL B 1 131 ? -3.557 14.352 22.875 1 94.88 131 VAL B N 1
ATOM 2906 C CA . VAL B 1 131 ? -4.824 14.547 23.562 1 94.88 131 VAL B CA 1
ATOM 2907 C C . VAL B 1 131 ? -4.566 15.117 24.953 1 94.88 131 VAL B C 1
ATOM 2909 O O . VAL B 1 131 ? -3.654 14.672 25.656 1 94.88 131 VAL B O 1
ATOM 2912 N N . ASN B 1 132 ? -5.359 16.172 25.297 1 93.94 132 ASN B N 1
ATOM 2913 C CA . ASN B 1 132 ? -5.312 16.828 26.609 1 93.94 132 ASN B CA 1
ATOM 2914 C C . ASN B 1 132 ? -4.012 17.609 26.781 1 93.94 132 ASN B C 1
ATOM 2916 O O . ASN B 1 132 ? -3.543 17.781 27.906 1 93.94 132 ASN B O 1
ATOM 2920 N N . THR B 1 133 ? -3.377 17.906 25.734 1 94.56 133 THR B N 1
ATOM 2921 C CA . THR B 1 133 ? -2.217 18.781 25.734 1 94.56 133 THR B CA 1
ATOM 2922 C C . THR B 1 133 ? -2.4 19.922 24.734 1 94.56 133 THR B C 1
ATOM 2924 O O . THR B 1 133 ? -3.477 20.078 24.156 1 94.56 133 THR B O 1
ATOM 2927 N N . ASP B 1 134 ? -1.339 20.766 24.672 1 94.81 134 ASP B N 1
ATOM 2928 C CA . ASP B 1 134 ? -1.35 21.844 23.688 1 94.81 134 ASP B CA 1
ATOM 2929 C C . ASP B 1 134 ? -0.52 21.469 22.469 1 94.81 134 ASP B C 1
ATOM 2931 O O . ASP B 1 134 ? -0.306 22.297 21.578 1 94.81 134 ASP B O 1
ATOM 2935 N N . ARG B 1 135 ? -0.118 20.234 22.438 1 96.31 135 ARG B N 1
ATOM 2936 C CA . ARG B 1 135 ? 0.707 19.781 21.312 1 96.31 135 ARG B CA 1
ATOM 2937 C C . ARG B 1 135 ? -0.133 19.578 20.062 1 96.31 135 ARG B C 1
ATOM 2939 O O . ARG B 1 135 ? -1.329 19.297 20.141 1 96.31 135 ARG B O 1
ATOM 2946 N N . LYS B 1 136 ? 0.536 19.734 18.969 1 97.06 136 LYS B N 1
ATOM 2947 C CA . LYS B 1 136 ? -0.143 19.562 17.688 1 97.06 136 LYS B CA 1
ATOM 2948 C C . LYS B 1 136 ? 0.472 18.422 16.891 1 97.06 136 LYS B C 1
ATOM 2950 O O . LYS B 1 136 ? 1.661 18.125 17.031 1 97.06 136 LYS B O 1
ATOM 2955 N N . LEU B 1 137 ? -0.358 17.828 16.094 1 98.06 137 LEU B N 1
ATOM 2956 C CA . LEU B 1 137 ? 0.051 16.75 15.211 1 98.06 137 LEU B CA 1
ATOM 2957 C C . LEU B 1 137 ? -0.438 17 13.789 1 98.06 137 LEU B C 1
ATOM 2959 O O . LEU B 1 137 ? -1.634 17.203 13.562 1 98.06 137 LEU B O 1
ATOM 2963 N N . ILE B 1 138 ? 0.533 17.031 12.852 1 98.12 138 ILE B N 1
ATOM 2964 C CA . ILE B 1 138 ? 0.211 17.25 11.445 1 98.12 138 ILE B CA 1
ATOM 2965 C C . ILE B 1 138 ? 0.602 16.016 10.641 1 98.12 138 ILE B C 1
ATOM 2967 O O . ILE B 1 138 ? 1.745 15.555 10.711 1 98.12 138 ILE B O 1
ATOM 2971 N N . ILE B 1 139 ? -0.318 15.477 9.875 1 98.12 139 ILE B N 1
ATOM 2972 C CA . ILE B 1 139 ? -0.061 14.344 9 1 98.12 139 ILE B CA 1
ATOM 2973 C C . ILE B 1 139 ? 0.107 14.836 7.562 1 98.12 139 ILE B C 1
ATOM 2975 O O . ILE B 1 139 ? -0.806 15.438 6.992 1 98.12 139 ILE B O 1
ATOM 2979 N N . PHE B 1 140 ? 1.295 14.586 7.051 1 97.12 140 PHE B N 1
ATOM 2980 C CA . PHE B 1 140 ? 1.572 14.945 5.664 1 97.12 140 PHE B CA 1
ATOM 2981 C C . PHE B 1 140 ? 1.408 13.734 4.75 1 97.12 140 PHE B C 1
ATOM 2983 O O . PHE B 1 140 ? 2.08 12.719 4.934 1 97.12 140 PHE B O 1
ATOM 2990 N N . ASN B 1 141 ? 0.516 13.797 3.793 1 93.81 141 ASN B N 1
ATOM 2991 C CA . ASN B 1 141 ? 0.37 12.812 2.725 1 93.81 141 ASN B CA 1
ATOM 2992 C C . ASN B 1 141 ? 0.175 11.406 3.281 1 93.81 141 ASN B C 1
ATOM 2994 O O . ASN B 1 141 ? 0.877 10.477 2.883 1 93.81 141 ASN B O 1
ATOM 2998 N N . GLY B 1 142 ? -0.799 11.352 4.137 1 94.75 142 GLY B N 1
ATOM 2999 C CA . GLY B 1 142 ? -1.098 10.07 4.766 1 94.75 142 GLY B CA 1
ATOM 3000 C C . GLY B 1 142 ? -2.041 9.211 3.951 1 94.75 142 GLY B C 1
ATOM 3001 O O . GLY B 1 142 ? -2.387 8.102 4.359 1 94.75 142 GLY B O 1
ATOM 3002 N N . GLU B 1 143 ? -2.473 9.648 2.861 1 90.75 143 GLU B N 1
ATOM 3003 C CA . GLU B 1 143 ? -3.441 8.961 2.018 1 90.75 143 GLU B CA 1
ATOM 3004 C C . GLU B 1 143 ? -4.664 8.523 2.818 1 90.75 143 GLU B C 1
ATOM 3006 O O . GLU B 1 143 ? -5.094 7.375 2.738 1 90.75 143 GLU B O 1
ATOM 3011 N N . LEU B 1 144 ? -5.191 9.414 3.518 1 94.38 144 LEU B N 1
ATOM 3012 C CA . LEU B 1 144 ? -6.277 9.117 4.445 1 94.38 144 LEU B CA 1
ATOM 3013 C C . LEU B 1 144 ? -7.559 8.773 3.693 1 94.38 144 LEU B C 1
ATOM 3015 O O . LEU B 1 144 ? -8.469 8.172 4.258 1 94.38 144 LEU B O 1
ATOM 3019 N N . ASP B 1 145 ? -7.613 9.109 2.447 1 90.38 145 ASP B N 1
ATOM 3020 C CA . ASP B 1 145 ? -8.781 8.789 1.632 1 90.38 145 ASP B CA 1
ATOM 3021 C C . ASP B 1 145 ? -8.961 7.277 1.49 1 90.38 145 ASP B C 1
ATOM 3023 O O . ASP B 1 145 ? -10.078 6.789 1.332 1 90.38 145 ASP B O 1
ATOM 3027 N N . ARG B 1 146 ? -7.91 6.594 1.563 1 87.5 146 ARG B N 1
ATOM 3028 C CA . ARG B 1 146 ? -8.008 5.137 1.529 1 87.5 146 ARG B CA 1
ATOM 3029 C C . ARG B 1 146 ? -8.805 4.613 2.717 1 87.5 146 ARG B C 1
ATOM 3031 O O . ARG B 1 146 ? -9.555 3.645 2.586 1 87.5 146 ARG B O 1
ATOM 3038 N N . ILE B 1 147 ? -8.594 5.25 3.756 1 91 147 ILE B N 1
ATOM 3039 C CA . ILE B 1 147 ? -9.312 4.84 4.961 1 91 147 ILE B CA 1
ATOM 3040 C C . ILE B 1 147 ? -10.742 5.367 4.914 1 91 147 ILE B C 1
ATOM 3042 O O . ILE B 1 147 ? -11.695 4.613 5.133 1 91 147 ILE B O 1
ATOM 3046 N N . ARG B 1 148 ? -10.945 6.621 4.457 1 89.94 148 ARG B N 1
ATOM 3047 C CA . ARG B 1 148 ? -12.242 7.277 4.41 1 89.94 148 ARG B CA 1
ATOM 3048 C C . ARG B 1 148 ? -13.18 6.566 3.441 1 89.94 148 ARG B C 1
ATOM 3050 O O . ARG B 1 148 ? -14.391 6.492 3.678 1 89.94 148 ARG B O 1
ATOM 3057 N N . SER B 1 149 ? -12.641 6.078 2.467 1 84.75 149 SER B N 1
ATOM 3058 C CA . SER B 1 149 ? -13.461 5.543 1.38 1 84.75 149 SER B CA 1
ATOM 3059 C C . SER B 1 149 ? -13.82 4.082 1.625 1 84.75 149 SER B C 1
ATOM 3061 O O . SER B 1 149 ? -14.633 3.508 0.896 1 84.75 149 SER B O 1
ATOM 3063 N N . GLY B 1 150 ? -13.164 3.449 2.566 1 83.44 150 GLY B N 1
ATOM 3064 C CA . GLY B 1 150 ? -13.422 2.041 2.824 1 83.44 150 GLY B CA 1
ATOM 3065 C C . GLY B 1 150 ? -12.539 1.114 2.014 1 83.44 150 GLY B C 1
ATOM 3066 O O . GLY B 1 150 ? -12.852 -0.066 1.848 1 83.44 150 GLY B O 1
ATOM 3067 N N . TYR B 1 151 ? -11.453 1.64 1.533 1 83.12 151 TYR B N 1
ATOM 3068 C CA . TYR B 1 151 ? -10.477 0.812 0.842 1 83.12 151 TYR B CA 1
ATOM 3069 C C . TYR B 1 151 ? -10.031 -0.354 1.717 1 83.12 151 TYR B C 1
ATOM 3071 O O . TYR B 1 151 ? -9.781 -1.453 1.217 1 83.12 151 TYR B O 1
ATOM 3079 N N . TYR B 1 152 ? -9.898 -0.094 2.975 1 84.5 152 TYR B N 1
ATOM 3080 C CA . TYR B 1 152 ? -9.578 -1.127 3.953 1 84.5 152 TYR B CA 1
ATOM 3081 C C . TYR B 1 152 ? -10.844 -1.61 4.66 1 84.5 152 TYR B C 1
ATOM 3083 O O . TYR B 1 152 ? -11.32 -0.971 5.602 1 84.5 152 TYR B O 1
ATOM 3091 N N . PRO B 1 153 ? -11.305 -2.787 4.246 1 82.44 153 PRO B N 1
ATOM 3092 C CA . PRO B 1 153 ? -12.57 -3.258 4.82 1 82.44 153 PRO B CA 1
ATOM 3093 C C . PRO B 1 153 ? -12.445 -3.617 6.301 1 82.44 153 PRO B C 1
ATOM 3095 O O . PRO B 1 153 ? -11.438 -4.184 6.719 1 82.44 153 PRO B O 1
ATOM 3098 N N . LYS B 1 154 ? -13.562 -3.418 6.945 1 86.75 154 LYS B N 1
ATOM 3099 C CA . LYS B 1 154 ? -13.617 -3.627 8.391 1 86.75 154 LYS B CA 1
ATOM 3100 C C . LYS B 1 154 ? -13.305 -5.078 8.742 1 86.75 154 LYS B C 1
ATOM 3102 O O . LYS B 1 154 ? -12.633 -5.348 9.742 1 86.75 154 LYS B O 1
ATOM 3107 N N . PHE B 1 155 ? -13.68 -5.934 7.957 1 83.56 155 PHE B N 1
ATOM 3108 C CA . PHE B 1 155 ? -13.5 -7.344 8.281 1 83.56 155 PHE B CA 1
ATOM 3109 C C . PHE B 1 155 ? -12.031 -7.738 8.211 1 83.56 155 PHE B C 1
ATOM 3111 O O . PHE B 1 155 ? -11.555 -8.539 9.023 1 83.56 155 PHE B O 1
ATOM 3118 N N . PHE B 1 156 ? -11.312 -7.184 7.285 1 83.75 156 PHE B N 1
ATOM 3119 C CA . PHE B 1 156 ? -9.906 -7.531 7.109 1 83.75 156 PHE B CA 1
ATOM 3120 C C . PHE B 1 156 ? -9.016 -6.633 7.957 1 83.75 156 PHE B C 1
ATOM 3122 O O . PHE B 1 156 ? -7.988 -7.078 8.469 1 83.75 156 PHE B O 1
ATOM 3129 N N . TYR B 1 157 ? -9.461 -5.402 8.039 1 86.25 157 TYR B N 1
ATOM 3130 C CA . TYR B 1 157 ? -8.648 -4.41 8.742 1 86.25 157 TYR B CA 1
ATOM 3131 C C . TYR B 1 157 ? -9.484 -3.654 9.766 1 86.25 157 TYR B C 1
ATOM 3133 O O . TYR B 1 157 ? -9.664 -2.439 9.664 1 86.25 157 TYR B O 1
ATOM 3141 N N . PRO B 1 158 ? -9.906 -4.332 10.82 1 88.75 158 PRO B N 1
ATOM 3142 C CA . PRO B 1 158 ? -10.828 -3.715 11.781 1 88.75 158 PRO B CA 1
ATOM 3143 C C . PRO B 1 158 ? -10.219 -2.51 12.492 1 88.75 158 PRO B C 1
ATOM 3145 O O . PRO B 1 158 ? -10.906 -1.509 12.711 1 88.75 158 PRO B O 1
ATOM 3148 N N . LYS B 1 159 ? -8.977 -2.598 12.82 1 88.25 159 LYS B N 1
ATOM 3149 C CA . LYS B 1 159 ? -8.344 -1.4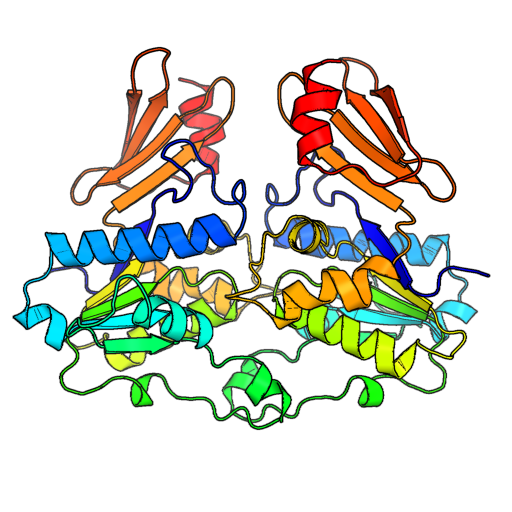99 13.547 1 88.25 159 LYS B CA 1
ATOM 3150 C C . LYS B 1 159 ? -8.203 -0.263 12.656 1 88.25 159 LYS B C 1
ATOM 3152 O O . LYS B 1 159 ? -8.43 0.861 13.117 1 88.25 159 LYS B O 1
ATOM 3157 N N . LEU B 1 160 ? -7.855 -0.49 11.461 1 90.25 160 LEU B N 1
ATOM 3158 C CA . LEU B 1 160 ? -7.734 0.622 10.523 1 90.25 160 LEU B CA 1
ATOM 3159 C C . LEU B 1 160 ? -9.094 1.247 10.242 1 90.25 160 LEU B C 1
ATOM 3161 O O . LEU B 1 160 ? -9.227 2.473 10.203 1 90.25 160 LEU B O 1
ATOM 3165 N N . ALA B 1 161 ? -10.055 0.371 10.094 1 90.56 161 ALA B N 1
ATOM 3166 C CA . ALA B 1 161 ? -11.414 0.843 9.844 1 90.56 161 ALA B CA 1
ATOM 3167 C C . ALA B 1 161 ? -11.945 1.647 11.023 1 90.56 161 ALA B C 1
ATOM 3169 O O . ALA B 1 161 ? -12.695 2.607 10.844 1 90.56 161 ALA B O 1
ATOM 3170 N N . ALA B 1 162 ? -11.555 1.282 12.188 1 94.19 162 ALA B N 1
ATOM 3171 C CA . ALA B 1 162 ? -12.008 1.948 13.398 1 94.19 162 ALA B CA 1
ATOM 3172 C C . ALA B 1 162 ? -11.531 3.396 13.445 1 94.19 162 ALA B C 1
ATOM 3174 O O . ALA B 1 162 ? -12.125 4.23 14.133 1 94.19 162 ALA B O 1
ATOM 3175 N N . LEU B 1 163 ? -10.516 3.711 12.648 1 95.81 163 LEU B N 1
ATOM 3176 C CA . LEU B 1 163 ? -9.984 5.07 12.633 1 95.81 163 LEU B CA 1
ATOM 3177 C C . LEU B 1 163 ? -11.016 6.051 12.086 1 95.81 163 LEU B C 1
ATOM 3179 O O . LEU B 1 163 ? -10.969 7.242 12.391 1 95.81 163 LEU B O 1
ATOM 3183 N N . THR B 1 164 ? -11.922 5.586 11.242 1 94.88 164 THR B N 1
ATOM 3184 C CA . THR B 1 164 ? -12.969 6.43 10.688 1 94.88 164 THR B CA 1
ATOM 3185 C C . THR B 1 164 ? -13.844 7.008 11.797 1 94.88 164 THR B C 1
ATOM 3187 O O . THR B 1 164 ? -14.469 8.055 11.625 1 94.88 164 THR B O 1
ATOM 3190 N N . GLU B 1 165 ? -13.742 6.344 12.93 1 95.12 165 GLU B N 1
ATOM 3191 C CA . GLU B 1 165 ? -14.578 6.777 14.047 1 95.12 165 GLU B CA 1
ATOM 3192 C C . GLU B 1 165 ? -13.734 7.402 15.156 1 95.12 165 GLU B C 1
ATOM 3194 O O . GLU B 1 165 ? -14.195 8.289 15.875 1 95.12 165 GLU B O 1
ATOM 3199 N N . THR B 1 166 ? -12.547 6.969 15.227 1 95.5 166 THR B N 1
ATOM 3200 C CA . THR B 1 166 ? -11.789 7.32 16.422 1 95.5 166 THR B CA 1
ATOM 3201 C C . THR B 1 166 ? -10.82 8.461 16.125 1 95.5 166 THR B C 1
ATOM 3203 O O . THR B 1 166 ? -10.5 9.25 17.016 1 95.5 166 THR B O 1
ATOM 3206 N N . LEU B 1 167 ? -10.328 8.57 14.922 1 96.81 167 LEU B N 1
ATOM 3207 C CA . LEU B 1 167 ? -9.266 9.523 14.641 1 96.81 167 LEU B CA 1
ATOM 3208 C C . LEU B 1 167 ? -9.719 10.539 13.594 1 96.81 167 LEU B C 1
ATOM 3210 O O . LEU B 1 167 ? -9.617 11.75 13.812 1 96.81 167 LEU B O 1
ATOM 3214 N N . LEU B 1 168 ? -10.289 10.086 12.531 1 96.12 168 LEU B N 1
ATOM 3215 C CA . LEU B 1 168 ? -10.531 10.914 11.352 1 96.12 168 LEU B CA 1
ATOM 3216 C C . LEU B 1 168 ? -11.523 12.031 11.664 1 96.12 168 LEU B C 1
ATOM 3218 O O . LEU B 1 168 ? -11.367 13.156 11.195 1 96.12 168 LEU B O 1
ATOM 3222 N N . PRO B 1 169 ? -12.508 11.75 12.547 1 95 169 PRO B N 1
ATOM 3223 C CA . PRO B 1 169 ? -13.438 12.828 12.867 1 95 169 PRO B CA 1
ATOM 3224 C C . PRO B 1 169 ? -12.773 13.984 13.617 1 95 169 PRO B C 1
ATOM 3226 O O . PRO B 1 169 ? -13.305 15.094 13.641 1 95 169 PRO B O 1
ATOM 3229 N N . LYS B 1 170 ? -11.672 13.727 14.234 1 95.5 170 LYS B N 1
ATOM 3230 C CA . LYS B 1 170 ? -10.961 14.758 15 1 95.5 170 LYS B CA 1
ATOM 3231 C C . LYS B 1 170 ? -10.016 15.547 14.102 1 95.5 170 LYS B C 1
ATOM 3233 O O . LYS B 1 170 ? -9.453 16.562 14.531 1 95.5 170 LYS B O 1
ATOM 3238 N N . MET B 1 171 ? -9.906 15.164 12.898 1 95.69 171 MET B N 1
ATOM 3239 C CA . MET B 1 171 ? -8.914 15.695 11.969 1 95.69 171 MET B CA 1
ATOM 3240 C C . MET B 1 171 ? -9.453 16.922 11.25 1 95.69 171 MET B C 1
ATOM 3242 O O . MET B 1 171 ? -10.578 16.922 10.758 1 95.69 171 MET B O 1
ATOM 3246 N N . GLU B 1 172 ? -8.664 17.984 11.266 1 96.5 172 GLU B N 1
ATOM 3247 C CA . GLU B 1 172 ? -8.945 19.125 10.391 1 96.5 172 GLU B CA 1
ATOM 3248 C C . GLU B 1 172 ? -8.07 19.078 9.141 1 96.5 172 GLU B C 1
ATOM 3250 O O . GLU B 1 172 ? -6.84 19.109 9.234 1 96.5 172 GLU B O 1
ATOM 3255 N N . THR B 1 173 ? -8.727 18.984 7.988 1 96.75 173 THR B N 1
ATOM 3256 C CA . THR B 1 173 ? -7.973 19.062 6.742 1 96.75 173 THR B CA 1
ATOM 3257 C C . THR B 1 173 ? -7.609 20.5 6.422 1 96.75 173 THR B C 1
ATOM 3259 O O . THR B 1 173 ? -8.469 21.297 6.02 1 96.75 173 THR B O 1
ATOM 3262 N N . VAL B 1 174 ? -6.367 20.812 6.535 1 96.38 174 VAL B N 1
ATOM 3263 C CA . VAL B 1 174 ? -5.957 22.203 6.438 1 96.38 174 VAL B CA 1
ATOM 3264 C C . VAL B 1 174 ? -5.531 22.531 5.004 1 96.38 174 VAL B C 1
ATOM 3266 O O . VAL B 1 174 ? -5.676 23.656 4.547 1 96.38 174 VAL B O 1
ATOM 3269 N N . TYR B 1 175 ? -5.027 21.594 4.355 1 96.31 175 TYR B N 1
ATOM 3270 C CA . TYR B 1 175 ? -4.621 21.719 2.963 1 96.31 175 TYR B CA 1
ATOM 3271 C C . TYR B 1 175 ? -4.789 20.406 2.219 1 96.31 175 TYR B C 1
ATOM 3273 O O . TYR B 1 175 ? -4.367 19.344 2.705 1 96.31 175 TYR B O 1
ATOM 3281 N N . TYR B 1 176 ? -5.445 20.453 1.047 1 96.06 176 TYR B N 1
ATOM 3282 C CA . TYR B 1 176 ? -5.809 19.219 0.355 1 96.06 176 TYR B CA 1
ATOM 3283 C C . TYR B 1 176 ? -5.895 19.453 -1.15 1 96.06 176 TYR B C 1
ATOM 3285 O O . TYR B 1 176 ? -6.57 20.375 -1.608 1 96.06 176 TYR B O 1
ATOM 3293 N N . ILE B 1 177 ? -5.105 18.656 -1.856 1 93.25 177 ILE B N 1
ATOM 3294 C CA . ILE B 1 177 ? -5.199 18.641 -3.312 1 93.25 177 ILE B CA 1
ATOM 3295 C C . ILE B 1 177 ? -5.348 17.203 -3.805 1 93.25 177 ILE B C 1
ATOM 3297 O O . ILE B 1 177 ? -4.492 16.359 -3.531 1 93.25 177 ILE B O 1
ATOM 3301 N N . HIS B 1 178 ? -6.402 16.969 -4.43 1 91.5 178 HIS B N 1
ATOM 3302 C CA . HIS B 1 178 ? -6.617 15.68 -5.086 1 91.5 178 HIS B CA 1
ATOM 3303 C C . HIS B 1 178 ? -6.992 15.867 -6.551 1 91.5 178 HIS B C 1
ATOM 3305 O O . HIS B 1 178 ? -8.008 16.5 -6.859 1 91.5 178 HIS B O 1
ATOM 3311 N N . ASN B 1 179 ? -6.176 15.25 -7.418 1 87.75 179 ASN B N 1
ATOM 3312 C CA . ASN B 1 179 ? -6.391 15.406 -8.852 1 87.75 179 ASN B CA 1
ATOM 3313 C C . ASN B 1 179 ? -7.25 14.273 -9.414 1 87.75 179 ASN B C 1
ATOM 3315 O O . ASN B 1 179 ? -7.137 13.125 -8.977 1 87.75 179 ASN B O 1
ATOM 3319 N N . PHE B 1 180 ? -8.047 14.633 -10.305 1 83.31 180 PHE B N 1
ATOM 3320 C CA . PHE B 1 180 ? -8.82 13.688 -11.102 1 83.31 180 PHE B CA 1
ATOM 3321 C C . PHE B 1 180 ? -8.391 13.719 -12.562 1 83.31 180 PHE B C 1
ATOM 3323 O O . PHE B 1 180 ? -8.359 14.789 -13.18 1 83.31 180 PHE B O 1
ATOM 3330 N N . LYS B 1 181 ? -8.039 12.578 -13.078 1 72.94 181 LYS B N 1
ATOM 3331 C CA . LYS B 1 181 ? -7.555 12.5 -14.453 1 72.94 181 LYS B CA 1
ATOM 3332 C C . LYS B 1 181 ? -8.703 12.234 -15.43 1 72.94 181 LYS B C 1
ATOM 3334 O O . LYS B 1 181 ? -9.805 11.883 -15.008 1 72.94 181 LYS B O 1
ATOM 3339 N N . GLY B 1 182 ? -8.344 12.391 -16.734 1 70.81 182 GLY B N 1
ATOM 3340 C CA . GLY B 1 182 ? -9.312 12.094 -17.781 1 70.81 182 GLY B CA 1
ATOM 3341 C C . GLY B 1 182 ? -9.781 13.32 -18.531 1 70.81 182 GLY B C 1
ATOM 3342 O O . GLY B 1 182 ? -9.297 14.43 -18.281 1 70.81 182 GLY B O 1
ATOM 3343 N N . GLN B 1 183 ? -10.656 13.117 -19.484 1 70.06 183 GLN B N 1
ATOM 3344 C CA . GLN B 1 183 ? -11.164 14.188 -20.328 1 70.06 183 GLN B CA 1
ATOM 3345 C C . GLN B 1 183 ? -11.875 15.258 -19.5 1 70.06 183 GLN B C 1
ATOM 3347 O O . GLN B 1 183 ? -11.75 16.453 -19.781 1 70.06 183 GLN B O 1
ATOM 3352 N N . LYS B 1 184 ? -12.594 14.844 -18.547 1 76.75 184 LYS B N 1
ATOM 3353 C CA . LYS B 1 184 ? -13.281 15.758 -17.641 1 76.75 184 LYS B CA 1
ATOM 3354 C C . LYS B 1 184 ? -12.578 15.805 -16.281 1 76.75 184 LYS B C 1
ATOM 3356 O O . LYS B 1 184 ? -13.234 15.75 -15.242 1 76.75 184 LYS B O 1
ATOM 3361 N N . GLY B 1 185 ? -11.344 15.945 -16.375 1 80.75 185 GLY B N 1
ATOM 3362 C CA . GLY B 1 185 ? -10.547 15.938 -15.156 1 80.75 185 GLY B CA 1
ATOM 3363 C C . GLY B 1 185 ? -10.688 17.219 -14.352 1 80.75 185 GLY B C 1
ATOM 3364 O O . GLY B 1 185 ? -11.297 18.188 -14.805 1 80.75 185 GLY B O 1
ATOM 3365 N N . GLY B 1 186 ? -10.195 17.172 -13.062 1 90.06 186 GLY B N 1
ATOM 3366 C CA . GLY B 1 186 ? -10.281 18.312 -12.148 1 90.06 186 GLY B CA 1
ATOM 3367 C C . GLY B 1 186 ? -9.508 18.094 -10.859 1 90.06 186 GLY B C 1
ATOM 3368 O O . GLY B 1 186 ? -8.578 17.281 -10.812 1 90.06 186 GLY B O 1
ATOM 3369 N N . VAL B 1 187 ? -9.844 19.031 -9.992 1 92.06 187 VAL B N 1
ATOM 3370 C CA . VAL B 1 187 ? -9.117 19 -8.727 1 92.06 187 VAL B CA 1
ATOM 3371 C C . VAL B 1 187 ? -10.086 19.25 -7.566 1 92.06 187 VAL B C 1
ATOM 3373 O O . VAL B 1 187 ? -10.953 20.109 -7.641 1 92.06 187 VAL B O 1
ATOM 3376 N N . LEU B 1 188 ? -10.062 18.391 -6.609 1 94.88 188 LEU B N 1
ATOM 3377 C CA . LEU B 1 188 ? -10.633 18.734 -5.309 1 94.88 188 LEU B CA 1
ATOM 3378 C C . LEU B 1 188 ? -9.609 19.453 -4.438 1 94.88 188 LEU B C 1
ATOM 3380 O O . LEU B 1 188 ? -8.516 18.938 -4.199 1 94.88 188 LEU B O 1
ATOM 3384 N N . PHE B 1 189 ? -10 20.688 -4.004 1 95.81 189 PHE B N 1
ATOM 3385 C CA . PHE B 1 189 ? -9.023 21.578 -3.369 1 95.81 189 PHE B CA 1
ATOM 3386 C C . PHE B 1 189 ? -9.586 22.156 -2.076 1 95.81 189 PHE B C 1
ATOM 3388 O O . PHE B 1 189 ? -10.766 22.5 -2.006 1 95.81 189 PHE B O 1
ATOM 3395 N N . ARG B 1 190 ? -8.711 22.188 -1.074 1 97.31 190 ARG B N 1
ATOM 3396 C CA . ARG B 1 190 ? -9.055 22.859 0.174 1 97.31 190 ARG B CA 1
ATOM 3397 C C . ARG B 1 190 ? -7.855 23.609 0.745 1 97.31 190 ARG B C 1
ATOM 3399 O O . ARG B 1 190 ? -6.738 23.094 0.756 1 97.31 190 ARG B O 1
ATOM 3406 N N . CYS B 1 191 ? -8.109 24.812 1.153 1 95.88 191 CYS B N 1
ATOM 3407 C CA . CYS B 1 191 ? -7.207 25.578 2.004 1 95.88 191 CYS B CA 1
ATOM 3408 C C . CYS B 1 191 ? -7.953 26.156 3.197 1 95.88 191 CYS B C 1
ATOM 3410 O O . CYS B 1 191 ? -8.734 27.109 3.049 1 95.88 191 CYS B O 1
ATOM 3412 N N . TYR B 1 192 ? -7.719 25.562 4.293 1 95.25 192 TYR B N 1
ATOM 3413 C CA . TYR B 1 192 ? -8.414 25.984 5.508 1 95.25 192 TYR B CA 1
ATOM 3414 C C . TYR B 1 192 ? -8.094 27.438 5.855 1 95.25 192 TYR B C 1
ATOM 3416 O O . TYR B 1 192 ? -6.945 27.859 5.727 1 95.25 192 TYR B O 1
ATOM 3424 N N . PRO B 1 193 ? -8.977 28.188 6.32 1 95.38 193 PRO B N 1
ATOM 3425 C CA . PRO B 1 193 ? -10.336 27.812 6.73 1 95.38 193 PRO B CA 1
ATOM 3426 C C . PRO B 1 193 ? -11.344 27.922 5.594 1 95.38 193 PRO B C 1
ATOM 3428 O O . PRO B 1 193 ? -12.555 27.875 5.832 1 95.38 193 PRO B O 1
ATOM 3431 N N . GLY B 1 194 ? -10.914 28.062 4.348 1 95.81 194 GLY B N 1
ATOM 3432 C CA . GLY B 1 194 ? -11.82 28.156 3.211 1 95.81 194 GLY B CA 1
ATOM 3433 C C . GLY B 1 194 ? -12.586 26.875 2.963 1 95.81 194 GLY B C 1
ATOM 3434 O O . GLY B 1 194 ? -12.281 25.828 3.557 1 95.81 194 GLY B O 1
ATOM 3435 N N . PRO B 1 195 ? -13.547 26.953 2.105 1 97.75 195 PRO B N 1
ATOM 3436 C CA . PRO B 1 195 ? -14.375 25.781 1.804 1 97.75 195 PRO B CA 1
ATOM 3437 C C . PRO B 1 195 ? -13.672 24.781 0.902 1 97.75 195 PRO B C 1
ATOM 3439 O O . PRO B 1 195 ? -12.602 25.062 0.366 1 97.75 195 PRO B O 1
ATOM 3442 N N . TRP B 1 196 ? -14.273 23.641 0.794 1 97.94 196 TRP B N 1
ATOM 3443 C CA . TRP B 1 196 ? -13.875 22.672 -0.232 1 97.94 196 TRP B CA 1
ATOM 3444 C C . TRP B 1 196 ? -14.305 23.156 -1.616 1 97.94 196 TRP B C 1
ATOM 3446 O O . TRP B 1 196 ? -15.422 23.641 -1.791 1 97.94 196 TRP B O 1
ATOM 3456 N N . GLN B 1 197 ? -13.352 23 -2.551 1 97.88 197 GLN B N 1
ATOM 3457 C CA . GLN B 1 197 ? -13.617 23.469 -3.908 1 97.88 197 GLN B CA 1
ATOM 3458 C C . GLN B 1 197 ? -13.328 22.359 -4.93 1 97.88 197 GLN B C 1
ATOM 3460 O O . GLN B 1 197 ? -12.367 21.609 -4.785 1 97.88 197 GLN B O 1
ATOM 3465 N N . VAL B 1 198 ? -14.195 22.312 -5.895 1 96.88 198 VAL B N 1
ATOM 3466 C CA . VAL B 1 198 ? -13.922 21.484 -7.066 1 96.88 198 VAL B CA 1
ATOM 3467 C C . VAL B 1 198 ? -13.586 22.359 -8.258 1 96.88 198 VAL B C 1
ATOM 3469 O O . VAL B 1 198 ? -14.391 23.219 -8.656 1 96.88 198 VAL B O 1
ATOM 3472 N N . LEU B 1 199 ? -12.32 22.156 -8.727 1 95.12 199 LEU B N 1
ATOM 3473 C CA . LEU B 1 199 ? -11.836 22.938 -9.852 1 95.12 199 LEU B CA 1
ATOM 3474 C C . LEU B 1 199 ? -11.805 22.109 -11.133 1 95.12 199 LEU B C 1
ATOM 3476 O O . LEU B 1 199 ? -11.312 20.984 -11.133 1 95.12 199 LEU B O 1
ATOM 3480 N N . ARG B 1 200 ? -12.328 22.641 -12.188 1 92.38 200 ARG B N 1
ATOM 3481 C CA . ARG B 1 200 ? -12.211 22.016 -13.508 1 92.38 200 ARG B CA 1
ATOM 3482 C C . ARG B 1 200 ? -10.992 22.562 -14.25 1 92.38 200 ARG B C 1
ATOM 3484 O O . ARG B 1 200 ? -10.734 23.766 -14.242 1 92.38 200 ARG B O 1
ATOM 3491 N N . ARG B 1 201 ? -10.328 21.562 -14.812 1 84.81 201 ARG B N 1
ATOM 3492 C CA . ARG B 1 201 ? -9.164 21.953 -15.594 1 84.81 201 ARG B CA 1
ATOM 3493 C C . ARG B 1 201 ? -9.547 22.234 -17.047 1 84.81 201 ARG B C 1
ATOM 3495 O O . ARG B 1 201 ? -10.141 21.375 -17.703 1 84.81 201 ARG B O 1
ATOM 3502 N N . THR B 1 202 ? -9.328 23.422 -17.406 1 78.38 202 THR B N 1
ATOM 3503 C CA . THR B 1 202 ? -9.492 23.797 -18.812 1 78.38 202 THR B CA 1
ATOM 3504 C C . THR B 1 202 ? -8.141 24.062 -19.469 1 78.38 202 THR B C 1
ATOM 3506 O O . THR B 1 202 ? -7.098 23.953 -18.812 1 78.38 202 THR B O 1
ATOM 3509 N N . ARG B 1 203 ? -8.195 24.203 -20.812 1 72.94 203 ARG B N 1
ATOM 3510 C CA . ARG B 1 203 ? -6.973 24.391 -21.594 1 72.94 203 ARG B CA 1
ATOM 3511 C C . ARG B 1 203 ? -6.086 25.453 -20.969 1 72.94 203 ARG B C 1
ATOM 3513 O O . ARG B 1 203 ? -4.863 25.328 -20.938 1 72.94 203 ARG B O 1
ATOM 3520 N N . ASN B 1 204 ? -6.652 26.281 -20.375 1 72.5 204 ASN B N 1
ATOM 3521 C CA . ASN B 1 204 ? -5.805 27.406 -19.984 1 72.5 204 ASN B CA 1
ATOM 3522 C C . ASN B 1 204 ? -5.977 27.75 -18.5 1 72.5 204 ASN B C 1
ATOM 3524 O O . ASN B 1 204 ? -5.27 28.625 -17.984 1 72.5 204 ASN B O 1
ATOM 3528 N N . ARG B 1 205 ? -6.918 27.125 -17.891 1 78.25 205 ARG B N 1
ATOM 3529 C CA . ARG B 1 205 ? -7.137 27.578 -16.516 1 78.25 205 ARG B CA 1
ATOM 3530 C C . ARG B 1 205 ? -7.93 26.547 -15.719 1 78.25 205 ARG B C 1
ATOM 3532 O O . ARG B 1 205 ? -8.383 25.547 -16.281 1 78.25 205 ARG B O 1
ATOM 3539 N N . CYS B 1 206 ? -7.883 26.797 -14.336 1 85.88 206 CYS B N 1
ATOM 3540 C CA . CYS B 1 206 ? -8.75 26.047 -13.438 1 85.88 206 CYS B CA 1
ATOM 3541 C C . CYS B 1 206 ? -9.922 26.891 -12.969 1 85.88 206 CYS B C 1
ATOM 3543 O O . CYS B 1 206 ? -9.734 28.031 -12.539 1 85.88 206 CYS B O 1
ATOM 3545 N N . ILE B 1 207 ? -11.148 26.375 -13.227 1 91.81 207 ILE B N 1
ATOM 3546 C CA . ILE B 1 207 ? -12.359 27.094 -12.844 1 91.81 207 ILE B CA 1
ATOM 3547 C C . ILE B 1 207 ? -13.078 26.328 -11.727 1 91.81 207 ILE B C 1
ATOM 3549 O O . ILE B 1 207 ? -13.258 25.109 -11.82 1 91.81 207 ILE B O 1
ATOM 3553 N N . CYS B 1 208 ? -13.469 27.125 -10.703 1 94.94 208 CYS B N 1
ATOM 3554 C CA . CYS B 1 208 ? -14.227 26.516 -9.609 1 94.94 208 CYS B CA 1
ATOM 3555 C C . CYS B 1 208 ? -15.656 26.203 -10.047 1 94.94 208 CYS B C 1
ATOM 3557 O O . CYS B 1 208 ? -16.422 27.125 -10.359 1 94.94 208 CYS B O 1
ATOM 3559 N N . VAL B 1 209 ? -16.062 25 -9.984 1 95.69 209 VAL B N 1
ATOM 3560 C CA . VAL B 1 209 ? -17.375 24.625 -10.492 1 95.69 209 VAL B CA 1
ATOM 3561 C C . VAL B 1 209 ? -18.297 24.25 -9.328 1 95.69 209 VAL B C 1
ATOM 3563 O O . VAL B 1 209 ? -19.5 24.109 -9.5 1 95.69 209 VAL B O 1
ATOM 3566 N N . HIS B 1 210 ? -17.75 24.062 -8.156 1 96.94 210 HIS B N 1
ATOM 3567 C CA .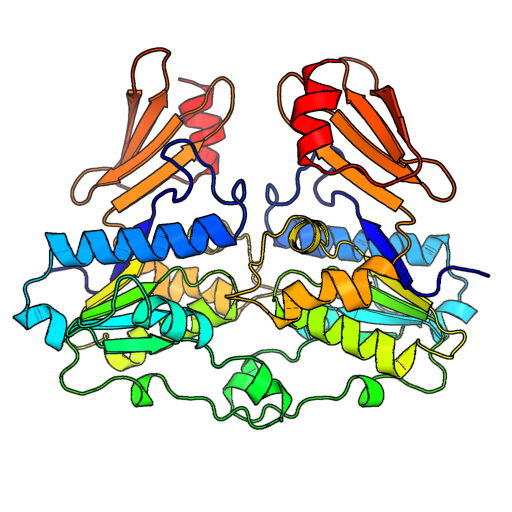 HIS B 1 210 ? -18.531 23.672 -6.984 1 96.94 210 HIS B CA 1
ATOM 3568 C C . HIS B 1 210 ? -17.797 23.984 -5.695 1 96.94 210 HIS B C 1
ATOM 3570 O O . HIS B 1 210 ? -16.562 23.922 -5.648 1 96.94 210 HIS B O 1
ATOM 3576 N N . GLN B 1 211 ? -18.469 24.406 -4.672 1 97.5 211 GLN B N 1
ATOM 3577 C CA . GLN B 1 211 ? -17.891 24.594 -3.348 1 97.5 211 GLN B CA 1
ATOM 3578 C C . GLN B 1 211 ? -18.859 24.141 -2.256 1 97.5 211 GLN B C 1
ATOM 3580 O O . GLN B 1 211 ? -20.078 24.281 -2.408 1 97.5 211 GLN B O 1
ATOM 3585 N N . GLN B 1 212 ? -18.297 23.578 -1.192 1 97.75 212 GLN B N 1
ATOM 3586 C CA . GLN B 1 212 ? -19.109 23.203 -0.039 1 97.75 212 GLN B CA 1
ATOM 3587 C C . GLN B 1 212 ? -18.266 23.188 1.239 1 97.75 212 GLN B C 1
ATOM 3589 O O . GLN B 1 212 ? -17.031 23.156 1.184 1 97.75 212 GLN B O 1
ATOM 3594 N N . GLU B 1 213 ? -18.953 23.172 2.396 1 96.12 213 GLU B N 1
ATOM 3595 C CA . GLU B 1 213 ? -18.266 23.266 3.682 1 96.12 213 GLU B CA 1
ATOM 3596 C C . GLU B 1 213 ? -17.719 21.906 4.109 1 96.12 213 GLU B C 1
ATOM 3598 O O . GLU B 1 213 ? -16.641 21.828 4.695 1 96.12 213 GLU B O 1
ATOM 3603 N N . THR B 1 214 ? -18.422 20.875 3.779 1 95.62 214 THR B N 1
ATOM 3604 C CA . THR B 1 214 ? -18.031 19.531 4.188 1 95.62 214 THR B CA 1
ATOM 3605 C C . THR B 1 214 ? -17.297 18.812 3.055 1 95.62 214 THR B C 1
ATOM 3607 O O . THR B 1 214 ? -17.562 19.062 1.878 1 95.62 214 THR B O 1
ATOM 3610 N N . MET B 1 215 ? -16.375 18.031 3.445 1 95.12 215 MET B N 1
ATOM 3611 C CA . MET B 1 215 ? -15.594 17.297 2.445 1 95.12 215 MET B CA 1
ATOM 3612 C C . MET B 1 215 ? -16.5 16.406 1.61 1 95.12 215 MET B C 1
ATOM 3614 O O . MET B 1 215 ? -17.188 15.531 2.15 1 95.12 215 MET B O 1
ATOM 3618 N N . PRO B 1 216 ? -16.469 16.609 0.301 1 94.88 216 PRO B N 1
ATOM 3619 C CA . PRO B 1 216 ? -17.172 15.641 -0.541 1 94.88 216 PRO B CA 1
ATOM 3620 C C . PRO B 1 216 ? -16.422 14.328 -0.697 1 94.88 216 PRO B C 1
ATOM 3622 O O . PRO B 1 216 ? -15.203 14.281 -0.524 1 94.88 216 PRO B O 1
ATOM 3625 N N . SER B 1 217 ? -17.203 13.281 -1.013 1 89.94 217 SER B N 1
ATOM 3626 C CA . SER B 1 217 ? -16.5 12.039 -1.358 1 89.94 217 SER B CA 1
ATOM 3627 C C . SER B 1 217 ? -15.844 12.141 -2.729 1 89.94 217 SER B C 1
ATOM 3629 O O . SER B 1 217 ? -16.312 12.875 -3.6 1 89.94 217 SER B O 1
ATOM 3631 N N . LEU B 1 218 ? -14.852 11.398 -2.865 1 88 218 LEU B N 1
ATOM 3632 C CA . LEU B 1 218 ? -14.164 11.398 -4.152 1 88 218 LEU B CA 1
ATOM 3633 C C . LEU B 1 218 ? -15.078 10.883 -5.258 1 88 218 LEU B C 1
ATOM 3635 O O . LEU B 1 218 ? -15.023 11.359 -6.395 1 88 218 LEU B O 1
ATOM 3639 N N . LYS B 1 219 ? -15.883 9.953 -4.906 1 84.25 219 LYS B N 1
ATOM 3640 C CA . LYS B 1 219 ? -16.844 9.406 -5.859 1 84.25 219 LYS B CA 1
ATOM 3641 C C . LYS B 1 219 ? -17.844 10.469 -6.316 1 84.25 219 LYS B C 1
ATOM 3643 O O . LYS B 1 219 ? -18.125 10.586 -7.508 1 84.25 219 LYS B O 1
ATOM 3648 N N . GLU B 1 220 ? -18.359 11.195 -5.402 1 90.19 220 GLU B N 1
ATOM 3649 C CA . GLU B 1 220 ? -19.281 12.281 -5.715 1 90.19 220 GLU B CA 1
ATOM 3650 C C . GLU B 1 220 ? -18.625 13.32 -6.625 1 90.19 220 GLU B C 1
ATOM 3652 O O . GLU B 1 220 ? -19.25 13.797 -7.578 1 90.19 220 GLU B O 1
ATOM 3657 N N . VAL B 1 221 ? -17.375 13.609 -6.332 1 92.12 221 VAL B N 1
ATOM 3658 C CA . VAL B 1 221 ? -16.656 14.609 -7.121 1 92.12 221 VAL B CA 1
ATOM 3659 C C . VAL B 1 221 ? -16.469 14.109 -8.547 1 92.12 221 VAL B C 1
ATOM 3661 O O . VAL B 1 221 ? -16.781 14.82 -9.508 1 92.12 221 VAL B O 1
ATOM 3664 N N . ALA B 1 222 ? -16.125 12.93 -8.68 1 86.25 222 ALA B N 1
ATOM 3665 C CA . ALA B 1 222 ? -15.805 12.367 -9.984 1 86.25 222 ALA B CA 1
ATOM 3666 C C . ALA B 1 222 ? -17.062 12.133 -10.812 1 86.25 222 ALA B C 1
ATOM 3668 O O . ALA B 1 222 ? -17.125 12.492 -11.992 1 86.25 222 ALA B O 1
ATOM 3669 N N . LEU B 1 223 ? -18.094 11.602 -10.195 1 86.06 223 LEU B N 1
ATOM 3670 C CA . LEU B 1 223 ? -19.234 11.094 -10.953 1 86.06 223 LEU B CA 1
ATOM 3671 C C . LEU B 1 223 ? -20.344 12.133 -11.039 1 86.06 223 LEU B C 1
ATOM 3673 O O . LEU B 1 223 ? -21.125 12.141 -11.992 1 86.06 223 LEU B O 1
ATOM 3677 N N . ASN B 1 224 ? -20.406 12.953 -10.078 1 89.75 224 ASN B N 1
ATOM 3678 C CA . ASN B 1 224 ? -21.547 13.875 -10.031 1 89.75 224 ASN B CA 1
ATOM 3679 C C . ASN B 1 224 ? -21.109 15.305 -10.359 1 89.75 224 ASN B C 1
ATOM 3681 O O . ASN B 1 224 ? -21.766 15.984 -11.156 1 89.75 224 ASN B O 1
ATOM 3685 N N . ILE B 1 225 ? -20.031 15.711 -9.805 1 92.25 225 ILE B N 1
ATOM 3686 C CA . ILE B 1 225 ? -19.672 17.125 -9.906 1 92.25 225 ILE B CA 1
ATOM 3687 C C . ILE B 1 225 ? -18.906 17.375 -11.195 1 92.25 225 ILE B C 1
ATOM 3689 O O . ILE B 1 225 ? -19.328 18.172 -12.039 1 92.25 225 ILE B O 1
ATOM 3693 N N . LEU B 1 226 ? -17.891 16.609 -11.445 1 89.31 226 LEU B N 1
ATOM 3694 C CA . LEU B 1 226 ? -17.047 16.828 -12.617 1 89.31 226 LEU B CA 1
ATOM 3695 C C . LEU B 1 226 ? -17.703 16.281 -13.875 1 89.31 226 LEU B C 1
ATOM 3697 O O . LEU B 1 226 ? -17.5 16.812 -14.969 1 89.31 226 LEU B O 1
ATOM 3701 N N . ALA B 1 227 ? -18.438 15.203 -13.75 1 81.44 227 ALA B N 1
ATOM 3702 C CA . ALA B 1 227 ? -19.109 14.617 -14.906 1 81.44 227 ALA B CA 1
ATOM 3703 C C . ALA B 1 227 ? -20.188 15.555 -15.445 1 81.44 227 ALA B C 1
ATOM 3705 O O . ALA B 1 227 ? -20.469 15.57 -16.641 1 81.44 227 ALA B O 1
ATOM 3706 N N . SER B 1 228 ? -20.781 16.219 -14.57 1 74.81 228 SER B N 1
ATOM 3707 C CA . SER B 1 228 ? -21.906 17.078 -14.93 1 74.81 228 SER B CA 1
ATOM 3708 C C . SER B 1 228 ? -21.438 18.484 -15.289 1 74.81 228 SER B C 1
ATOM 3710 O O . SER B 1 228 ? -22.156 19.25 -15.922 1 74.81 228 SER B O 1
ATOM 3712 N N . ALA B 1 229 ? -20.359 18.844 -14.875 1 64.88 229 ALA B N 1
ATOM 3713 C CA . ALA B 1 229 ? -19.922 20.219 -15.078 1 64.88 229 ALA B CA 1
ATOM 3714 C C . ALA B 1 229 ? -19.422 20.438 -16.5 1 64.88 229 ALA B C 1
ATOM 3716 O O . ALA B 1 229 ? -18.875 19.516 -17.125 1 64.88 229 ALA B O 1
#

Nearest PDB structures (foldseek):
  4b3g-assembly2_B  TM=5.509E-01  e=3.373E-03  Homo sapiens
  8he5-assembly1_O  TM=3.595E-01  e=1.712E-01  Komagataella phaffii
  1vdd-assembly1_A  TM=4.273E-01  e=7.642E-01  Deinococcus radiodurans
  5x06-assembly1_F  TM=3.326E-01  e=5.596E-01  Escherichia coli O157:H7
  7vdt-assembly1_A  TM=4.107E-01  e=1.615E+00  Homo sapiens

pLDDT: mean 85.79, std 15.61, range [32.94, 98.25]

InterPro domains:
  IPR018962 Domain of unknown function DUF1995 [PF09353] (5-222)
  IPR044687 Protein LOW PSII ACCUMULATION 3 [PTHR34051] (4-228)

Secondary structure (DSSP, 8-state):
---SEEEEE--SS-TT--TTSS-HHHHHHHHHHHHHHHHHHH--HHHHHTEEEEESSHHHHHHHHHTTTTT-S-EEEESS--HHHHHTT------HHHH--TT--EEEEE-TTSBHHHHHHHHHHIIIIITTSS-EEEEES--THHHHTTSS-TTT-HHHHHHHHHTGGG-EEEEEEEEE-STT-EEEEEETTSPEEEEEE-SS-EEEEEEESSPPPHHHIIIIIHHH-/---SEEEEE--SS-TT--TTSS-HHHHHHHHHHHHHHHHHHH--HHHHHTEEEEESSHHHHHHHHHTTTTT-S-EEEESS--HHHHHTT------HHHH--TT--EEEEE-TTSBHHHHHHHHHHIIIIITTSS-EEEEES--THHHHTTSS-TTT-HHHHHHHHHTGGG-EEEEEEEEE-STT-EEEEEETTSPEEEEEE-SS-EEEEEEESSPPPHHHIIIIIHHH-

Solvent-accessible surface area (backbone atoms only — not comparable to full-atom values): 24591 Å² total; per-residue (Å²): 130,81,73,46,31,33,32,37,34,61,52,48,74,36,86,79,30,42,93,82,74,54,45,43,40,53,40,52,54,34,43,53,52,48,51,50,50,49,44,67,73,73,46,51,73,74,52,29,59,21,26,36,37,31,24,49,26,54,48,50,36,53,48,38,46,74,51,86,49,43,93,53,61,56,40,75,38,50,65,38,80,53,59,63,50,43,67,71,37,54,36,75,65,74,54,54,72,73,69,56,57,92,69,53,44,35,37,38,35,44,44,37,57,70,34,76,62,37,47,56,48,49,50,48,37,41,60,68,63,24,59,97,54,89,26,34,40,36,36,35,44,38,61,59,61,44,58,72,72,40,23,48,31,50,79,70,32,46,71,62,38,46,31,64,71,72,46,53,73,65,46,39,69,42,33,37,47,44,49,43,79,67,95,64,20,31,32,44,36,34,50,54,92,54,51,32,31,34,29,37,62,50,101,84,45,74,44,78,78,46,74,41,83,62,83,75,53,69,63,49,44,56,64,52,50,38,63,68,97,132,79,73,46,31,33,33,37,35,61,53,48,75,35,86,79,30,42,93,80,75,54,44,43,40,52,40,53,53,33,44,54,52,49,50,50,50,48,43,66,72,71,43,52,76,74,50,28,61,22,24,36,36,30,24,51,24,55,48,49,35,53,49,38,44,73,51,88,49,44,92,54,62,55,41,74,39,51,67,39,78,54,61,62,51,41,65,71,37,53,38,76,63,74,52,54,70,72,70,56,56,91,70,53,44,34,38,38,36,45,43,37,56,70,34,75,62,36,48,55,48,49,50,47,37,42,61,69,62,23,58,97,52,90,25,33,39,38,34,36,42,37,62,59,60,44,56,72,71,40,23,47,31,52,80,70,31,47,72,63,39,47,32,65,71,72,46,54,74,66,46,40,70,43,31,37,48,43,47,42,80,70,95,65,18,30,32,45,38,33,49,53,91,53,51,32,33,34,28,37,61,49,99,83,45,73,45,76,77,47,73,41,84,62,84,74,53,69,63,51,42,55,64,54,48,36,62,68,97

Radius of gyration: 23.1 Å; Cα contacts (8 Å, |Δi|>4): 837; chains: 2; bounding box: 44×65×60 Å

Organism: Eutrema salsugineum (NCBI:txid72664)

Foldseek 3Di:
DDQQAEEAAAAQVDNQDAPPPDDPVSRQVSQLVVVLVVCVVPPDLVLQLQEEEEEAEPVSQVVSCVPSCPPGNHHYYYQAYDCVVVVVVPRPPDQVLNVDDPSHAEYEYTQQAPDLCRVVSVLSCCVNPRPPDNHHYYYYNPPCLCQVVCVPPCVRCVSSVCCNPRPVVSYHYQWDWHWADDPLIWIFTDHPPAWTFTWTDDPVDTDTQDTDRDDDRPCCNVPPRSVVD/DDQQAEEAAAAQVDNQDAPPPDDPVSRQVSQLVVVLVVCVVPPDLVLQLQEEEEEAEPVSQVVSCVPSCPPGNHHYYYQAYDCVVVVVVPRPPDQVLNVHDPSHAEYEYTQQAPDLCRVVSVLSCCVNPRPPDNHHYYYYNPPCLCQVVCVPPCVRCVSSVCCNPRPVVSYHYQWDWHWADDPLIWIFTDHPPAWTFTWTDDPVDTDTQDTDRDDDRPCCNVPPRSVVD

Sequence (458 aa):
MGTLLQEIEFPTSGLASVPGDGEGATEMTGSINMIREFCDRLLSPEKARTTRIFFPEANEVKYAQKTVFGGTYFKLDYLTKPSLFEDFGFFERVKMADRVKTEDELFLVAYPYFNVNEMLVVEELYKEAVVNTDRKLIIFNGELDRIRSGYYPKFFYPKLAALTETLLPKMETVYYIHNFKGQKGGVLFRCYPGPWQVLRRTRNRCICVHQQETMPSLKEVALNILASAMGTLLQEIEFPTSGLASVPGDGEGATEMTGSINMIREFCDRLLSPEKARTTRIFFPEANEVKYAQKTVFGGTYFKLDYLTKPSLFEDFGFFERVKMADRVKTEDELFLVAYPYFNVNEMLVVEELYKEAVVNTDRKLIIFNGELDRIRSGYYPKFFYPKLAALTETLLPKMETVYYIHNFKGQKGGVLFRCYPGPWQVLRRTRNRCICVHQQETMPSLKEVALNILASA